Protein 3IG5 (pdb70)

Radius of gyration: 24.21 Å; Cα contacts (8 Å, |Δi|>4): 1386; chains: 1; bounding box: 62×65×65 Å

Organism: Saccharomyces cerevisiae (strain ATCC 204508 / S288c) (NCBI:txid559292)

Nearest PDB structures (foldseek):
  3ig8-assembly1_A  TM=1.001E+00  e=0.000E+00  Saccharomyces cerevisiae
  1r8g-assembly1_B  TM=6.789E-01  e=5.039E-06  Escherichia coli
  1r8g-assembly1_A  TM=7.032E-01  e=3.172E-05  Escherichia coli
  2gwc-assembly1_B  TM=5.847E-01  e=4.388E-05  Brassica juncea
  9etz-assembly1_L  TM=4.067E-01  e=4.951E+00  Saccharomyces cerevisiae

B-factor: mean 37.97, std 10.11, range [16.33, 87.07]

Solvent-accessible surface area: 24846 Å² total

Sequence (671 aa):
GLLALGTPLQWFESRTYNEHIRDEGIEQLLYIFQAAGKRDNDPLFWGDELEYMVVDFDDKERNSMLDVHDKILTELNMEDSSLCEANDVSFHPEYGRYMLEATPASPYLNYVGSYVEVNMQKRRAIAEYKLSEYARQDSKNNLHVGSRSVPLTLTVFPRMGCPDFINIKDPWNHKNAASRSLFLPDEVINRHHVRFPNLTASIRTRRGEKVCMNVPMYKDIATPETDDSIYDRDWFLPEDKEAKLASKPGFIYMDSMGFGMGCSCLQVTFQAPNINKARYLYDALVNFAPIMLAFSAAAPAFKGWLADQDVRWNVISGAVDDRTPKERGVAPLLPKYNKNGFGGIAKDVQDKVLEIPKSRYSSVDLFLGGSKFFNRTYNDTNVPINEKVLGRLLENDKAPLDYDLAKHFAHLYIRDPVSTFEELLNQDNKTSSNHFENIQSTNWQTLRFKPPTQQATPDKKDSPGWRVEFRPFEVQLLDFENAAYSVLIYLIVDSILTFSDNINAYIHMSKVWENMKIAHHRDAILFEKFHWKKSFRNDTDVETEDYSISEIFHNPENGIFPQFVTPILCCQKGFVTKDWKELKHSSKHERLYYYLKLISDRASGELPTTAKFFRNFVLQHPDYKHDSKISKSINYDLLSTCDRLTHLDDSKGELTSFLGAEIAEYVKKNKPS

Structure (mmCIF, N/CA/C/O backbone):
data_3IG5
#
_entry.id   3IG5
#
_cell.length_a   117.444
_cell.length_b   117.444
_cell.length_c   165.363
_cell.angle_alpha   90.00
_cell.angle_beta   90.00
_cell.angle_gamma   90.00
#
_symmetry.space_group_name_H-M   'P 43 21 2'
#
loop_
_entity.id
_entity.type
_entity.pdbx_description
1 polymer 'Glutamate-cysteine ligase'
2 non-polymer 'GLUTAMIC ACID'
3 non-polymer 'MAGNESIUM ION'
4 non-polymer 'TRIETHYLENE GLYCOL'
5 water water
#
loop_
_atom_site.group_PDB
_atom_site.id
_atom_site.type_symbol
_atom_site.label_atom_id
_atom_site.label_alt_id
_atom_site.label_comp_id
_atom_site.label_asym_id
_atom_site.label_entity_id
_atom_site.label_seq_id
_atom_site.pdbx_PDB_ins_code
_atom_site.Cartn_x
_atom_site.Cartn_y
_atom_site.Cartn_z
_atom_site.occupancy
_atom_site.B_iso_or_equiv
_atom_site.auth_seq_id
_atom_site.auth_comp_id
_atom_site.auth_asym_id
_atom_site.auth_atom_id
_atom_site.pdbx_PDB_model_num
ATOM 1 N N . GLY A 1 2 ? -9.354 33.198 -6.502 1.00 85.69 2 GLY A N 1
ATOM 2 C CA . GLY A 1 2 ? -9.296 31.925 -5.727 1.00 86.12 2 GLY A CA 1
ATOM 3 C C . GLY A 1 2 ? -7.889 31.353 -5.618 1.00 86.34 2 GLY A C 1
ATOM 4 O O . GLY A 1 2 ? -7.004 31.703 -6.402 1.00 86.27 2 GLY A O 1
ATOM 5 N N . LEU A 1 3 ? -7.680 30.480 -4.627 1.00 86.59 3 LEU A N 1
ATOM 6 C CA . LEU A 1 3 ? -6.445 29.694 -4.528 1.00 86.42 3 LEU A CA 1
ATOM 7 C C . LEU A 1 3 ? -6.509 28.390 -5.342 1.00 86.47 3 LEU A C 1
ATOM 8 O O . LEU A 1 3 ? -7.586 27.816 -5.543 1.00 86.65 3 LEU A O 1
ATOM 13 N N . LEU A 1 4 ? -5.346 27.931 -5.800 1.00 86.27 4 LEU A N 1
ATOM 14 C CA . LEU A 1 4 ? -5.229 26.687 -6.563 1.00 86.03 4 LEU A CA 1
ATOM 15 C C . LEU A 1 4 ? -5.412 25.439 -5.647 1.00 85.59 4 LEU A C 1
ATOM 16 O O . LEU A 1 4 ? -4.865 25.386 -4.526 1.00 85.27 4 LEU A O 1
ATOM 21 N N . ALA A 1 5 ? -6.190 24.456 -6.126 1.00 85.05 5 ALA A N 1
ATOM 22 C CA . ALA A 1 5 ? -6.458 23.175 -5.401 1.00 84.36 5 ALA A CA 1
ATOM 23 C C . ALA A 1 5 ? -5.195 22.350 -5.060 1.00 83.33 5 ALA A C 1
ATOM 24 O O . ALA A 1 5 ? -4.246 22.311 -5.846 1.00 83.41 5 ALA A O 1
ATOM 26 N N . LEU A 1 6 ? -5.199 21.701 -3.893 1.00 82.05 6 LEU A N 1
ATOM 27 C CA . LEU A 1 6 ? -4.073 20.851 -3.443 1.00 80.76 6 LEU A CA 1
ATOM 28 C C . LEU A 1 6 ? -4.094 19.405 -4.017 1.00 79.46 6 LEU A C 1
ATOM 29 O O . LEU A 1 6 ? -5.162 18.862 -4.366 1.00 79.65 6 LEU A O 1
ATOM 34 N N . GLY A 1 7 ? -2.907 18.795 -4.106 1.00 77.34 7 GLY A N 1
ATOM 35 C CA . GLY A 1 7 ? -2.762 17.421 -4.573 1.00 74.52 7 GLY A CA 1
ATOM 36 C C . GLY A 1 7 ? -1.310 17.037 -4.776 1.00 72.65 7 GLY A C 1
ATOM 37 O O . GLY A 1 7 ? -0.408 17.847 -4.547 1.00 72.82 7 GLY A O 1
ATOM 38 N N . THR A 1 8 ? -1.090 15.795 -5.205 1.00 70.40 8 THR A N 1
ATOM 39 C CA . THR A 1 8 ? 0.249 15.214 -5.345 1.00 68.11 8 THR A CA 1
ATOM 40 C C . THR A 1 8 ? 0.553 15.099 -6.834 1.00 65.73 8 THR A C 1
ATOM 41 O O . THR A 1 8 ? 0.060 14.171 -7.503 1.00 66.24 8 THR A O 1
ATOM 45 N N . PRO A 1 9 ? 1.369 16.024 -7.367 1.00 62.72 9 PRO A N 1
ATOM 46 C CA . PRO A 1 9 ? 1.589 15.978 -8.794 1.00 60.55 9 PRO A CA 1
ATOM 47 C C . PRO A 1 9 ? 2.487 14.798 -9.111 1.00 58.64 9 PRO A C 1
ATOM 48 O O . PRO A 1 9 ? 3.349 14.452 -8.311 1.00 58.89 9 PRO A O 1
ATOM 52 N N . LEU A 1 10 ? 2.261 14.169 -10.254 1.00 56.49 10 LEU A N 1
ATOM 53 C CA . LEU A 1 10 ? 3.094 13.073 -10.701 1.00 54.17 10 LEU A CA 1
ATOM 54 C C . LEU A 1 10 ? 4.238 13.642 -11.522 1.00 53.12 10 LEU A C 1
ATOM 55 O O . LEU A 1 10 ? 4.003 14.483 -12.400 1.00 52.35 10 LEU A O 1
ATOM 60 N N . GLN A 1 11 ? 5.463 13.203 -11.245 1.00 51.63 11 GLN A N 1
ATOM 61 C CA . GLN A 1 11 ? 6.591 13.644 -12.035 1.00 51.79 11 GLN A CA 1
ATOM 62 C C . GLN A 1 11 ? 6.546 12.944 -13.391 1.00 50.85 11 GLN A C 1
ATOM 63 O O . GLN A 1 11 ? 5.854 11.941 -13.527 1.00 50.91 11 GLN A O 1
ATOM 69 N N . TRP A 1 12 ? 7.239 13.473 -14.401 1.00 49.80 12 TRP A N 1
ATOM 70 C CA . TRP A 1 12 ? 7.057 13.027 -15.803 1.00 48.78 12 TRP A CA 1
ATOM 71 C C . TRP A 1 12 ? 7.120 11.493 -16.005 1.00 49.10 12 TRP A C 1
ATOM 72 O O . TRP A 1 12 ? 6.233 10.899 -16.633 1.00 47.96 12 TRP A O 1
ATOM 83 N N . PHE A 1 13 ? 8.152 10.860 -15.457 1.00 49.71 13 PHE A N 1
ATOM 84 C CA . PHE A 1 13 ? 8.326 9.428 -15.667 1.00 50.74 13 PHE A CA 1
ATOM 85 C C . PHE A 1 13 ? 7.178 8.636 -15.069 1.00 51.02 13 PHE A C 1
ATOM 86 O O . PHE A 1 13 ? 6.790 7.577 -15.583 1.00 50.82 13 PHE A O 1
ATOM 94 N N . GLU A 1 14 ? 6.566 9.194 -14.036 1.00 51.59 14 GLU A N 1
ATOM 95 C CA . GLU A 1 14 ? 5.398 8.566 -13.420 1.00 52.70 14 GLU A CA 1
ATOM 96 C C . GLU A 1 14 ? 4.077 8.895 -14.173 1.00 52.35 14 GLU A C 1
ATOM 97 O O . GLU A 1 14 ? 3.125 8.104 -14.118 1.00 53.35 14 GLU A O 1
ATOM 103 N N . SER A 1 15 ? 4.019 10.031 -14.882 1.00 50.47 15 SER A N 1
ATOM 104 C CA . SER A 1 15 ? 2.747 10.511 -15.445 1.00 48.89 15 SER A CA 1
ATOM 105 C C . SER A 1 15 ? 2.551 10.166 -16.914 1.00 48.36 15 SER A C 1
ATOM 106 O O . SER A 1 15 ? 1.397 10.019 -17.366 1.00 48.14 15 SER A O 1
ATOM 109 N N . ARG A 1 16 ? 3.656 10.049 -17.658 1.00 47.34 16 ARG A N 1
ATOM 110 C CA . ARG A 1 16 ? 3.577 9.811 -19.092 1.00 47.53 16 ARG A CA 1
ATOM 111 C C . ARG A 1 16 ? 2.791 8.559 -19.392 1.00 48.11 16 ARG A C 1
ATOM 112 O O . ARG A 1 16 ? 2.164 8.455 -20.437 1.00 47.59 16 ARG A O 1
ATOM 120 N N . THR A 1 17 ? 2.816 7.608 -18.470 1.00 48.61 17 THR A N 1
ATOM 121 C CA . THR A 1 17 ? 2.060 6.385 -18.682 1.00 49.54 17 THR A CA 1
ATOM 122 C C . THR A 1 17 ? 0.520 6.590 -18.791 1.00 49.62 17 THR A C 1
ATOM 123 O O . THR A 1 17 ? -0.198 5.748 -19.352 1.00 49.82 17 THR A O 1
ATOM 127 N N . TYR A 1 18 ? 0.015 7.698 -18.254 1.00 49.30 18 TYR A N 1
ATOM 128 C CA . TYR A 1 18 ? -1.424 7.958 -18.309 1.00 49.24 18 TYR A CA 1
ATOM 129 C C . TYR A 1 18 ? -1.806 8.934 -19.450 1.00 48.16 18 TYR A C 1
ATOM 130 O O . TYR A 1 18 ? -2.953 9.406 -19.530 1.00 47.79 18 TYR A O 1
ATOM 139 N N . ASN A 1 19 ? -0.852 9.238 -20.324 1.00 46.22 19 ASN A N 1
ATOM 140 C CA . ASN A 1 19 ? -1.088 10.260 -21.344 1.00 44.70 19 ASN A CA 1
ATOM 141 C C . ASN A 1 19 ? -2.336 9.941 -22.099 1.00 44.52 19 ASN A C 1
ATOM 142 O O . ASN A 1 19 ? -3.291 10.738 -22.122 1.00 44.02 19 ASN A O 1
ATOM 147 N N . GLU A 1 20 ? -2.355 8.741 -22.674 1.00 44.27 20 GLU A N 1
ATOM 148 C CA . GLU A 1 20 ? -3.490 8.318 -23.482 1.00 44.68 20 GLU A CA 1
ATOM 149 C C . GLU A 1 20 ? -4.782 8.229 -22.671 1.00 43.97 20 GLU A C 1
ATOM 150 O O . GLU A 1 20 ? -5.871 8.542 -23.174 1.00 44.56 20 GLU A O 1
ATOM 156 N N . HIS A 1 21 ? -4.662 7.805 -21.413 1.00 43.64 21 HIS A N 1
ATOM 157 C CA . HIS A 1 21 ? -5.823 7.687 -20.532 1.00 42.59 21 HIS A CA 1
ATOM 158 C C . HIS A 1 21 ? -6.461 9.069 -20.382 1.00 42.60 21 HIS A C 1
ATOM 159 O O . HIS A 1 21 ? -7.672 9.252 -20.517 1.00 42.89 21 HIS A O 1
ATOM 166 N N . ILE A 1 22 ? -5.617 10.042 -20.078 1.00 41.51 22 ILE A N 1
ATOM 167 C CA . ILE A 1 22 ? -6.078 11.371 -19.794 1.00 41.04 22 ILE A CA 1
ATOM 168 C C . ILE A 1 22 ? -6.703 12.020 -21.042 1.00 40.02 22 ILE A C 1
ATOM 169 O O . ILE A 1 22 ? -7.706 12.729 -20.920 1.00 40.00 22 ILE A O 1
ATOM 174 N N . ARG A 1 23 ? -6.112 11.787 -22.219 1.00 39.29 23 ARG A N 1
ATOM 175 C CA . ARG A 1 23 ? -6.691 12.296 -23.467 1.00 39.73 23 ARG A CA 1
ATOM 176 C C . ARG A 1 23 ? -8.090 11.699 -23.727 1.00 40.88 23 ARG A C 1
ATOM 177 O O . ARG A 1 23 ? -9.085 12.458 -23.909 1.00 41.71 23 ARG A O 1
ATOM 185 N N . ASP A 1 24 ? -8.178 10.364 -23.628 1.00 40.26 24 ASP A N 1
ATOM 186 C CA . ASP A 1 24 ? -9.417 9.631 -23.783 1.00 40.68 24 ASP A CA 1
ATOM 187 C C . ASP A 1 24 ? -10.532 10.175 -22.929 1.00 41.40 24 ASP A C 1
ATOM 188 O O . ASP A 1 24 ? -11.583 10.583 -23.442 1.00 42.00 24 ASP A O 1
ATOM 193 N N . GLU A 1 25 ? -10.298 10.209 -21.620 1.00 41.60 25 GLU A N 1
ATOM 194 C CA . GLU A 1 25 ? -11.326 10.621 -20.674 1.00 40.90 25 GLU A CA 1
ATOM 195 C C . GLU A 1 25 ? -11.708 12.087 -20.831 1.00 40.22 25 GLU A C 1
ATOM 196 O O . GLU A 1 25 ? -12.859 12.449 -20.606 1.00 39.45 25 GLU A O 1
ATOM 202 N N . GLY A 1 26 ? -10.744 12.932 -21.208 1.00 39.34 26 GLY A N 1
ATOM 203 C CA . GLY A 1 26 ? -11.046 14.353 -21.439 1.00 38.29 26 GLY A CA 1
ATOM 204 C C . GLY A 1 26 ? -11.895 14.553 -22.679 1.00 37.32 26 GLY A C 1
ATOM 205 O O . GLY A 1 26 ? -12.742 15.447 -22.707 1.00 37.92 26 GLY A O 1
ATOM 206 N N . ILE A 1 27 ? -11.694 13.713 -23.696 1.00 37.39 27 ILE A N 1
ATOM 207 C CA . ILE A 1 27 ? -12.512 13.810 -24.915 1.00 37.19 27 ILE A CA 1
ATOM 208 C C . ILE A 1 27 ? -13.947 13.481 -24.562 1.00 37.92 27 ILE A C 1
ATOM 209 O O . ILE A 1 27 ? -14.841 14.206 -24.906 1.00 38.65 27 ILE A O 1
ATOM 214 N N . GLU A 1 28 ? -14.141 12.419 -23.778 1.00 39.34 28 GLU A N 1
ATOM 215 C CA . GLU A 1 28 ? -15.457 12.050 -23.238 1.00 38.81 28 GLU A CA 1
ATOM 216 C C . GLU A 1 28 ? -16.042 13.165 -22.391 1.00 38.97 28 GLU A C 1
ATOM 217 O O . GLU A 1 28 ? -17.230 13.471 -22.516 1.00 38.87 28 GLU A O 1
ATOM 223 N N . GLN A 1 29 ? -15.230 13.797 -21.539 1.00 39.00 29 GLN A N 1
ATOM 224 C CA . GLN A 1 29 ? -15.745 14.956 -20.777 1.00 39.14 29 GLN A CA 1
ATOM 225 C C . GLN A 1 29 ? -16.218 16.053 -21.736 1.00 38.24 29 GLN A C 1
ATOM 226 O O . GLN A 1 29 ? -17.304 16.645 -21.602 1.00 38.30 29 GLN A O 1
ATOM 232 N N . LEU A 1 30 ? -15.403 16.284 -22.752 1.00 37.82 30 LEU A N 1
ATOM 233 C CA . LEU A 1 30 ? -15.746 17.270 -23.756 1.00 36.47 30 LEU A CA 1
ATOM 234 C C . LEU A 1 30 ? -17.092 16.948 -24.430 1.00 36.29 30 LEU A C 1
ATOM 235 O O . LEU A 1 30 ? -17.918 17.856 -24.610 1.00 35.70 30 LEU A O 1
ATOM 240 N N . LEU A 1 31 ? -17.308 15.673 -24.790 1.00 36.74 31 LEU A N 1
ATOM 241 C CA . LEU A 1 31 ? -18.603 15.266 -25.364 1.00 37.34 31 LEU A CA 1
ATOM 242 C C . LEU A 1 31 ? -19.762 15.530 -24.402 1.00 38.08 31 LEU A C 1
ATOM 243 O O . LEU A 1 31 ? -20.791 16.102 -24.812 1.00 38.82 31 LEU A O 1
ATOM 248 N N . TYR A 1 32 ? -19.605 15.211 -23.112 1.00 37.94 32 TYR A N 1
ATOM 249 C CA . TYR A 1 32 ? -20.691 15.527 -22.190 1.00 37.63 32 TYR A CA 1
ATOM 250 C C . TYR A 1 32 ? -20.940 17.041 -22.123 1.00 36.57 32 TYR A C 1
ATOM 251 O O . TYR A 1 32 ? -22.077 17.460 -21.944 1.00 34.90 32 TYR A O 1
ATOM 260 N N . ILE A 1 33 ? -19.877 17.853 -22.244 1.00 36.45 33 ILE A N 1
ATOM 261 C CA . ILE A 1 33 ? -20.022 19.314 -22.251 1.00 35.98 33 ILE A CA 1
ATOM 262 C C . ILE A 1 33 ? -20.912 19.727 -23.433 1.00 36.04 33 ILE A C 1
ATOM 263 O O . ILE A 1 33 ? -21.898 20.494 -23.292 1.00 36.77 33 ILE A O 1
ATOM 268 N N . PHE A 1 34 ? -20.555 19.230 -24.610 1.00 35.99 34 PHE A N 1
ATOM 269 C CA . PHE A 1 34 ? -21.373 19.501 -25.814 1.00 36.44 34 PHE A CA 1
ATOM 270 C C . PHE A 1 34 ? -22.790 19.035 -25.666 1.00 36.73 34 PHE A C 1
ATOM 271 O O . PHE A 1 34 ? -23.717 19.760 -25.998 1.00 34.81 34 PHE A O 1
ATOM 279 N N . GLN A 1 35 ? -22.938 17.810 -25.171 1.00 37.39 35 GLN A N 1
ATOM 280 C CA . GLN A 1 35 ? -24.250 17.248 -24.960 1.00 38.62 35 GLN A CA 1
ATOM 281 C C . GLN A 1 35 ? -25.055 18.138 -24.047 1.00 37.70 35 GLN A C 1
ATOM 282 O O . GLN A 1 35 ? -26.158 18.472 -24.375 1.00 37.76 35 GLN A O 1
ATOM 288 N N . ALA A 1 36 ? -24.496 18.573 -22.920 1.00 38.48 36 ALA A N 1
ATOM 289 C CA . ALA A 1 36 ? -25.250 19.436 -22.003 1.00 38.47 36 ALA A CA 1
ATOM 290 C C . ALA A 1 36 ? -25.465 20.894 -22.408 1.00 39.32 36 ALA A C 1
ATOM 291 O O . ALA A 1 36 ? -26.556 21.489 -22.151 1.00 39.71 36 ALA A O 1
ATOM 293 N N . ALA A 1 37 ? -24.428 21.504 -23.006 1.00 39.44 37 ALA A N 1
ATOM 294 C CA . ALA A 1 37 ? -24.402 22.975 -23.154 1.00 38.88 37 ALA A CA 1
ATOM 295 C C . ALA A 1 37 ? -24.389 23.444 -24.610 1.00 39.35 37 ALA A C 1
ATOM 296 O O . ALA A 1 37 ? -24.512 24.632 -24.894 1.00 39.77 37 ALA A O 1
ATOM 298 N N . GLY A 1 38 ? -24.303 22.492 -25.518 1.00 38.28 38 GLY A N 1
ATOM 299 C CA . GLY A 1 38 ? -24.293 22.752 -26.934 1.00 38.62 38 GLY A CA 1
ATOM 300 C C . GLY A 1 38 ? -25.420 23.624 -27.427 1.00 38.63 38 GLY A C 1
ATOM 301 O O . GLY A 1 38 ? -25.246 24.354 -28.409 1.00 37.56 38 GLY A O 1
ATOM 302 N N . LYS A 1 39 ? -26.573 23.559 -26.769 1.00 38.44 39 LYS A N 1
ATOM 303 C CA . LYS A 1 39 ? -27.731 24.344 -27.246 1.00 38.97 39 LYS A CA 1
ATOM 304 C C . LYS A 1 39 ? -28.044 25.567 -26.440 1.00 37.61 39 LYS A C 1
ATOM 305 O O . LYS A 1 39 ? -29.106 26.149 -26.615 1.00 37.90 39 LYS A O 1
ATOM 311 N N . ARG A 1 40 ? -27.144 25.994 -25.558 1.00 36.75 40 ARG A N 1
ATOM 312 C CA . ARG A 1 40 ? -27.354 27.323 -24.921 1.00 36.03 40 ARG A CA 1
ATOM 313 C C . ARG A 1 40 ? -27.603 28.365 -25.984 1.00 35.82 40 ARG A C 1
ATOM 314 O O . ARG A 1 40 ? -27.025 28.277 -27.094 1.00 35.66 40 ARG A O 1
ATOM 322 N N . ASP A 1 41 ? -28.414 29.379 -25.649 1.00 36.02 41 ASP A N 1
ATOM 323 C CA . ASP A 1 41 ? -28.648 30.488 -26.562 1.00 37.05 41 ASP A CA 1
ATOM 324 C C . ASP A 1 41 ? -29.026 31.739 -25.809 1.00 37.45 41 ASP A C 1
ATOM 325 O O . ASP A 1 41 ? -29.426 31.675 -24.679 1.00 37.55 41 ASP A O 1
ATOM 330 N N . ASN A 1 42 ? -28.869 32.896 -26.421 1.00 38.28 42 ASN A N 1
ATOM 331 C CA . ASN A 1 42 ? -29.214 34.148 -25.768 1.00 39.02 42 ASN A CA 1
ATOM 332 C C . ASN A 1 42 ? -28.387 34.515 -24.526 1.00 38.02 42 ASN A C 1
ATOM 333 O O . ASN A 1 42 ? -28.823 35.312 -23.717 1.00 38.54 42 ASN A O 1
ATOM 338 N N . ASP A 1 43 ? -27.193 33.964 -24.415 1.00 37.48 43 ASP A N 1
ATOM 339 C CA . ASP A 1 43 ? -26.274 34.292 -23.337 1.00 35.91 43 ASP A CA 1
ATOM 340 C C . ASP A 1 43 ? -25.839 35.728 -23.511 1.00 35.65 43 ASP A C 1
ATOM 341 O O . ASP A 1 43 ? -25.534 36.162 -24.623 1.00 36.11 43 ASP A O 1
ATOM 346 N N . PRO A 1 44 ? -25.868 36.504 -22.429 1.00 34.44 44 PRO A N 1
ATOM 347 C CA . PRO A 1 44 ? -25.549 37.918 -22.481 1.00 33.12 44 PRO A CA 1
ATOM 348 C C . PRO A 1 44 ? -24.047 38.112 -22.654 1.00 32.72 44 PRO A C 1
ATOM 349 O O . PRO A 1 44 ? -23.262 37.201 -22.431 1.00 31.29 44 PRO A O 1
ATOM 353 N N . LEU A 1 45 ? -23.653 39.299 -23.046 1.00 32.76 45 LEU A N 1
ATOM 354 C CA . LEU A 1 45 ? -22.244 39.583 -23.224 1.00 32.17 45 LEU A CA 1
ATOM 355 C C . LEU A 1 45 ? -21.617 40.003 -21.885 1.00 31.71 45 LEU A C 1
ATOM 356 O O . LEU A 1 45 ? -21.347 41.205 -21.617 1.00 31.23 45 LEU A O 1
ATOM 361 N N . PHE A 1 46 ? -21.420 39.004 -21.036 1.00 31.31 46 PHE A N 1
ATOM 362 C CA . PHE A 1 46 ? -20.563 39.135 -19.881 1.00 32.10 46 PHE A CA 1
ATOM 363 C C . PHE A 1 46 ? -19.128 39.003 -20.357 1.00 32.10 46 PHE A C 1
ATOM 364 O O . PHE A 1 46 ? -18.797 38.144 -21.201 1.00 29.90 46 PHE A O 1
ATOM 372 N N . TRP A 1 47 ? -18.279 39.847 -19.789 1.00 31.27 47 TRP A N 1
ATOM 373 C CA . TRP A 1 47 ? -16.866 39.836 -20.155 1.00 29.89 47 TRP A CA 1
ATOM 374 C C . TRP A 1 47 ? -16.036 40.309 -18.954 1.00 29.91 47 TRP A C 1
ATOM 375 O O . TRP A 1 47 ? -16.587 40.863 -17.990 1.00 29.45 47 TRP A O 1
ATOM 386 N N . GLY A 1 48 ? -14.710 40.135 -19.008 1.00 28.69 48 GLY A N 1
ATOM 387 C CA . GLY A 1 48 ? -13.879 40.547 -17.892 1.00 27.36 48 GLY A CA 1
ATOM 388 C C . GLY A 1 48 ? -12.436 40.476 -18.308 1.00 28.49 48 GLY A C 1
ATOM 389 O O . GLY A 1 48 ? -12.087 39.689 -19.189 1.00 28.82 48 GLY A O 1
ATOM 390 N N . ASP A 1 49 ? -11.599 41.291 -17.669 1.00 29.10 49 ASP A N 1
ATOM 391 C CA . ASP A 1 49 ? -10.175 41.321 -17.959 1.00 30.00 49 ASP A CA 1
ATOM 392 C C . ASP A 1 49 ? -9.426 40.556 -16.861 1.00 30.05 49 ASP A C 1
ATOM 393 O O . ASP A 1 49 ? -9.964 40.231 -15.796 1.00 30.99 49 ASP A O 1
ATOM 398 N N . GLU A 1 50 ? -8.152 40.329 -17.114 1.00 30.93 50 GLU A N 1
ATOM 399 C CA . GLU A 1 50 ? -7.302 39.566 -16.240 1.00 30.16 50 GLU A CA 1
ATOM 400 C C . GLU A 1 50 ? -5.937 40.294 -16.329 1.00 30.62 50 GLU A C 1
ATOM 401 O O . GLU A 1 50 ? -5.353 40.371 -17.436 1.00 30.32 50 GLU A O 1
ATOM 407 N N . LEU A 1 51 ? -5.453 40.877 -15.212 1.00 29.27 51 LEU A N 1
ATOM 408 C CA . LEU A 1 51 ? -4.134 41.571 -15.202 1.00 30.16 51 LEU A CA 1
ATOM 409 C C . LEU A 1 51 ? -3.124 40.775 -14.398 1.00 29.97 51 LEU A C 1
ATOM 410 O O . LEU A 1 51 ? -3.485 40.125 -13.427 1.00 28.67 51 LEU A O 1
ATOM 415 N N . GLU A 1 52 ? -1.859 40.914 -14.739 1.00 29.78 52 GLU A N 1
ATOM 416 C CA . GLU A 1 52 ? -0.831 40.339 -13.941 1.00 30.55 52 GLU A CA 1
ATOM 417 C C . GLU A 1 52 ? 0.127 41.425 -13.482 1.00 30.75 52 GLU A C 1
ATOM 418 O O . GLU A 1 52 ? 0.470 42.342 -14.247 1.00 30.90 52 GLU A O 1
ATOM 424 N N . TYR A 1 53 ? 0.539 41.316 -12.222 1.00 30.17 53 TYR A N 1
ATOM 425 C CA . TYR A 1 53 ? 1.443 42.245 -11.579 1.00 30.26 53 TYR A CA 1
ATOM 426 C C . TYR A 1 53 ? 2.775 41.579 -11.219 1.00 29.51 53 TYR A C 1
ATOM 427 O O . TYR A 1 53 ? 2.841 40.384 -10.963 1.00 29.70 53 TYR A O 1
ATOM 436 N N . MET A 1 54 ? 3.842 42.346 -11.211 1.00 28.96 54 MET A N 1
ATOM 437 C CA . MET A 1 54 ? 5.050 41.885 -10.530 1.00 27.81 54 MET A CA 1
ATOM 438 C C . MET A 1 54 ? 5.318 42.772 -9.320 1.00 27.53 54 MET A C 1
ATOM 439 O O . MET A 1 54 ? 5.368 43.988 -9.473 1.00 27.63 54 MET A O 1
ATOM 444 N N . VAL A 1 55 ? 5.529 42.164 -8.153 1.00 26.73 55 VAL A N 1
ATOM 445 C CA . VAL A 1 55 ? 5.950 42.878 -6.937 1.00 26.44 55 VAL A CA 1
ATOM 446 C C . VAL A 1 55 ? 7.460 43.170 -6.970 1.00 27.04 55 VAL A C 1
ATOM 447 O O . VAL A 1 55 ? 8.308 42.272 -7.045 1.00 25.58 55 VAL A O 1
ATOM 451 N N . VAL A 1 56 ? 7.800 44.445 -6.983 1.00 27.54 56 VAL A N 1
ATOM 452 C CA . VAL A 1 56 ? 9.179 44.805 -7.159 1.00 27.84 56 VAL A CA 1
ATOM 453 C C . VAL A 1 56 ? 9.667 45.396 -5.823 1.00 29.81 56 VAL A C 1
ATOM 454 O O . VAL A 1 56 ? 9.001 46.231 -5.208 1.00 29.99 56 VAL A O 1
ATOM 458 N N . ASP A 1 57 ? 10.838 44.963 -5.388 1.00 30.59 57 ASP A N 1
ATOM 459 C CA . ASP A 1 57 ? 11.420 45.438 -4.145 1.00 31.79 57 ASP A CA 1
ATOM 460 C C . ASP A 1 57 ? 12.474 46.496 -4.469 1.00 31.03 57 ASP A C 1
ATOM 461 O O . ASP A 1 57 ? 13.507 46.186 -5.004 1.00 30.97 57 ASP A O 1
ATOM 466 N N . PHE A 1 58 ? 12.170 47.751 -4.209 1.00 31.25 58 PHE A N 1
ATOM 467 C CA . PHE A 1 58 ? 13.161 48.839 -4.420 1.00 33.00 58 PHE A CA 1
ATOM 468 C C . PHE A 1 58 ? 14.090 48.894 -3.209 1.00 33.99 58 PHE A C 1
ATOM 469 O O . PHE A 1 58 ? 13.618 49.105 -2.091 1.00 34.17 58 PHE A O 1
ATOM 477 N N . ASP A 1 59 ? 15.377 48.650 -3.424 1.00 35.51 59 ASP A N 1
ATOM 478 C CA . ASP A 1 59 ? 16.410 48.917 -2.391 1.00 36.38 59 ASP A CA 1
ATOM 479 C C . ASP A 1 59 ? 16.996 50.296 -2.712 1.00 35.33 59 ASP A C 1
ATOM 480 O O . ASP A 1 59 ? 17.953 50.394 -3.456 1.00 34.03 59 ASP A O 1
ATOM 485 N N . ASP A 1 60 ? 16.394 51.353 -2.197 1.00 35.43 60 ASP A N 1
ATOM 486 C CA . ASP A 1 60 ? 16.761 52.691 -2.630 1.00 38.03 60 ASP A CA 1
ATOM 487 C C . ASP A 1 60 ? 18.169 53.108 -2.217 1.00 39.33 60 ASP A C 1
ATOM 488 O O . ASP A 1 60 ? 18.850 53.847 -2.940 1.00 39.83 60 ASP A O 1
ATOM 493 N N . LYS A 1 61 ? 18.597 52.678 -1.046 1.00 40.47 61 LYS A N 1
ATOM 494 C CA . LYS A 1 61 ? 19.962 52.993 -0.599 1.00 42.54 61 LYS A CA 1
ATOM 495 C C . LYS A 1 61 ? 20.987 52.376 -1.571 1.00 41.87 61 LYS A C 1
ATOM 496 O O . LYS A 1 61 ? 21.970 53.017 -1.949 1.00 41.28 61 LYS A O 1
ATOM 502 N N . GLU A 1 62 ? 20.714 51.155 -2.031 1.00 41.37 62 GLU A N 1
ATOM 503 C CA . GLU A 1 62 ? 21.648 50.444 -2.920 1.00 41.00 62 GLU A CA 1
ATOM 504 C C . GLU A 1 62 ? 21.347 50.662 -4.415 1.00 39.88 62 GLU A C 1
ATOM 505 O O . GLU A 1 62 ? 22.040 50.086 -5.289 1.00 38.57 62 GLU A O 1
ATOM 511 N N . ARG A 1 63 ? 20.338 51.499 -4.706 1.00 38.19 63 ARG A N 1
ATOM 512 C CA . ARG A 1 63 ? 19.877 51.719 -6.086 1.00 36.98 63 ARG A CA 1
ATOM 513 C C . ARG A 1 63 ? 19.714 50.385 -6.845 1.00 35.38 63 ARG A C 1
ATOM 514 O O . ARG A 1 63 ? 20.268 50.186 -7.917 1.00 34.81 63 ARG A O 1
ATOM 522 N N . ASN A 1 64 ? 19.003 49.439 -6.239 1.00 35.15 64 ASN A N 1
ATOM 523 C CA . ASN A 1 64 ? 18.713 48.137 -6.900 1.00 35.07 64 ASN A CA 1
ATOM 524 C C . ASN A 1 64 ? 17.224 47.855 -6.762 1.00 34.67 64 ASN A C 1
ATOM 525 O O . ASN A 1 64 ? 16.668 47.901 -5.651 1.00 34.12 64 ASN A O 1
ATOM 530 N N . SER A 1 65 ? 16.552 47.562 -7.868 1.00 34.72 65 SER A N 1
ATOM 531 C CA . SER A 1 65 ? 15.189 47.088 -7.742 1.00 34.33 65 SER A CA 1
ATOM 532 C C . SER A 1 65 ? 15.124 45.650 -8.194 1.00 33.07 65 SER A C 1
ATOM 533 O O . SER A 1 65 ? 15.496 45.335 -9.299 1.00 34.31 65 SER A O 1
ATOM 536 N N . MET A 1 66 ? 14.641 44.803 -7.315 1.00 32.24 66 MET A N 1
ATOM 537 C CA . MET A 1 66 ? 14.628 43.384 -7.478 1.00 31.84 66 MET A CA 1
ATOM 538 C C . MET A 1 66 ? 13.181 42.921 -7.586 1.00 31.39 66 MET A C 1
ATOM 539 O O . MET A 1 66 ? 12.249 43.653 -7.241 1.00 30.13 66 MET A O 1
ATOM 544 N N . LEU A 1 67 ? 12.990 41.712 -8.078 1.00 29.44 67 LEU A N 1
ATOM 545 C CA . LEU A 1 67 ? 11.720 41.029 -7.905 1.00 28.87 67 LEU A CA 1
ATOM 546 C C . LEU A 1 67 ? 11.573 40.556 -6.455 1.00 29.51 67 LEU A C 1
ATOM 547 O O . LEU A 1 67 ? 12.526 39.985 -5.861 1.00 29.87 67 LEU A O 1
ATOM 552 N N . ASP A 1 68 ? 10.402 40.800 -5.866 1.00 28.33 68 ASP A N 1
ATOM 553 C CA . ASP A 1 68 ? 10.181 40.502 -4.463 1.00 29.89 68 ASP A CA 1
ATOM 554 C C . ASP A 1 68 ? 9.636 39.075 -4.377 1.00 30.66 68 ASP A C 1
ATOM 555 O O . ASP A 1 68 ? 8.522 38.837 -4.778 1.00 30.76 68 ASP A O 1
ATOM 560 N N . VAL A 1 69 ? 10.400 38.144 -3.830 1.00 31.67 69 VAL A N 1
ATOM 561 C CA . VAL A 1 69 ? 9.923 36.755 -3.783 1.00 31.60 69 VAL A CA 1
ATOM 562 C C . VAL A 1 69 ? 9.603 36.371 -2.346 1.00 32.22 69 VAL A C 1
ATOM 563 O O . VAL A 1 69 ? 9.549 35.181 -2.039 1.00 32.75 69 VAL A O 1
ATOM 574 N N . HIS A 1 71 ? 7.027 38.148 -0.369 1.00 32.25 71 HIS A N 1
ATOM 575 C CA . HIS A 1 71 ? 5.688 38.476 0.110 1.00 32.25 71 HIS A CA 1
ATOM 576 C C . HIS A 1 71 ? 4.565 37.720 -0.544 1.00 32.40 71 HIS A C 1
ATOM 577 O O . HIS A 1 71 ? 3.425 38.233 -0.637 1.00 32.57 71 HIS A O 1
ATOM 584 N N . ASP A 1 72 ? 4.854 36.480 -0.934 1.00 32.01 72 ASP A N 1
ATOM 585 C CA . ASP A 1 72 ? 3.892 35.696 -1.713 1.00 33.11 72 ASP A CA 1
ATOM 586 C C . ASP A 1 72 ? 2.699 35.218 -0.887 1.00 33.49 72 ASP A C 1
ATOM 587 O O . ASP A 1 72 ? 1.696 34.806 -1.450 1.00 35.16 72 ASP A O 1
ATOM 592 N N . LYS A 1 73 ? 2.773 35.305 0.441 1.00 33.28 73 LYS A N 1
ATOM 593 C CA . LYS A 1 73 ? 1.630 34.977 1.298 1.00 32.38 73 LYS A CA 1
ATOM 594 C C . LYS A 1 73 ? 0.422 35.894 0.964 1.00 33.22 73 LYS A C 1
ATOM 595 O O . LYS A 1 73 ? -0.727 35.579 1.316 1.00 33.49 73 LYS A O 1
ATOM 601 N N . ILE A 1 74 ? 0.692 37.032 0.316 1.00 32.71 74 ILE A N 1
ATOM 602 C CA . ILE A 1 74 ? -0.343 37.977 -0.031 1.00 33.07 74 ILE A CA 1
ATOM 603 C C . ILE A 1 74 ? -1.512 37.268 -0.699 1.00 34.35 74 ILE A C 1
ATOM 604 O O . ILE A 1 74 ? -2.683 37.583 -0.419 1.00 35.19 74 ILE A O 1
ATOM 609 N N . LEU A 1 75 ? -1.203 36.249 -1.509 1.00 35.17 75 LEU A N 1
ATOM 610 C CA . LEU A 1 75 ? -2.209 35.541 -2.286 1.00 36.51 75 LEU A CA 1
ATOM 611 C C . LEU A 1 75 ? -3.085 34.616 -1.444 1.00 37.24 75 LEU A C 1
ATOM 612 O O . LEU A 1 75 ? -4.255 34.441 -1.744 1.00 37.34 75 LEU A O 1
ATOM 617 N N . THR A 1 76 ? -2.527 34.034 -0.387 1.00 36.97 76 THR A N 1
ATOM 618 C CA . THR A 1 76 ? -3.337 33.225 0.534 1.00 37.03 76 THR A CA 1
ATOM 619 C C . THR A 1 76 ? -4.185 34.121 1.417 1.00 36.95 76 THR A C 1
ATOM 620 O O . THR A 1 76 ? -5.363 33.880 1.595 1.00 39.53 76 THR A O 1
ATOM 624 N N . GLU A 1 77 ? -3.606 35.167 1.972 1.00 36.53 77 GLU A N 1
ATOM 625 C CA . GLU A 1 77 ? -4.375 36.063 2.854 1.00 36.24 77 GLU A CA 1
ATOM 626 C C . GLU A 1 77 ? -5.567 36.720 2.141 1.00 35.73 77 GLU A C 1
ATOM 627 O O . GLU A 1 77 ? -6.667 36.794 2.710 1.00 34.88 77 GLU A O 1
ATOM 633 N N . LEU A 1 78 ? -5.359 37.138 0.888 1.00 34.74 78 LEU A N 1
ATOM 634 C CA . LEU A 1 78 ? -6.457 37.731 0.095 1.00 34.35 78 LEU A CA 1
ATOM 635 C C . LEU A 1 78 ? -7.539 36.731 -0.257 1.00 35.27 78 LEU A C 1
ATOM 636 O O . LEU A 1 78 ? -8.665 37.099 -0.598 1.00 34.59 78 LEU A O 1
ATOM 641 N N . ASN A 1 79 ? -7.209 35.450 -0.160 1.00 36.66 79 ASN A N 1
ATOM 642 C CA . ASN A 1 79 ? -8.209 34.413 -0.444 1.00 38.61 79 ASN A CA 1
ATOM 643 C C . ASN A 1 79 ? -8.750 33.745 0.804 1.00 39.29 79 ASN A C 1
ATOM 644 O O . ASN A 1 79 ? -9.528 32.801 0.723 1.00 40.30 79 ASN A O 1
ATOM 649 N N . MET A 1 80 ? -8.361 34.271 1.957 1.00 40.50 80 MET A N 1
ATOM 650 C CA . MET A 1 80 ? -8.704 33.678 3.224 1.00 39.86 80 MET A CA 1
ATOM 651 C C . MET A 1 80 ? -9.260 34.786 4.097 1.00 39.99 80 MET A C 1
ATOM 652 O O . MET A 1 80 ? -10.406 35.189 3.906 1.00 39.86 80 MET A O 1
ATOM 657 N N . GLU A 1 81 ? -8.481 35.295 5.050 1.00 39.23 81 GLU A N 1
ATOM 658 C CA . GLU A 1 81 ? -9.055 36.198 6.049 1.00 40.16 81 GLU A CA 1
ATOM 659 C C . GLU A 1 81 ? -9.397 37.575 5.505 1.00 40.97 81 GLU A C 1
ATOM 660 O O . GLU A 1 81 ? -10.137 38.365 6.173 1.00 40.37 81 GLU A O 1
ATOM 666 N N . ASP A 1 82 ? -8.868 37.865 4.302 1.00 41.39 82 ASP A N 1
ATOM 667 C CA . ASP A 1 82 ? -9.080 39.158 3.629 1.00 40.62 82 ASP A CA 1
ATOM 668 C C . ASP A 1 82 ? -9.858 39.014 2.348 1.00 41.48 82 ASP A C 1
ATOM 669 O O . ASP A 1 82 ? -9.959 39.949 1.550 1.00 41.90 82 ASP A O 1
ATOM 674 N N . SER A 1 83 ? -10.466 37.861 2.173 1.00 41.01 83 SER A N 1
ATOM 675 C CA . SER A 1 83 ? -11.274 37.667 1.035 1.00 41.39 83 SER A CA 1
ATOM 676 C C . SER A 1 83 ? -12.483 38.624 1.087 1.00 41.63 83 SER A C 1
ATOM 677 O O . SER A 1 83 ? -12.960 39.119 0.043 1.00 40.73 83 SER A O 1
ATOM 680 N N . SER A 1 84 ? -12.961 38.904 2.300 1.00 41.07 84 SER A N 1
ATOM 681 C CA . SER A 1 84 ? -14.132 39.764 2.468 1.00 40.59 84 SER A CA 1
ATOM 682 C C . SER A 1 84 ? -13.792 41.147 2.005 1.00 40.03 84 SER A C 1
ATOM 683 O O . SER A 1 84 ? -14.669 41.845 1.497 1.00 40.55 84 SER A O 1
ATOM 686 N N . LEU A 1 85 ? -12.539 41.558 2.191 1.00 38.03 85 LEU A N 1
ATOM 687 C CA . LEU A 1 85 ? -12.132 42.843 1.625 1.00 39.46 85 LEU A CA 1
ATOM 688 C C . LEU A 1 85 ? -12.341 42.855 0.104 1.00 38.89 85 LEU A C 1
ATOM 689 O O . LEU A 1 85 ? -12.858 43.837 -0.445 1.00 39.68 85 LEU A O 1
ATOM 694 N N . CYS A 1 86 ? -11.919 41.771 -0.554 1.00 37.52 86 CYS A N 1
ATOM 695 C CA . CYS A 1 86 ? -11.918 41.657 -2.000 1.00 37.55 86 CYS A CA 1
ATOM 696 C C . CYS A 1 86 ? -13.355 41.622 -2.519 1.00 38.23 86 CYS A C 1
ATOM 697 O O . CYS A 1 86 ? -13.698 42.372 -3.441 1.00 36.51 86 CYS A O 1
ATOM 700 N N . GLU A 1 87 ? -14.177 40.770 -1.893 1.00 39.01 87 GLU A N 1
ATOM 701 C CA . GLU A 1 87 ? -15.578 40.578 -2.254 1.00 41.82 87 GLU A CA 1
ATOM 702 C C . GLU A 1 87 ? -16.361 41.878 -2.169 1.00 41.15 87 GLU A C 1
ATOM 703 O O . GLU A 1 87 ? -17.001 42.245 -3.110 1.00 42.00 87 GLU A O 1
ATOM 709 N N . ALA A 1 88 ? -16.293 42.566 -1.040 1.00 41.02 88 ALA A N 1
ATOM 710 C CA . ALA A 1 88 ? -16.872 43.891 -0.873 1.00 41.06 88 ALA A CA 1
ATOM 711 C C . ALA A 1 88 ? -16.420 44.879 -1.975 1.00 41.06 88 ALA A C 1
ATOM 712 O O . ALA A 1 88 ? -17.091 45.908 -2.244 1.00 41.32 88 ALA A O 1
ATOM 714 N N . ASN A 1 89 ? -15.280 44.571 -2.601 1.00 39.13 89 ASN A N 1
ATOM 715 C CA . ASN A 1 89 ? -14.735 45.449 -3.608 1.00 38.24 89 ASN A CA 1
ATOM 716 C C . ASN A 1 89 ? -14.795 44.870 -5.020 1.00 36.85 89 ASN A C 1
ATOM 717 O O . ASN A 1 89 ? -14.209 45.444 -5.951 1.00 37.29 89 ASN A O 1
ATOM 722 N N . ASP A 1 90 ? -15.512 43.758 -5.200 1.00 34.29 90 ASP A N 1
ATOM 723 C CA . ASP A 1 90 ? -15.655 43.192 -6.534 1.00 33.04 90 ASP A CA 1
ATOM 724 C C . ASP A 1 90 ? -14.297 42.901 -7.241 1.00 33.05 90 ASP A C 1
ATOM 725 O O . ASP A 1 90 ? -14.139 43.167 -8.456 1.00 32.50 90 ASP A O 1
ATOM 730 N N . VAL A 1 91 ? -13.326 42.402 -6.494 1.00 31.36 91 VAL A N 1
ATOM 731 C CA . VAL A 1 91 ? -12.040 42.000 -7.075 1.00 31.44 91 VAL A CA 1
ATOM 732 C C . VAL A 1 91 ? -11.709 40.608 -6.603 1.00 32.04 91 VAL A C 1
ATOM 733 O O . VAL A 1 91 ? -12.264 40.129 -5.635 1.00 32.18 91 VAL A O 1
ATOM 737 N N . SER A 1 92 ? -10.806 39.935 -7.303 1.00 32.17 92 SER A N 1
ATOM 738 C CA . SER A 1 92 ? -10.441 38.606 -6.930 1.00 32.00 92 SER A CA 1
ATOM 739 C C . SER A 1 92 ? -8.976 38.399 -7.364 1.00 31.83 92 SER A C 1
ATOM 740 O O . SER A 1 92 ? -8.577 38.944 -8.369 1.00 32.41 92 SER A O 1
ATOM 743 N N . PHE A 1 93 ? -8.190 37.645 -6.591 1.00 31.17 93 PHE A N 1
ATOM 744 C CA . PHE A 1 93 ? -6.753 37.453 -6.818 1.00 30.99 93 PHE A CA 1
ATOM 745 C C . PHE A 1 93 ? -6.451 35.973 -6.990 1.00 32.23 93 PHE A C 1
ATOM 746 O O . PHE A 1 93 ? -7.064 35.098 -6.309 1.00 32.21 93 PHE A O 1
ATOM 754 N N . HIS A 1 94 ? -5.482 35.685 -7.860 1.00 33.20 94 HIS A N 1
ATOM 755 C CA . HIS A 1 94 ? -5.110 34.318 -8.185 1.00 34.44 94 HIS A CA 1
ATOM 756 C C . HIS A 1 94 ? -3.620 34.258 -8.367 1.00 33.76 94 HIS A C 1
ATOM 757 O O . HIS A 1 94 ? -3.006 35.254 -8.677 1.00 32.34 94 HIS A O 1
ATOM 764 N N . PRO A 1 95 ? -3.046 33.067 -8.156 1.00 34.42 95 PRO A N 1
ATOM 765 C CA . PRO A 1 95 ? -1.626 32.760 -8.318 1.00 33.57 95 PRO A CA 1
ATOM 766 C C . PRO A 1 95 ? -1.258 32.688 -9.778 1.00 34.01 95 PRO A C 1
ATOM 767 O O . PRO A 1 95 ? -2.125 32.334 -10.632 1.00 34.55 95 PRO A O 1
ATOM 771 N N . GLU A 1 96 ? 0.009 33.029 -10.067 1.00 31.26 96 GLU A N 1
ATOM 772 C CA . GLU A 1 96 ? 0.577 32.851 -11.389 1.00 30.66 96 GLU A CA 1
ATOM 773 C C . GLU A 1 96 ? 1.943 32.145 -11.276 1.00 29.91 96 GLU A C 1
ATOM 774 O O . GLU A 1 96 ? 2.437 31.926 -10.174 1.00 28.16 96 GLU A O 1
ATOM 780 N N . TYR A 1 97 ? 2.526 31.817 -12.417 1.00 30.05 97 TYR A N 1
ATOM 781 C CA . TYR A 1 97 ? 3.777 31.077 -12.410 1.00 31.09 97 TYR A CA 1
ATOM 782 C C . TYR A 1 97 ? 4.815 31.691 -11.477 1.00 30.97 97 TYR A C 1
ATOM 783 O O . TYR A 1 97 ? 5.442 30.941 -10.717 1.00 31.70 97 TYR A O 1
ATOM 792 N N . GLY A 1 98 ? 4.985 33.025 -11.534 1.00 30.01 98 GLY A N 1
ATOM 793 C CA . GLY A 1 98 ? 6.061 33.729 -10.769 1.00 28.82 98 GLY A CA 1
ATOM 794 C C . GLY A 1 98 ? 5.708 33.868 -9.300 1.00 29.13 98 GLY A C 1
ATOM 795 O O . GLY A 1 98 ? 4.612 34.294 -8.910 1.00 28.67 98 GLY A O 1
ATOM 796 N N . ARG A 1 99 ? 6.648 33.535 -8.444 1.00 29.87 99 ARG A N 1
ATOM 797 C CA . ARG A 1 99 ? 6.434 33.732 -6.994 1.00 29.96 99 ARG A CA 1
ATOM 798 C C . ARG A 1 99 ? 6.199 35.206 -6.626 1.00 27.79 99 ARG A C 1
ATOM 799 O O . ARG A 1 99 ? 5.635 35.509 -5.566 1.00 28.06 99 ARG A O 1
ATOM 807 N N . TYR A 1 100 ? 6.716 36.093 -7.461 1.00 28.36 100 TYR A N 1
ATOM 808 C CA . TYR A 1 100 ? 6.643 37.546 -7.287 1.00 28.46 100 TYR A CA 1
ATOM 809 C C . TYR A 1 100 ? 5.431 38.126 -8.039 1.00 28.93 100 TYR A C 1
ATOM 810 O O . TYR A 1 100 ? 5.243 39.358 -8.072 1.00 27.66 100 TYR A O 1
ATOM 819 N N . MET A 1 101 ? 4.678 37.262 -8.712 1.00 29.43 101 MET A N 1
ATOM 820 C CA . MET A 1 101 ? 3.555 37.735 -9.487 1.00 29.66 101 MET A CA 1
ATOM 821 C C . MET A 1 101 ? 2.273 37.636 -8.701 1.00 30.68 101 MET A C 1
ATOM 822 O O . MET A 1 101 ? 2.116 36.769 -7.805 1.00 29.48 101 MET A O 1
ATOM 827 N N . LEU A 1 102 ? 1.339 38.512 -9.092 1.00 30.96 102 LEU A N 1
ATOM 828 C CA . LEU A 1 102 ? -0.042 38.506 -8.629 1.00 32.14 102 LEU A CA 1
ATOM 829 C C . LEU A 1 102 ? -0.884 38.518 -9.889 1.00 33.12 102 LEU A C 1
ATOM 830 O O . LEU A 1 102 ? -0.507 39.109 -10.917 1.00 34.25 102 LEU A O 1
ATOM 835 N N . GLU A 1 103 ? -2.000 37.815 -9.867 1.00 32.31 103 GLU A N 1
ATOM 836 C CA . GLU A 1 103 ? -2.959 38.004 -10.954 1.00 33.54 103 GLU A CA 1
ATOM 837 C C . GLU A 1 103 ? -4.259 38.423 -10.304 1.00 30.59 103 GLU A C 1
ATOM 838 O O . GLU A 1 103 ? -4.557 37.953 -9.186 1.00 30.17 103 GLU A O 1
ATOM 844 N N . ALA A 1 104 ? -5.023 39.290 -10.968 1.00 29.07 104 ALA A N 1
ATOM 845 C CA . ALA A 1 104 ? -6.296 39.756 -10.413 1.00 29.62 104 ALA A CA 1
ATOM 846 C C . ALA A 1 104 ? -7.356 40.108 -11.469 1.00 29.94 104 ALA A C 1
ATOM 847 O O . ALA A 1 104 ? -7.023 40.617 -12.554 1.00 29.33 104 ALA A O 1
ATOM 849 N N . THR A 1 105 ? -8.623 39.866 -11.120 1.00 28.65 105 THR A N 1
ATOM 850 C CA . THR A 1 105 ? -9.744 40.044 -12.038 1.00 29.09 105 THR A CA 1
ATOM 851 C C . THR A 1 105 ? -10.912 40.698 -11.312 1.00 28.55 105 THR A C 1
ATOM 852 O O . THR A 1 105 ? -10.927 40.707 -10.085 1.00 28.61 105 THR A O 1
ATOM 856 N N . PRO A 1 106 ? -11.887 41.276 -12.045 1.00 27.68 106 PRO A N 1
ATOM 857 C CA . PRO A 1 106 ? -13.069 41.648 -11.236 1.00 27.79 106 PRO A CA 1
ATOM 858 C C . PRO A 1 106 ? -13.657 40.321 -10.633 1.00 29.24 106 PRO A C 1
ATOM 859 O O . PRO A 1 106 ? -13.342 39.235 -11.142 1.00 27.82 106 PRO A O 1
ATOM 863 N N . ALA A 1 107 ? -14.455 40.405 -9.566 1.00 29.75 107 ALA A N 1
ATOM 864 C CA . ALA A 1 107 ? -14.991 39.177 -8.963 1.00 31.31 107 ALA A CA 1
ATOM 865 C C . ALA A 1 107 ? -16.239 38.688 -9.723 1.00 33.64 107 ALA A C 1
ATOM 866 O O . ALA A 1 107 ? -16.601 37.496 -9.663 1.00 35.29 107 ALA A O 1
ATOM 868 N N . SER A 1 108 ? -16.905 39.619 -10.410 1.00 34.83 108 SER A N 1
ATOM 869 C CA . SER A 1 108 ? -18.063 39.309 -11.275 1.00 35.46 108 SER A CA 1
ATOM 870 C C . SER A 1 108 ? -17.811 39.941 -12.631 1.00 34.61 108 SER A C 1
ATOM 871 O O . SER A 1 108 ? -17.265 41.070 -12.691 1.00 34.96 108 SER A O 1
ATOM 874 N N . PRO A 1 109 ? -18.239 39.260 -13.707 1.00 33.33 109 PRO A N 1
ATOM 875 C CA . PRO A 1 109 ? -18.019 39.819 -15.070 1.00 33.20 109 PRO A CA 1
ATOM 876 C C . PRO A 1 109 ? -18.689 41.159 -15.283 1.00 32.14 109 PRO A C 1
ATOM 877 O O . PRO A 1 109 ? -19.699 41.440 -14.635 1.00 32.58 109 PRO A O 1
ATOM 881 N N . TYR A 1 110 ? -18.078 41.999 -16.122 1.00 31.17 110 TYR A N 1
ATOM 882 C CA . TYR A 1 110 ? -18.729 43.170 -16.654 1.00 31.38 110 TYR A CA 1
ATOM 883 C C . TYR A 1 110 ? -19.907 42.712 -17.541 1.00 31.90 110 TYR A C 1
ATOM 884 O O . TYR A 1 110 ? -19.857 41.637 -18.128 1.00 32.11 110 TYR A O 1
ATOM 893 N N . LEU A 1 111 ? -20.965 43.512 -17.628 1.00 32.80 111 LEU A N 1
ATOM 894 C CA . LEU A 1 111 ? -22.084 43.167 -18.497 1.00 33.20 111 LEU A CA 1
ATOM 895 C C . LEU A 1 111 ? -22.233 44.265 -19.533 1.00 34.28 111 LEU A C 1
ATOM 896 O O . LEU A 1 111 ? -22.530 45.395 -19.170 1.00 33.58 111 LEU A O 1
ATOM 901 N N . ASN A 1 112 ? -22.020 43.938 -20.821 1.00 34.60 112 ASN A N 1
ATOM 902 C CA . ASN A 1 112 ? -22.109 44.947 -21.909 1.00 33.75 112 ASN A CA 1
ATOM 903 C C . ASN A 1 112 ? -21.144 46.102 -21.625 1.00 33.92 112 ASN A C 1
ATOM 904 O O . ASN A 1 112 ? -20.059 45.866 -21.104 1.00 32.72 112 ASN A O 1
ATOM 909 N N . TYR A 1 113 ? -21.537 47.339 -21.947 1.00 33.19 113 TYR A N 1
ATOM 910 C CA . TYR A 1 113 ? -20.632 48.490 -21.831 1.00 34.46 113 TYR A CA 1
ATOM 911 C C . TYR A 1 113 ? -20.682 49.084 -20.427 1.00 34.88 113 TYR A C 1
ATOM 912 O O . TYR A 1 113 ? -21.763 49.519 -20.001 1.00 35.70 113 TYR A O 1
ATOM 921 N N . VAL A 1 114 ? -19.545 49.115 -19.713 1.00 33.14 114 VAL A N 1
ATOM 922 C CA . VAL A 1 114 ? -19.538 49.513 -18.292 1.00 32.71 114 VAL A CA 1
ATOM 923 C C . VAL A 1 114 ? -18.695 50.755 -18.066 1.00 33.95 114 VAL A C 1
ATOM 924 O O . VAL A 1 114 ? -18.392 51.099 -16.948 1.00 35.14 114 VAL A O 1
ATOM 928 N N . GLY A 1 115 ? -18.309 51.410 -19.158 1.00 34.93 115 GLY A N 1
ATOM 929 C CA . GLY A 1 115 ? -17.671 52.690 -19.153 1.00 35.26 115 GLY A CA 1
ATOM 930 C C . GLY A 1 115 ? -16.417 52.626 -18.351 1.00 36.04 115 GLY A C 1
ATOM 931 O O . GLY A 1 115 ? -15.555 51.780 -18.599 1.00 36.78 115 GLY A O 1
ATOM 932 N N . SER A 1 116 ? -16.335 53.504 -17.354 1.00 36.03 116 SER A N 1
ATOM 933 C CA . SER A 1 116 ? -15.094 53.707 -16.603 1.00 34.67 116 SER A CA 1
ATOM 934 C C . SER A 1 116 ? -14.873 52.695 -15.514 1.00 33.39 116 SER A C 1
ATOM 935 O O . SER A 1 116 ? -13.892 52.793 -14.781 1.00 33.54 116 SER A O 1
ATOM 938 N N . TYR A 1 117 ? -15.809 51.767 -15.382 1.00 31.67 117 TYR A N 1
ATOM 939 C CA . TYR A 1 117 ? -15.766 50.826 -14.297 1.00 31.45 117 TYR A CA 1
ATOM 940 C C . TYR A 1 117 ? -14.583 49.853 -14.455 1.00 30.57 117 TYR A C 1
ATOM 941 O O . TYR A 1 117 ? -14.018 49.404 -13.471 1.00 32.46 117 TYR A O 1
ATOM 950 N N . VAL A 1 118 ? -14.177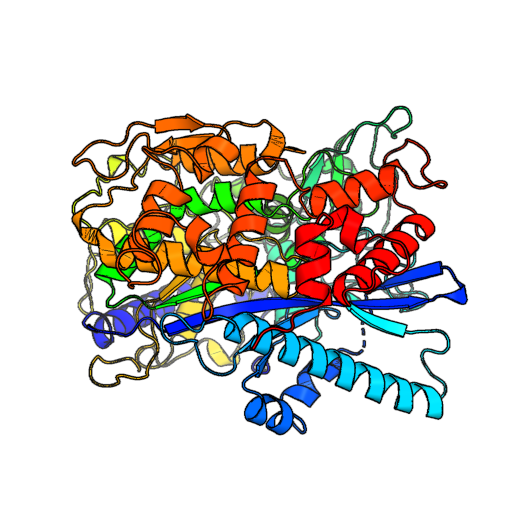 49.539 -15.671 1.00 30.25 118 VAL A N 1
ATOM 951 C CA . VAL A 1 118 ? -13.076 48.567 -15.858 1.00 28.54 118 VAL A CA 1
ATOM 952 C C . VAL A 1 118 ? -11.907 49.165 -15.115 1.00 29.10 118 VAL A C 1
ATOM 953 O O . VAL A 1 118 ? -11.249 48.488 -14.304 1.00 27.51 118 VAL A O 1
ATOM 957 N N . GLU A 1 119 ? -11.716 50.470 -15.337 1.00 27.04 119 GLU A N 1
ATOM 958 C CA . GLU A 1 119 ? -10.558 51.137 -14.804 1.00 28.02 119 GLU A CA 1
ATOM 959 C C . GLU A 1 119 ? -10.646 51.308 -13.317 1.00 28.65 119 GLU A C 1
ATOM 960 O O . GLU A 1 119 ? -9.645 51.195 -12.582 1.00 28.19 119 GLU A O 1
ATOM 966 N N . VAL A 1 120 ? -11.848 51.624 -12.866 1.00 29.87 120 VAL A N 1
ATOM 967 C CA . VAL A 1 120 ? -12.126 51.684 -11.425 1.00 29.41 120 VAL A CA 1
ATOM 968 C C . VAL A 1 120 ? -11.815 50.354 -10.758 1.00 28.76 120 VAL A C 1
ATOM 969 O O . VAL A 1 120 ? -11.190 50.317 -9.712 1.00 28.67 120 VAL A O 1
ATOM 973 N N . ASN A 1 121 ? -12.268 49.266 -11.360 1.00 28.79 121 ASN A N 1
ATOM 974 C CA . ASN A 1 121 ? -12.072 47.960 -10.798 1.00 28.37 121 ASN A CA 1
ATOM 975 C C . ASN A 1 121 ? -10.572 47.596 -10.766 1.00 29.00 121 ASN A C 1
ATOM 976 O O . ASN A 1 121 ? -10.064 47.052 -9.799 1.00 30.64 121 ASN A O 1
ATOM 981 N N . MET A 1 122 ? -9.848 47.899 -11.833 1.00 29.13 122 MET A N 1
ATOM 982 C CA . MET A 1 122 ? -8.385 47.696 -11.864 1.00 28.76 122 MET A CA 1
ATOM 983 C C . MET A 1 122 ? -7.648 48.452 -10.758 1.00 29.94 122 MET A C 1
ATOM 984 O O . MET A 1 122 ? -6.671 47.950 -10.145 1.00 28.83 122 MET A O 1
ATOM 989 N N . GLN A 1 123 ? -8.073 49.696 -10.562 1.00 28.70 123 GLN A N 1
ATOM 990 C CA . GLN A 1 123 ? -7.486 50.528 -9.534 1.00 29.89 123 GLN A CA 1
ATOM 991 C C . GLN A 1 123 ? -7.722 49.953 -8.156 1.00 29.05 123 GLN A C 1
ATOM 992 O O . GLN A 1 123 ? -6.859 50.061 -7.337 1.00 29.66 123 GLN A O 1
ATOM 998 N N . LYS A 1 124 ? -8.888 49.329 -7.927 1.00 28.21 124 LYS A N 1
ATOM 999 C CA . LYS A 1 124 ? -9.192 48.679 -6.663 1.00 29.02 124 LYS A CA 1
ATOM 1000 C C . LYS A 1 124 ? -8.275 47.477 -6.426 1.00 28.95 124 LYS A C 1
ATOM 1001 O O . LYS A 1 124 ? -7.817 47.239 -5.290 1.00 28.15 124 LYS A O 1
ATOM 1007 N N . ARG A 1 125 ? -8.059 46.687 -7.495 1.00 28.84 125 ARG A N 1
ATOM 1008 C CA . ARG A 1 125 ? -7.137 45.546 -7.397 1.00 29.19 125 ARG A CA 1
ATOM 1009 C C . ARG A 1 125 ? -5.812 46.066 -6.939 1.00 30.70 125 ARG A C 1
ATOM 1010 O O . ARG A 1 125 ? -5.244 45.558 -5.987 1.00 32.63 125 ARG A O 1
ATOM 1018 N N . ARG A 1 126 ? -5.322 47.107 -7.602 1.00 30.81 126 ARG A N 1
ATOM 1019 C CA . ARG A 1 126 ? -3.993 47.636 -7.291 1.00 30.22 126 ARG A CA 1
ATOM 1020 C C . ARG A 1 126 ? -3.927 48.221 -5.869 1.00 30.02 126 ARG A C 1
ATOM 1021 O O . ARG A 1 126 ? -2.929 48.048 -5.144 1.00 31.20 126 ARG A O 1
ATOM 1029 N N . ALA A 1 127 ? -4.979 48.926 -5.475 1.00 29.60 127 ALA A N 1
ATOM 1030 C CA . ALA A 1 127 ? -5.053 49.569 -4.148 1.00 29.76 127 ALA A CA 1
ATOM 1031 C C . ALA A 1 127 ? -4.974 48.517 -3.052 1.00 29.82 127 ALA A C 1
ATOM 1032 O O . ALA A 1 127 ? -4.325 48.709 -2.033 1.00 30.45 127 ALA A O 1
ATOM 1034 N N . ILE A 1 128 ? -5.622 47.385 -3.276 1.00 30.08 128 ILE A N 1
ATOM 1035 C CA . ILE A 1 128 ? -5.631 46.347 -2.268 1.00 30.58 128 ILE A CA 1
ATOM 1036 C C . ILE A 1 128 ? -4.244 45.649 -2.189 1.00 30.37 128 ILE A C 1
ATOM 1037 O O . ILE A 1 128 ? -3.770 45.299 -1.103 1.00 30.57 128 ILE A O 1
ATOM 1042 N N . ALA A 1 129 ? -3.604 45.445 -3.322 1.00 30.38 129 ALA A N 1
ATOM 1043 C CA . ALA A 1 129 ? -2.261 44.837 -3.308 1.00 30.42 129 ALA A CA 1
ATOM 1044 C C . ALA A 1 129 ? -1.320 45.765 -2.512 1.00 29.46 129 ALA A C 1
ATOM 1045 O O . ALA A 1 129 ? -0.519 45.314 -1.731 1.00 31.16 129 ALA A O 1
ATOM 1047 N N . GLU A 1 130 ? -1.384 47.061 -2.784 1.00 30.27 130 GLU A N 1
ATOM 1048 C CA . GLU A 1 130 ? -0.475 48.057 -2.163 1.00 30.64 130 GLU A CA 1
ATOM 1049 C C . GLU A 1 130 ? -0.828 48.143 -0.689 1.00 30.09 130 GLU A C 1
ATOM 1050 O O . GLU A 1 130 ? 0.051 48.252 0.165 1.00 30.43 130 GLU A O 1
ATOM 1056 N N . TYR A 1 131 ? -2.121 48.068 -0.397 1.00 29.22 131 TYR A N 1
ATOM 1057 C CA . TYR A 1 131 ? -2.568 48.012 1.008 1.00 30.01 131 TYR A CA 1
ATOM 1058 C C . TYR A 1 131 ? -1.894 46.847 1.758 1.00 30.43 131 TYR A C 1
ATOM 1059 O O . TYR A 1 131 ? -1.260 47.086 2.766 1.00 30.11 131 TYR A O 1
ATOM 1068 N N . LYS A 1 132 ? -2.018 45.612 1.247 1.00 31.42 132 LYS A N 1
ATOM 1069 C CA . LYS A 1 132 ? -1.346 44.438 1.846 1.00 31.65 132 LYS A CA 1
ATOM 1070 C C . LYS A 1 132 ? 0.152 44.659 1.966 1.00 32.00 132 LYS A C 1
ATOM 1071 O O . LYS A 1 132 ? 0.766 44.417 3.004 1.00 34.01 132 LYS A O 1
ATOM 1077 N N . LEU A 1 133 ? 0.754 45.186 0.932 1.00 31.56 133 LEU A N 1
ATOM 1078 C CA . LEU A 1 133 ? 2.205 45.442 0.995 1.00 30.59 133 LEU A CA 1
ATOM 1079 C C . LEU A 1 133 ? 2.593 46.480 2.055 1.00 31.09 133 LEU A C 1
ATOM 1080 O O . LEU A 1 133 ? 3.634 46.342 2.709 1.00 29.80 133 LEU A O 1
ATOM 1085 N N . SER A 1 134 ? 1.777 47.518 2.241 1.00 31.78 134 SER A N 1
ATOM 1086 C CA . SER A 1 134 ? 2.057 48.500 3.317 1.00 32.93 134 SER A CA 1
ATOM 1087 C C . SER A 1 134 ? 1.866 47.854 4.709 1.00 33.23 134 SER A C 1
ATOM 1088 O O . SER A 1 134 ? 2.640 48.104 5.625 1.00 33.66 134 SER A O 1
ATOM 1091 N N . GLU A 1 135 ? 0.848 47.009 4.855 1.00 33.82 135 GLU A N 1
ATOM 1092 C CA . GLU A 1 135 ? 0.692 46.195 6.069 1.00 34.34 135 GLU A CA 1
ATOM 1093 C C . GLU A 1 135 ? 1.973 45.385 6.362 1.00 35.55 135 GLU A C 1
ATOM 1094 O O . GLU A 1 135 ? 2.518 45.450 7.463 1.00 37.14 135 GLU A O 1
ATOM 1100 N N . TYR A 1 136 ? 2.466 44.620 5.396 1.00 35.67 136 TYR A N 1
ATOM 1101 C CA . TYR A 1 136 ? 3.699 43.837 5.613 1.00 34.50 136 TYR A CA 1
ATOM 1102 C C . TYR A 1 136 ? 4.863 44.742 5.953 1.00 36.00 136 TYR A C 1
ATOM 1103 O O . TYR A 1 136 ? 5.783 44.361 6.702 1.00 36.15 136 TYR A O 1
ATOM 1112 N N . ALA A 1 137 ? 4.847 45.953 5.418 1.00 36.30 137 ALA A N 1
ATOM 1113 C CA . ALA A 1 137 ? 5.989 46.803 5.616 1.00 37.66 137 ALA A CA 1
ATOM 1114 C C . ALA A 1 137 ? 5.952 47.237 7.085 1.00 39.35 137 ALA A C 1
ATOM 1115 O O . ALA A 1 137 ? 6.987 47.555 7.706 1.00 39.40 137 ALA A O 1
ATOM 1117 N N . ARG A 1 138 ? 4.757 47.247 7.653 1.00 40.64 138 ARG A N 1
ATOM 1118 C CA . ARG A 1 138 ? 4.602 47.697 9.053 1.00 42.56 138 ARG A CA 1
ATOM 1119 C C . ARG A 1 138 ? 5.016 46.584 10.004 1.00 43.18 138 ARG A C 1
ATOM 1120 O O . ARG A 1 138 ? 5.733 46.832 10.949 1.00 43.95 138 ARG A O 1
ATOM 1128 N N . GLN A 1 139 ? 4.551 45.373 9.738 1.00 44.59 139 GLN A N 1
ATOM 1129 C CA . GLN A 1 139 ? 5.010 44.180 10.421 1.00 46.59 139 GLN A CA 1
ATOM 1130 C C . GLN A 1 139 ? 6.530 44.001 10.276 1.00 47.68 139 GLN A C 1
ATOM 1131 O O . GLN A 1 139 ? 7.234 43.937 11.273 1.00 48.21 139 GLN A O 1
ATOM 1137 N N . ASP A 1 140 ? 7.035 43.938 9.042 1.00 49.61 140 ASP A N 1
ATOM 1138 C CA . ASP A 1 140 ? 8.467 43.716 8.794 1.00 50.66 140 ASP A CA 1
ATOM 1139 C C . ASP A 1 140 ? 9.258 44.713 9.603 1.00 52.40 140 ASP A C 1
ATOM 1140 O O . ASP A 1 140 ? 10.293 44.354 10.139 1.00 52.41 140 ASP A O 1
ATOM 1145 N N . SER A 1 141 ? 8.760 45.943 9.727 1.00 54.40 141 SER A N 1
ATOM 1146 C CA . SER A 1 141 ? 9.470 46.988 10.490 1.00 57.44 141 SER A CA 1
ATOM 1147 C C . SER A 1 141 ? 9.640 46.627 11.983 1.00 59.03 141 SER A C 1
ATOM 1148 O O . SER A 1 141 ? 10.772 46.604 12.517 1.00 59.38 141 SER A O 1
ATOM 1151 N N . LYS A 1 142 ? 8.510 46.346 12.636 1.00 60.56 142 LYS A N 1
ATOM 1152 C CA . LYS A 1 142 ? 8.463 45.853 14.015 1.00 62.80 142 LYS A CA 1
ATOM 1153 C C . LYS A 1 142 ? 9.261 44.563 14.242 1.00 62.97 142 LYS A C 1
ATOM 1154 O O . LYS A 1 142 ? 9.688 44.336 15.347 1.00 63.36 142 LYS A O 1
ATOM 1160 N N . ASN A 1 143 ? 9.415 43.709 13.225 1.00 63.55 143 ASN A N 1
ATOM 1161 C CA . ASN A 1 143 ? 10.182 42.462 13.345 1.00 64.13 143 ASN A CA 1
ATOM 1162 C C . ASN A 1 143 ? 11.619 42.625 12.849 1.00 64.49 143 ASN A C 1
ATOM 1163 O O . ASN A 1 143 ? 12.363 41.634 12.709 1.00 64.25 143 ASN A O 1
ATOM 1168 N N . ASN A 1 144 ? 11.989 43.884 12.605 1.00 64.39 144 ASN A N 1
ATOM 1169 C CA . ASN A 1 144 ? 13.202 44.252 11.896 1.00 64.75 144 ASN A CA 1
ATOM 1170 C C . ASN A 1 144 ? 13.579 43.333 10.717 1.00 64.81 144 ASN A C 1
ATOM 1171 O O . ASN A 1 144 ? 14.558 42.599 10.759 1.00 65.18 144 ASN A O 1
ATOM 1176 N N . LEU A 1 145 ? 12.767 43.350 9.670 1.00 64.77 145 LEU A N 1
ATOM 1177 C CA . LEU A 1 145 ? 13.028 42.561 8.465 1.00 64.23 145 LEU A CA 1
ATOM 1178 C C . LEU A 1 145 ? 12.847 43.465 7.258 1.00 63.68 145 LEU A C 1
ATOM 1179 O O . LEU A 1 145 ? 12.178 44.507 7.352 1.00 63.31 145 LEU A O 1
ATOM 1184 N N . HIS A 1 146 ? 13.440 43.069 6.131 1.00 63.20 146 HIS A N 1
ATOM 1185 C CA . HIS A 1 146 ? 13.402 43.857 4.888 1.00 62.67 146 HIS A CA 1
ATOM 1186 C C . HIS A 1 146 ? 13.581 45.369 5.160 1.00 61.98 146 HIS A C 1
ATOM 1187 O O . HIS A 1 146 ? 12.870 46.192 4.599 1.00 61.60 146 HIS A O 1
ATOM 1194 N N . VAL A 1 147 ? 14.506 45.727 6.049 1.00 61.45 147 VAL A N 1
ATOM 1195 C CA . VAL A 1 147 ? 14.893 47.139 6.223 1.00 61.24 147 VAL A CA 1
ATOM 1196 C C . VAL A 1 147 ? 15.477 47.751 4.923 1.00 59.60 147 VAL A C 1
ATOM 1197 O O . VAL A 1 147 ? 16.127 47.059 4.117 1.00 58.74 147 VAL A O 1
ATOM 1201 N N . GLY A 1 148 ? 15.221 49.045 4.743 1.00 58.23 148 GLY A N 1
ATOM 1202 C CA . GLY A 1 148 ? 15.531 49.745 3.497 1.00 57.44 148 GLY A CA 1
ATOM 1203 C C . GLY A 1 148 ? 14.652 49.414 2.269 1.00 56.12 148 GLY A C 1
ATOM 1204 O O . GLY A 1 148 ? 14.702 50.141 1.234 1.00 57.28 148 GLY A O 1
ATOM 1205 N N . SER A 1 149 ? 13.864 48.336 2.366 1.00 52.74 149 SER A N 1
ATOM 1206 C CA . SER A 1 149 ? 13.038 47.868 1.251 1.00 50.17 149 SER A CA 1
ATOM 1207 C C . SER A 1 149 ? 11.695 48.549 1.109 1.00 47.88 149 SER A C 1
ATOM 1208 O O . SER A 1 149 ? 11.081 48.979 2.082 1.00 48.30 149 SER A O 1
ATOM 1211 N N . ARG A 1 150 ? 11.242 48.616 -0.132 1.00 43.92 150 ARG A N 1
ATOM 1212 C CA . ARG A 1 150 ? 10.004 49.224 -0.474 1.00 40.74 150 ARG A CA 1
ATOM 1213 C C . ARG A 1 150 ? 9.394 48.386 -1.609 1.00 38.49 150 ARG A C 1
ATOM 1214 O O . ARG A 1 150 ? 9.940 48.381 -2.713 1.00 37.22 150 ARG A O 1
ATOM 1222 N N . SER A 1 151 ? 8.282 47.696 -1.347 1.00 35.92 151 SER A N 1
ATOM 1223 C CA . SER A 1 151 ? 7.631 46.839 -2.360 1.00 34.94 151 SER A CA 1
ATOM 1224 C C . SER A 1 151 ? 6.456 47.516 -3.043 1.00 33.81 151 SER A C 1
ATOM 1225 O O . SER A 1 151 ? 5.601 48.078 -2.364 1.00 33.76 151 SER A O 1
ATOM 1228 N N . VAL A 1 152 ? 6.450 47.452 -4.386 1.00 31.89 152 VAL A N 1
ATOM 1229 C CA . VAL A 1 152 ? 5.437 48.074 -5.253 1.00 30.42 152 VAL A CA 1
ATOM 1230 C C . VAL A 1 152 ? 5.003 47.082 -6.312 1.00 29.92 152 VAL A C 1
ATOM 1231 O O . VAL A 1 152 ? 5.852 46.523 -6.988 1.00 30.47 152 VAL A O 1
ATOM 1235 N N . PRO A 1 153 ? 3.681 46.837 -6.452 1.00 30.46 153 PRO A N 1
ATOM 1236 C CA . PRO A 1 153 ? 3.205 46.028 -7.599 1.00 29.91 153 PRO A CA 1
ATOM 1237 C C . PRO A 1 153 ? 3.228 46.889 -8.888 1.00 31.31 153 PRO A C 1
ATOM 1238 O O . PRO A 1 153 ? 2.647 48.009 -8.917 1.00 31.61 153 PRO A O 1
AT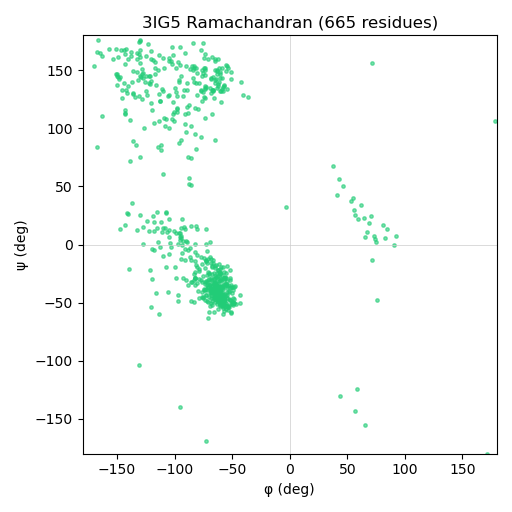OM 1242 N N . LEU A 1 154 ? 3.946 46.426 -9.922 1.00 29.99 154 LEU A N 1
ATOM 1243 C CA . LEU A 1 154 ? 3.956 47.105 -11.181 1.00 29.16 154 LEU A CA 1
ATOM 1244 C C . LEU A 1 154 ? 3.445 46.123 -12.238 1.00 29.21 154 LEU A C 1
ATOM 1245 O O . LEU A 1 154 ? 3.768 44.895 -12.201 1.00 29.44 154 LEU A O 1
ATOM 1250 N N . THR A 1 155 ? 2.649 46.659 -13.160 1.00 27.54 155 THR A N 1
ATOM 1251 C CA . THR A 1 155 ? 2.184 45.920 -14.333 1.00 27.38 155 THR A CA 1
ATOM 1252 C C . THR A 1 155 ? 3.209 46.110 -15.430 1.00 28.00 155 THR A C 1
ATOM 1253 O O . THR A 1 155 ? 2.999 46.886 -16.397 1.00 28.30 155 THR A O 1
ATOM 1257 N N . LEU A 1 156 ? 4.330 45.398 -15.255 1.00 26.48 156 LEU A N 1
ATOM 1258 C CA . LEU A 1 156 ? 5.383 45.286 -16.272 1.00 27.13 156 LEU A CA 1
ATOM 1259 C C . LEU A 1 156 ? 5.129 44.008 -17.101 1.00 24.81 156 LEU A C 1
ATOM 1260 O O . LEU A 1 156 ? 4.659 43.051 -16.549 1.00 26.44 156 LEU A O 1
ATOM 1265 N N . THR A 1 157 ? 5.424 44.024 -18.395 1.00 24.57 157 THR A N 1
ATOM 1266 C CA . THR A 1 157 ? 5.401 42.828 -19.205 1.00 25.72 157 THR A CA 1
ATOM 1267 C C . THR A 1 157 ? 6.628 41.933 -18.863 1.00 26.72 157 THR A C 1
ATOM 1268 O O . THR A 1 157 ? 6.487 40.751 -18.636 1.00 26.74 157 THR A O 1
ATOM 1272 N N . VAL A 1 158 ? 7.821 42.516 -18.812 1.00 27.80 158 VAL A N 1
ATOM 1273 C CA . VAL A 1 158 ? 9.035 41.754 -18.576 1.00 26.58 158 VAL A CA 1
ATOM 1274 C C . VAL A 1 158 ? 9.778 42.487 -17.460 1.00 28.01 158 VAL A C 1
ATOM 1275 O O . VAL A 1 158 ? 9.657 43.715 -17.324 1.00 26.70 158 VAL A O 1
ATOM 1279 N N . PHE A 1 159 ? 10.458 41.733 -16.588 1.00 27.44 159 PHE A N 1
ATOM 1280 C CA . PHE A 1 159 ? 11.330 42.369 -15.615 1.00 27.52 159 PHE A CA 1
ATOM 1281 C C . PHE A 1 159 ? 12.680 42.495 -16.310 1.00 27.27 159 PHE A C 1
ATOM 1282 O O . PHE A 1 159 ? 13.298 41.474 -16.595 1.00 25.83 159 PHE A O 1
ATOM 1290 N N . PRO A 1 160 ? 13.138 43.726 -16.597 1.00 27.89 160 PRO A N 1
ATOM 1291 C CA . PRO A 1 160 ? 14.281 43.890 -17.490 1.00 28.04 160 PRO A CA 1
ATOM 1292 C C . PRO A 1 160 ? 15.559 43.132 -17.061 1.00 30.13 160 PRO A C 1
ATOM 1293 O O . PRO A 1 160 ? 16.378 42.782 -17.925 1.00 30.81 160 PRO A O 1
ATOM 1297 N N . ARG A 1 161 ? 15.733 42.894 -15.759 1.00 30.20 161 ARG A N 1
ATOM 1298 C CA . ARG A 1 161 ? 16.930 42.205 -15.251 1.00 31.50 161 ARG A CA 1
ATOM 1299 C C . ARG A 1 161 ? 16.690 40.782 -14.765 1.00 31.10 161 ARG A C 1
ATOM 1300 O O . ARG A 1 161 ? 17.439 40.280 -13.944 1.00 32.58 161 ARG A O 1
ATOM 1308 N N . MET A 1 162 ? 15.681 40.107 -15.307 1.00 28.55 162 MET A N 1
ATOM 1309 C CA . MET A 1 162 ? 15.377 38.773 -14.897 1.00 28.77 162 MET A CA 1
ATOM 1310 C C . MET A 1 162 ? 16.621 37.909 -15.097 1.00 28.30 162 MET A C 1
ATOM 1311 O O . MET A 1 162 ? 17.288 38.034 -16.140 1.00 28.88 162 MET A O 1
ATOM 1316 N N . GLY A 1 163 ? 16.938 37.037 -14.141 1.00 28.07 163 GLY A N 1
ATOM 1317 C CA . GLY A 1 163 ? 18.085 36.120 -14.317 1.00 28.46 163 GLY A CA 1
ATOM 1318 C C . GLY A 1 163 ? 19.457 36.827 -14.306 1.00 29.90 163 GLY A C 1
ATOM 1319 O O . GLY A 1 163 ? 20.448 36.260 -14.776 1.00 31.43 163 GLY A O 1
ATOM 1320 N N . CYS A 1 164 ? 19.529 38.055 -13.787 1.00 30.08 164 CYS A N 1
ATOM 1321 C CA . CYS A 1 164 ? 20.802 38.812 -13.696 1.00 31.43 164 CYS A CA 1
ATOM 1322 C C . CYS A 1 164 ? 21.233 38.923 -12.223 1.00 32.08 164 CYS A C 1
ATOM 1323 O O . CYS A 1 164 ? 20.393 38.770 -11.328 1.00 32.38 164 CYS A O 1
ATOM 1326 N N . PRO A 1 165 ? 22.527 39.210 -11.962 1.00 32.88 165 PRO A N 1
ATOM 1327 C CA . PRO A 1 165 ? 22.949 39.289 -10.541 1.00 33.62 165 PRO A CA 1
ATOM 1328 C C . PRO A 1 165 ? 22.110 40.260 -9.691 1.00 34.40 165 PRO A C 1
ATOM 1329 O O . PRO A 1 165 ? 21.780 41.392 -10.130 1.00 34.23 165 PRO A O 1
ATOM 1333 N N . ASP A 1 166 ? 21.719 39.763 -8.516 1.00 34.13 166 ASP A N 1
ATOM 1334 C CA . ASP A 1 166 ? 21.065 40.542 -7.487 1.00 33.81 166 ASP A CA 1
ATOM 1335 C C . ASP A 1 166 ? 19.659 40.894 -7.931 1.00 33.40 166 ASP A C 1
ATOM 1336 O O . ASP A 1 166 ? 19.093 41.870 -7.458 1.00 32.21 166 ASP A O 1
ATOM 1341 N N . PHE A 1 167 ? 19.078 40.097 -8.823 1.00 33.12 167 PHE A N 1
ATOM 1342 C CA . PHE A 1 167 ? 17.740 40.445 -9.335 1.00 31.64 167 PHE A CA 1
ATOM 1343 C C . PHE A 1 167 ? 16.593 40.055 -8.398 1.00 32.45 167 PHE A C 1
ATOM 1344 O O . PHE A 1 167 ? 15.484 40.562 -8.553 1.00 32.21 167 PHE A O 1
ATOM 1352 N N . ILE A 1 168 ? 16.839 39.135 -7.458 1.00 32.53 168 ILE A N 1
ATOM 1353 C CA . ILE A 1 168 ? 15.816 38.784 -6.449 1.00 33.33 168 ILE A CA 1
ATOM 1354 C C . ILE A 1 168 ? 16.261 39.111 -5.037 1.00 34.08 168 ILE A C 1
ATOM 1355 O O . ILE A 1 168 ? 17.451 39.083 -4.737 1.00 34.17 168 ILE A O 1
ATOM 1360 N N . ASN A 1 169 ? 15.309 39.382 -4.154 1.00 34.75 169 ASN A N 1
ATOM 1361 C CA . ASN A 1 169 ? 15.629 39.807 -2.791 1.00 36.37 169 ASN A CA 1
ATOM 1362 C C . ASN A 1 169 ? 15.826 38.625 -1.819 1.00 37.42 169 ASN A C 1
ATOM 1363 O O . ASN A 1 169 ? 15.210 38.565 -0.774 1.00 37.30 169 ASN A O 1
ATOM 1368 N N . ILE A 1 170 ? 16.680 37.684 -2.206 1.00 39.45 170 ILE A N 1
ATOM 1369 C CA . ILE A 1 170 ? 17.191 36.587 -1.383 1.00 41.45 170 ILE A CA 1
ATOM 1370 C C . ILE A 1 170 ? 18.699 36.759 -1.474 1.00 43.19 170 ILE A C 1
ATOM 1371 O O . ILE A 1 170 ? 19.215 36.879 -2.603 1.00 43.71 170 ILE A O 1
ATOM 1376 N N . LYS A 1 171 ? 19.436 36.798 -0.362 1.00 45.20 171 LYS A N 1
ATOM 1377 C CA . LYS A 1 171 ? 20.876 37.265 -0.479 1.00 47.83 171 LYS A CA 1
ATOM 1378 C C . LYS A 1 171 ? 21.864 36.427 -1.354 1.00 47.31 171 LYS A C 1
ATOM 1379 O O . LYS A 1 171 ? 22.643 36.992 -2.184 1.00 48.01 171 LYS A O 1
ATOM 1385 N N . ASP A 1 172 ? 21.823 35.110 -1.185 1.00 45.59 172 ASP A N 1
ATOM 1386 C CA . ASP A 1 172 ? 22.801 34.215 -1.816 1.00 45.23 172 ASP A CA 1
ATOM 1387 C C . ASP A 1 172 ? 22.033 32.979 -2.335 1.00 44.07 172 ASP A C 1
ATOM 1388 O O . ASP A 1 172 ? 22.132 31.875 -1.766 1.00 43.58 172 ASP A O 1
ATOM 1393 N N . PRO A 1 173 ? 21.240 33.171 -3.425 1.00 42.71 173 PRO A N 1
ATOM 1394 C CA . PRO A 1 173 ? 20.287 32.136 -3.819 1.00 41.62 173 PRO A CA 1
ATOM 1395 C C . PRO A 1 173 ? 21.025 30.996 -4.533 1.00 41.17 173 PRO A C 1
ATOM 1396 O O . PRO A 1 173 ? 20.451 29.919 -4.736 1.00 41.88 173 PRO A O 1
ATOM 1400 N N . TRP A 1 174 ? 22.293 31.196 -4.885 1.00 39.47 174 TRP A N 1
ATOM 1401 C CA . TRP A 1 174 ? 23.029 30.087 -5.486 1.00 39.78 174 TRP A CA 1
ATOM 1402 C C . TRP A 1 174 ? 23.795 29.249 -4.444 1.00 40.49 174 TRP A C 1
ATOM 1403 O O . TRP A 1 174 ? 24.688 28.495 -4.814 1.00 40.99 174 TRP A O 1
ATOM 1414 N N . ASN A 1 175 ? 23.475 29.407 -3.161 1.00 40.74 175 ASN A N 1
ATOM 1415 C CA . ASN A 1 175 ? 24.043 28.547 -2.099 1.00 41.66 175 ASN A CA 1
ATOM 1416 C C . ASN A 1 175 ? 23.304 27.201 -1.984 1.00 42.14 175 ASN A C 1
ATOM 1417 O O . ASN A 1 175 ? 23.380 26.502 -0.956 1.00 42.13 175 ASN A O 1
ATOM 1422 N N . HIS A 1 176 ? 22.526 26.880 -3.014 1.00 42.27 176 HIS A N 1
ATOM 1423 C CA . HIS A 1 176 ? 21.794 25.606 -3.099 1.00 43.30 176 HIS A CA 1
ATOM 1424 C C . HIS A 1 176 ? 21.417 25.476 -4.558 1.00 42.73 176 HIS A C 1
ATOM 1425 O O . HIS A 1 176 ? 21.479 26.467 -5.295 1.00 42.98 176 HIS A O 1
ATOM 1432 N N . LYS A 1 177 ? 21.072 24.262 -4.974 1.00 41.69 177 LYS A N 1
ATOM 1433 C CA . LYS A 1 177 ? 20.786 23.973 -6.387 1.00 41.65 177 LYS A CA 1
ATOM 1434 C C . LYS A 1 177 ? 19.298 24.187 -6.665 1.00 40.42 177 LYS A C 1
ATOM 1435 O O . LYS A 1 177 ? 18.461 24.049 -5.763 1.00 39.22 177 LYS A O 1
ATOM 1441 N N . ASN A 1 178 ? 19.004 24.505 -7.921 1.00 40.32 178 ASN A N 1
ATOM 1442 C CA . ASN A 1 178 ? 17.652 24.795 -8.392 1.00 40.14 178 ASN A CA 1
ATOM 1443 C C . ASN A 1 178 ? 17.228 23.661 -9.323 1.00 39.75 178 ASN A C 1
ATOM 1444 O O . ASN A 1 178 ? 17.347 23.778 -10.545 1.00 39.77 178 ASN A O 1
ATOM 1449 N N . ALA A 1 179 ? 16.777 22.563 -8.724 1.00 38.61 179 ALA A N 1
ATOM 1450 C CA . ALA A 1 179 ? 16.606 21.276 -9.413 1.00 39.23 179 ALA A CA 1
ATOM 1451 C C . ALA A 1 179 ? 15.369 21.200 -10.332 1.00 39.39 179 ALA A C 1
ATOM 1452 O O . ALA A 1 179 ? 15.255 20.285 -11.181 1.00 39.72 179 ALA A O 1
ATOM 1454 N N . ALA A 1 180 ? 14.430 22.125 -10.148 1.00 38.34 180 ALA A N 1
ATOM 1455 C CA . ALA A 1 180 ? 13.266 22.193 -11.021 1.00 37.56 180 ALA A CA 1
ATOM 1456 C C . ALA A 1 180 ? 13.630 22.664 -12.424 1.00 37.37 180 ALA A C 1
ATOM 1457 O O . ALA A 1 180 ? 13.363 21.948 -13.389 1.00 38.10 180 ALA A O 1
ATOM 1459 N N . SER A 1 181 ? 14.230 23.856 -12.558 1.00 36.74 181 SER A N 1
ATOM 1460 C CA . SER A 1 181 ? 14.538 24.406 -13.883 1.00 35.42 181 SER A CA 1
ATOM 1461 C C . SER A 1 181 ? 15.922 23.989 -14.340 1.00 34.91 181 SER A C 1
ATOM 1462 O O . SER A 1 181 ? 16.160 23.863 -15.528 1.00 33.29 181 SER A O 1
ATOM 1465 N N . ARG A 1 182 ? 16.832 23.806 -13.371 1.00 35.11 182 ARG A N 1
ATOM 1466 C CA . ARG A 1 182 ? 18.256 23.593 -13.649 1.00 35.36 182 ARG A CA 1
ATOM 1467 C C . ARG A 1 182 ? 18.845 24.747 -14.486 1.00 35.68 182 ARG A C 1
ATOM 1468 O O . ARG A 1 182 ? 19.879 24.601 -15.167 1.00 35.90 182 ARG A O 1
ATOM 1476 N N . SER A 1 183 ? 18.208 25.918 -14.371 1.00 34.41 183 SER A N 1
ATOM 1477 C CA . SER A 1 183 ? 18.631 27.085 -15.103 1.00 33.30 183 SER A CA 1
ATOM 1478 C C . SER A 1 183 ? 20.001 27.577 -14.633 1.00 33.40 183 SER A C 1
ATOM 1479 O O . SER A 1 183 ? 20.337 27.488 -13.429 1.00 33.35 183 SER A O 1
ATOM 1482 N N . LEU A 1 184 ? 20.794 28.080 -15.574 1.00 32.64 184 LEU A N 1
ATOM 1483 C CA . LEU A 1 184 ? 21.943 28.911 -15.227 1.00 33.82 184 LEU A CA 1
ATOM 1484 C C . LEU A 1 184 ? 21.573 30.279 -14.613 1.00 35.01 184 LEU A C 1
ATOM 1485 O O . LEU A 1 184 ? 22.414 30.907 -13.978 1.00 35.12 184 LEU A O 1
ATOM 1490 N N . PHE A 1 185 ? 20.345 30.764 -14.802 1.00 35.24 185 PHE A N 1
ATOM 1491 C CA . PHE A 1 185 ? 20.057 32.147 -14.379 1.00 34.56 185 PHE A CA 1
ATOM 1492 C C . PHE A 1 185 ? 18.979 32.332 -13.331 1.00 34.09 185 PHE A C 1
ATOM 1493 O O . PHE A 1 185 ? 19.023 33.307 -12.578 1.00 34.44 185 PHE A O 1
ATOM 1501 N N . LEU A 1 186 ? 17.997 31.423 -13.302 1.00 33.62 186 LEU A N 1
ATOM 1502 C CA . LEU A 1 186 ? 16.895 31.515 -12.386 1.00 32.20 186 LEU A CA 1
ATOM 1503 C C . LEU A 1 186 ? 16.900 30.464 -11.268 1.00 33.46 186 LEU A C 1
ATOM 1504 O O . LEU A 1 186 ? 16.556 29.284 -11.492 1.00 33.76 186 LEU A O 1
ATOM 1509 N N . PRO A 1 187 ? 17.177 30.916 -10.040 1.00 33.28 187 PRO A N 1
ATOM 1510 C CA . PRO A 1 187 ? 16.885 30.108 -8.880 1.00 34.25 187 PRO A CA 1
ATOM 1511 C C . PRO A 1 187 ? 15.406 29.727 -8.908 1.00 35.31 187 PRO A C 1
ATOM 1512 O O . PRO A 1 187 ? 14.611 30.482 -9.448 1.00 37.68 187 PRO A O 1
ATOM 1516 N N . ASP A 1 188 ? 15.032 28.569 -8.366 1.00 34.59 188 ASP A N 1
ATOM 1517 C CA . ASP A 1 188 ? 13.660 28.142 -8.440 1.00 34.09 188 ASP A CA 1
ATOM 1518 C C . ASP A 1 188 ? 12.803 28.963 -7.503 1.00 33.36 188 ASP A C 1
ATOM 1519 O O . ASP A 1 188 ? 11.589 28.750 -7.421 1.00 31.97 188 ASP A O 1
ATOM 1524 N N . GLU A 1 189 ? 13.421 29.908 -6.793 1.00 32.11 189 GLU A N 1
ATOM 1525 C CA . GLU A 1 189 ? 12.600 30.837 -5.975 1.00 32.85 189 GLU A CA 1
ATOM 1526 C C . GLU A 1 189 ? 11.756 31.773 -6.815 1.00 31.99 189 GLU A C 1
ATOM 1527 O O . GLU A 1 189 ? 10.898 32.457 -6.251 1.00 33.95 189 GLU A O 1
ATOM 1533 N N . VAL A 1 190 ? 12.028 31.846 -8.120 1.00 31.56 190 VAL A N 1
ATOM 1534 C CA . VAL A 1 190 ? 11.233 32.652 -9.040 1.00 30.95 190 VAL A CA 1
ATOM 1535 C C . VAL A 1 190 ? 9.878 31.973 -9.238 1.00 32.19 190 VAL A C 1
ATOM 1536 O O . VAL A 1 190 ? 8.923 32.613 -9.658 1.00 33.06 190 VAL A O 1
ATOM 1540 N N . ILE A 1 191 ? 9.781 30.705 -8.849 1.00 32.04 191 ILE A N 1
ATOM 1541 C CA . ILE A 1 191 ? 8.548 29.916 -9.053 1.00 33.07 191 ILE A CA 1
ATOM 1542 C C . ILE A 1 191 ? 7.618 29.995 -7.820 1.00 34.38 191 ILE A C 1
ATOM 1543 O O . ILE A 1 191 ? 8.026 29.752 -6.694 1.00 33.75 191 ILE A O 1
ATOM 1548 N N . ASN A 1 192 ? 6.363 30.350 -8.064 1.00 36.04 192 ASN A N 1
ATOM 1549 C CA . ASN A 1 192 ? 5.278 30.192 -7.110 1.00 37.63 192 ASN A CA 1
ATOM 1550 C C . ASN A 1 192 ? 5.319 28.830 -6.375 1.00 39.45 192 ASN A C 1
ATOM 1551 O O . ASN A 1 192 ? 5.569 27.784 -6.980 1.00 39.43 192 ASN A O 1
ATOM 1556 N N . ARG A 1 193 ? 5.029 28.876 -5.074 1.00 40.24 193 ARG A N 1
ATOM 1557 C CA . ARG A 1 193 ? 5.112 27.726 -4.186 1.00 41.21 193 ARG A CA 1
ATOM 1558 C C . ARG A 1 193 ? 4.098 26.606 -4.450 1.00 42.87 193 ARG A C 1
ATOM 1559 O O . ARG A 1 193 ? 4.330 25.474 -3.993 1.00 42.85 193 ARG A O 1
ATOM 1567 N N A HIS A 1 194 ? 3.018 26.897 -5.179 0.50 43.17 194 HIS A N 1
ATOM 1568 N N B HIS A 1 194 ? 2.987 26.905 -5.136 0.50 42.91 194 HIS A N 1
ATOM 1569 C CA A HIS A 1 194 ? 1.965 25.911 -5.422 0.50 44.51 194 HIS A CA 1
ATOM 1570 C CA B HIS A 1 194 ? 1.999 25.860 -5.379 0.50 43.97 194 HIS A CA 1
ATOM 1571 C C A HIS A 1 194 ? 2.501 24.805 -6.331 0.50 44.82 194 HIS A C 1
ATOM 1572 C C B HIS A 1 194 ? 2.681 24.807 -6.215 0.50 44.49 194 HIS A C 1
ATOM 1573 O O A HIS A 1 194 ? 2.978 25.097 -7.439 0.50 44.71 194 HIS A O 1
ATOM 1574 O O B HIS A 1 194 ? 3.422 25.124 -7.157 0.50 44.13 194 HIS A O 1
ATOM 1587 N N . VAL A 1 195 ? 2.447 23.553 -5.842 1.00 45.01 195 VAL A N 1
ATOM 1588 C CA . VAL A 1 195 ? 3.219 22.419 -6.419 1.00 45.34 195 VAL A CA 1
ATOM 1589 C C . VAL A 1 195 ? 3.088 22.288 -7.940 1.00 45.91 195 VAL A C 1
ATOM 1590 O O . VAL A 1 195 ? 4.059 21.922 -8.611 1.00 47.06 195 VAL A O 1
ATOM 1594 N N . ARG A 1 196 ? 1.909 22.628 -8.469 1.00 45.37 196 ARG A N 1
ATOM 1595 C CA . ARG A 1 196 ? 1.674 22.663 -9.911 1.00 45.87 196 ARG A CA 1
ATOM 1596 C C . ARG A 1 196 ? 2.822 23.316 -10.696 1.00 43.49 196 ARG A C 1
ATOM 1597 O O . ARG A 1 196 ? 3.190 22.818 -11.747 1.00 43.41 196 ARG A O 1
ATOM 1605 N N . PHE A 1 197 ? 3.363 24.434 -10.208 1.00 41.29 197 PHE A N 1
ATOM 1606 C CA . PHE A 1 197 ? 4.272 25.257 -11.043 1.00 40.51 197 PHE A CA 1
ATOM 1607 C C . PHE A 1 197 ? 5.704 24.668 -11.196 1.00 39.78 197 PHE A C 1
ATOM 1608 O O . PHE A 1 197 ? 6.255 24.628 -12.320 1.00 39.90 197 PHE A O 1
ATOM 1616 N N . PRO A 1 198 ? 6.310 24.210 -10.090 1.00 39.80 198 PRO A N 1
ATOM 1617 C CA . PRO A 1 198 ? 7.586 23.474 -10.214 1.00 40.95 198 PRO A CA 1
ATOM 1618 C C . PRO A 1 198 ? 7.410 22.140 -10.932 1.00 41.56 198 PRO A C 1
ATOM 1619 O O . PRO A 1 198 ? 8.292 21.727 -11.645 1.00 41.71 198 PRO A O 1
ATOM 1623 N N . ASN A 1 199 ? 6.266 21.489 -10.741 1.00 43.07 199 ASN A N 1
ATOM 1624 C CA . ASN A 1 199 ? 5.965 20.243 -11.453 1.00 44.64 199 ASN A CA 1
ATOM 1625 C C . ASN A 1 199 ? 5.894 20.377 -12.978 1.00 43.80 199 ASN A C 1
ATOM 1626 O O . ASN A 1 199 ? 6.472 19.558 -13.714 1.00 44.74 199 ASN A O 1
ATOM 1631 N N . LEU A 1 200 ? 5.162 21.386 -13.437 1.00 41.83 200 LEU A N 1
ATOM 1632 C CA . LEU A 1 200 ? 5.157 21.763 -14.842 1.00 40.40 200 LEU A CA 1
ATOM 1633 C C . LEU A 1 200 ? 6.573 22.133 -15.350 1.00 40.19 200 LEU A C 1
ATOM 1634 O O . LEU A 1 200 ? 6.937 21.776 -16.466 1.00 40.30 200 LEU A O 1
ATOM 1639 N N . THR A 1 201 ? 7.365 22.853 -14.546 1.00 38.71 201 THR A N 1
ATOM 1640 C CA . THR A 1 201 ? 8.714 23.260 -14.965 1.00 37.22 201 THR A CA 1
ATOM 1641 C C . THR A 1 201 ? 9.551 22.015 -15.282 1.00 36.44 201 THR A C 1
ATOM 1642 O O . THR A 1 201 ? 10.164 21.892 -1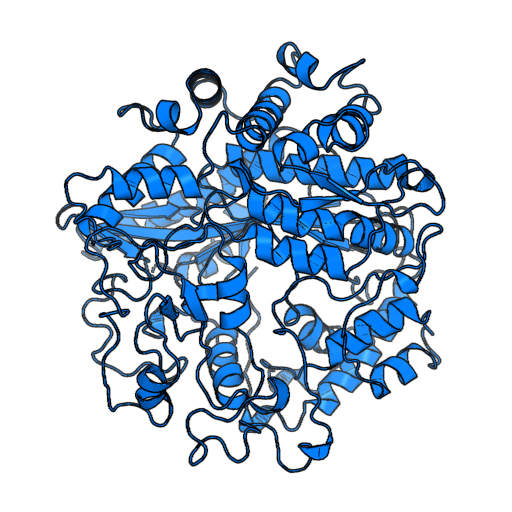6.344 1.00 36.03 201 THR A O 1
ATOM 1646 N N . ALA A 1 202 ? 9.528 21.090 -14.337 1.00 36.47 202 ALA A N 1
ATOM 1647 C CA . ALA A 1 202 ? 10.296 19.862 -14.372 1.00 35.72 202 ALA A CA 1
ATOM 1648 C C . ALA A 1 202 ? 9.789 18.958 -15.498 1.00 35.48 202 ALA A C 1
ATOM 1649 O O . ALA A 1 202 ? 10.584 18.514 -16.325 1.00 34.24 202 ALA A O 1
ATOM 1651 N N . SER A 1 203 ? 8.472 18.703 -15.530 1.00 35.03 203 SER A N 1
ATOM 1652 C CA . SER A 1 203 ? 7.889 17.844 -16.583 1.00 34.90 203 SER A CA 1
ATOM 1653 C C . SER A 1 203 ? 8.241 18.259 -17.991 1.00 34.47 203 SER A C 1
ATOM 1654 O O . SER A 1 203 ? 8.592 17.417 -18.820 1.00 34.12 203 SER A O 1
ATOM 1657 N N . ILE A 1 204 ? 8.120 19.554 -18.292 1.00 34.25 204 ILE A N 1
ATOM 1658 C CA . ILE A 1 204 ? 8.408 19.994 -19.660 1.00 33.76 204 ILE A CA 1
ATOM 1659 C C . ILE A 1 204 ? 9.879 19.759 -19.961 1.00 34.97 204 ILE A C 1
ATOM 1660 O O . ILE A 1 204 ? 10.234 19.295 -21.057 1.00 33.79 204 ILE A O 1
ATOM 1665 N N . ARG A 1 205 ? 10.749 20.056 -18.989 1.00 36.61 205 ARG A N 1
ATOM 1666 C CA . ARG A 1 205 ? 12.203 19.890 -19.249 1.00 37.04 205 ARG A CA 1
ATOM 1667 C C . ARG A 1 205 ? 12.616 18.411 -19.406 1.00 37.74 205 ARG A C 1
ATOM 1668 O O . ARG A 1 205 ? 13.461 18.081 -20.237 1.00 38.13 205 ARG A O 1
ATOM 1676 N N . THR A 1 206 ? 12.048 17.528 -18.597 1.00 37.82 206 THR A N 1
ATOM 1677 C CA . THR A 1 206 ? 12.282 16.090 -18.802 1.00 38.83 206 THR A CA 1
ATOM 1678 C C . THR A 1 206 ? 11.713 15.611 -20.141 1.00 38.57 206 THR A C 1
ATOM 1679 O O . THR A 1 206 ? 12.352 14.841 -20.864 1.00 39.23 206 THR A O 1
ATOM 1683 N N . ARG A 1 207 ? 10.486 16.016 -20.468 1.00 38.68 207 ARG A N 1
ATOM 1684 C CA . ARG A 1 207 ? 9.870 15.454 -21.677 1.00 38.02 207 ARG A CA 1
ATOM 1685 C C . ARG A 1 207 ? 10.732 15.861 -22.874 1.00 37.88 207 ARG A C 1
ATOM 1686 O O . ARG A 1 207 ? 11.122 15.033 -23.713 1.00 38.43 207 ARG A O 1
ATOM 1694 N N . ARG A 1 208 ? 11.086 17.142 -22.912 1.00 37.18 208 ARG A N 1
ATOM 1695 C CA . ARG A 1 208 ? 11.935 17.733 -23.936 1.00 36.78 208 ARG A CA 1
ATOM 1696 C C . ARG A 1 208 ? 13.322 17.054 -23.991 1.00 37.98 208 ARG A C 1
ATOM 1697 O O . ARG A 1 208 ? 13.897 16.886 -25.068 1.00 38.20 208 ARG A O 1
ATOM 1705 N N . GLY A 1 209 ? 13.856 16.664 -22.838 1.00 39.08 209 GLY A N 1
ATOM 1706 C CA . GLY A 1 209 ? 15.210 16.084 -22.773 1.00 40.04 209 GLY A CA 1
ATOM 1707 C C . GLY A 1 209 ? 16.318 17.109 -22.972 1.00 41.21 209 GLY A C 1
ATOM 1708 O O . GLY A 1 209 ? 17.516 16.746 -23.056 1.00 42.31 209 GLY A O 1
ATOM 1709 N N . GLU A 1 210 ? 15.942 18.387 -23.030 1.00 40.29 210 GLU A N 1
ATOM 1710 C CA . GLU A 1 210 ? 16.897 19.507 -22.981 1.00 40.58 210 GLU A CA 1
ATOM 1711 C C . GLU A 1 210 ? 16.153 20.664 -22.320 1.00 39.47 210 GLU A C 1
ATOM 1712 O O . GLU A 1 210 ? 14.926 20.665 -22.251 1.00 40.55 210 GLU A O 1
ATOM 1718 N N . LYS A 1 211 ? 16.874 21.651 -21.816 1.00 37.89 211 LYS A N 1
ATOM 1719 C CA . LYS A 1 211 ? 16.210 22.841 -21.300 1.00 35.91 211 LYS A CA 1
ATOM 1720 C C . LYS A 1 211 ? 15.474 23.555 -22.416 1.00 35.21 211 LYS A C 1
ATOM 1721 O O . LYS A 1 211 ? 15.908 23.529 -23.588 1.00 34.32 211 LYS A O 1
ATOM 1727 N N . VAL A 1 212 ? 14.382 24.230 -22.059 1.00 34.29 212 VAL A N 1
ATOM 1728 C CA . VAL A 1 212 ? 13.771 25.186 -23.004 1.00 33.32 212 VAL A CA 1
ATOM 1729 C C . VAL A 1 212 ? 14.905 26.118 -23.410 1.00 34.01 212 VAL A C 1
ATOM 1730 O O . VAL A 1 212 ? 15.886 26.255 -22.665 1.00 33.29 212 VAL A O 1
ATOM 1734 N N . CYS A 1 213 ? 14.830 26.671 -24.613 1.00 34.83 213 CYS A N 1
ATOM 1735 C CA . CYS A 1 213 ? 15.882 27.541 -25.119 1.00 35.86 213 CYS A CA 1
ATOM 1736 C C . CYS A 1 213 ? 15.185 28.667 -25.877 1.00 36.76 213 CYS A C 1
ATOM 1737 O O . CYS A 1 213 ? 14.349 28.400 -26.756 1.00 37.95 213 CYS A O 1
ATOM 1740 N N . MET A 1 214 ? 15.553 29.908 -25.594 1.00 35.69 214 MET A N 1
ATOM 1741 C CA . MET A 1 214 ? 14.922 31.024 -26.267 1.00 35.43 214 MET A CA 1
ATOM 1742 C C . MET A 1 214 ? 16.048 31.988 -26.572 1.00 35.65 214 MET A C 1
ATOM 1743 O O . MET A 1 214 ? 16.580 32.623 -25.656 1.00 35.80 214 MET A O 1
ATOM 1748 N N . ASN A 1 215 ? 16.421 32.080 -27.842 1.00 35.42 215 ASN A N 1
ATOM 1749 C CA . ASN A 1 215 ? 17.413 33.042 -28.294 1.00 35.14 215 ASN A CA 1
ATOM 1750 C C . ASN A 1 215 ? 16.740 34.257 -28.867 1.00 34.95 215 ASN A C 1
ATOM 1751 O O . ASN A 1 215 ? 16.013 34.148 -29.833 1.00 34.25 215 ASN A O 1
ATOM 1756 N N . VAL A 1 216 ? 16.938 35.421 -28.248 1.00 35.43 216 VAL A N 1
ATOM 1757 C CA . VAL A 1 216 ? 16.287 36.643 -28.741 1.00 33.90 216 VAL A CA 1
ATOM 1758 C C . VAL A 1 216 ? 17.355 37.558 -29.349 1.00 35.43 216 VAL A C 1
ATOM 1759 O O . VAL A 1 216 ? 18.414 37.779 -28.742 1.00 36.09 216 VAL A O 1
ATOM 1763 N N . PRO A 1 217 ? 17.104 38.092 -30.556 1.00 35.87 217 PRO A N 1
ATOM 1764 C CA . PRO A 1 217 ? 18.135 38.934 -31.160 1.00 35.66 217 PRO A CA 1
ATOM 1765 C C . PRO A 1 217 ? 18.484 40.143 -30.281 1.00 35.66 217 PRO A C 1
ATOM 1766 O O . PRO A 1 217 ? 17.609 40.896 -29.795 1.00 34.83 217 PRO A O 1
ATOM 1770 N N . MET A 1 218 ? 19.778 40.357 -30.139 1.00 35.09 218 MET A N 1
ATOM 1771 C CA . MET A 1 218 ? 20.277 41.433 -29.337 1.00 36.63 218 MET A CA 1
ATOM 1772 C C . MET A 1 218 ? 20.292 42.705 -30.147 1.00 35.80 218 MET A C 1
ATOM 1773 O O . MET A 1 218 ? 20.573 42.673 -31.335 1.00 34.28 218 MET A O 1
ATOM 1778 N N . TYR A 1 219 ? 19.997 43.826 -29.509 1.00 35.49 219 TYR A N 1
ATOM 1779 C CA . TYR A 1 219 ? 20.189 45.106 -30.153 1.00 36.77 219 TYR A CA 1
ATOM 1780 C C . TYR A 1 219 ? 21.695 45.251 -30.405 1.00 38.02 219 TYR A C 1
ATOM 1781 O O . TYR A 1 219 ? 22.522 44.805 -29.602 1.00 37.62 219 TYR A O 1
ATOM 1790 N N . LYS A 1 220 ? 22.071 45.832 -31.528 1.00 38.79 220 LYS A N 1
ATOM 1791 C CA . LYS A 1 220 ? 23.481 45.782 -31.886 1.00 40.04 220 LYS A CA 1
ATOM 1792 C C . LYS A 1 220 ? 24.003 47.208 -31.844 1.00 39.33 220 LYS A C 1
ATOM 1793 O O . LYS A 1 220 ? 24.043 47.890 -32.865 1.00 40.49 220 LYS A O 1
ATOM 1799 N N . ASP A 1 221 ? 24.367 47.662 -30.656 1.00 39.46 221 ASP A N 1
ATOM 1800 C CA . ASP A 1 221 ? 24.946 48.987 -30.458 1.00 39.49 221 ASP A CA 1
ATOM 1801 C C . ASP A 1 221 ? 26.475 48.948 -30.721 1.00 39.81 221 ASP A C 1
ATOM 1802 O O . ASP A 1 221 ? 27.078 47.870 -30.982 1.00 38.29 221 ASP A O 1
ATOM 1807 N N . ILE A 1 222 ? 27.098 50.125 -30.698 1.00 40.47 222 ILE A N 1
ATOM 1808 C CA . ILE A 1 222 ? 28.465 50.238 -31.216 1.00 41.38 222 ILE A CA 1
ATOM 1809 C C . ILE A 1 222 ? 29.438 49.333 -30.463 1.00 40.99 222 ILE A C 1
ATOM 1810 O O . ILE A 1 222 ? 30.317 48.758 -31.064 1.00 40.69 222 ILE A O 1
ATOM 1815 N N . ALA A 1 223 ? 29.243 49.172 -29.152 1.00 40.87 223 ALA A N 1
ATOM 1816 C CA . ALA A 1 223 ? 30.157 48.380 -28.331 1.00 40.64 223 ALA A CA 1
ATOM 1817 C C . ALA A 1 223 ? 29.536 47.102 -27.817 1.00 40.69 223 ALA A C 1
ATOM 1818 O O . ALA A 1 223 ? 30.046 46.548 -26.867 1.00 40.73 223 ALA A O 1
ATOM 1820 N N . THR A 1 224 ? 28.445 46.628 -28.440 1.00 40.42 224 THR A N 1
ATOM 1821 C CA . THR A 1 224 ? 27.731 45.420 -27.951 1.00 40.25 224 THR A CA 1
ATOM 1822 C C . THR A 1 224 ? 28.599 44.169 -28.142 1.00 40.87 224 THR A C 1
ATOM 1823 O O . THR A 1 224 ? 29.129 43.949 -29.222 1.00 41.16 224 THR A O 1
ATOM 1827 N N . PRO A 1 225 ? 28.757 43.338 -27.103 1.00 42.30 225 PRO A N 1
ATOM 1828 C CA . PRO A 1 225 ? 29.527 42.102 -27.307 1.00 42.67 225 PRO A CA 1
ATOM 1829 C C . PRO A 1 225 ? 29.005 41.231 -28.448 1.00 44.37 225 PRO A C 1
ATOM 1830 O O . PRO A 1 225 ? 27.801 41.260 -28.751 1.00 44.01 225 PRO A O 1
ATOM 1834 N N . GLU A 1 226 ? 29.881 40.416 -29.037 1.00 45.78 226 GLU A N 1
ATOM 1835 C CA . GLU A 1 226 ? 29.448 39.546 -30.127 1.00 48.62 226 GLU A CA 1
ATOM 1836 C C . GLU A 1 226 ? 28.726 38.313 -29.636 1.00 47.11 226 GLU A C 1
ATOM 1837 O O . GLU A 1 226 ? 27.966 37.697 -30.400 1.00 47.07 226 GLU A O 1
ATOM 1843 N N . THR A 1 227 ? 28.950 37.945 -28.372 1.00 46.43 227 THR A N 1
ATOM 1844 C CA . THR A 1 227 ? 28.128 36.887 -27.747 1.00 45.70 227 THR A CA 1
ATOM 1845 C C . THR A 1 227 ? 27.477 37.375 -26.461 1.00 44.77 227 THR A C 1
ATOM 1846 O O . THR A 1 227 ? 27.873 38.401 -25.909 1.00 44.41 227 THR A O 1
ATOM 1850 N N . ASP A 1 228 ? 26.449 36.653 -26.018 1.00 44.46 228 ASP A N 1
ATOM 1851 C CA . ASP A 1 228 ? 25.848 36.848 -24.696 1.00 43.69 228 ASP A CA 1
ATOM 1852 C C . ASP A 1 228 ? 26.875 36.495 -23.602 1.00 43.62 228 ASP A C 1
ATOM 1853 O O . ASP A 1 228 ? 26.952 35.357 -23.131 1.00 42.09 228 ASP A O 1
ATOM 1858 N N . ASP A 1 229 ? 27.651 37.494 -23.176 1.00 44.06 229 ASP A N 1
ATOM 1859 C CA . ASP A 1 229 ? 28.755 37.220 -22.235 1.00 43.93 229 ASP A CA 1
ATOM 1860 C C . ASP A 1 229 ? 28.299 36.895 -20.811 1.00 43.81 229 ASP A C 1
ATOM 1861 O O . ASP A 1 229 ? 29.119 36.898 -19.911 1.00 44.20 229 ASP A O 1
ATOM 1866 N N . SER A 1 230 ? 27.004 36.619 -20.608 1.00 42.42 230 SER A N 1
ATOM 1867 C CA . SER A 1 230 ? 26.537 36.188 -19.320 1.00 41.60 230 SER A CA 1
ATOM 1868 C C . SER A 1 230 ? 26.565 34.662 -19.225 1.00 41.75 230 SER A C 1
ATOM 1869 O O . SER A 1 230 ? 26.428 34.093 -18.132 1.00 42.15 230 SER A O 1
ATOM 1872 N N . ILE A 1 231 ? 26.720 33.978 -20.353 1.00 41.58 231 ILE A N 1
ATOM 1873 C CA . ILE A 1 231 ? 26.745 32.513 -20.322 1.00 42.29 231 ILE A CA 1
ATOM 1874 C C . ILE A 1 231 ? 27.978 32.023 -19.549 1.00 41.97 231 ILE A C 1
ATOM 1875 O O . ILE A 1 231 ? 29.063 32.598 -19.668 1.00 42.82 231 ILE A O 1
ATOM 1880 N N . TYR A 1 232 ? 27.819 31.000 -18.731 1.00 42.44 232 TYR A N 1
ATOM 1881 C CA . TYR A 1 232 ? 28.987 30.481 -18.034 1.00 43.97 232 TYR A CA 1
ATOM 1882 C C . TYR A 1 232 ? 28.930 28.950 -17.989 1.00 45.12 232 TYR A C 1
ATOM 1883 O O . TYR A 1 232 ? 27.868 28.334 -18.198 1.00 44.36 232 TYR A O 1
ATOM 1892 N N . ASP A 1 233 ? 30.091 28.326 -17.772 1.00 45.78 233 ASP A N 1
ATOM 1893 C CA . ASP A 1 233 ? 30.109 26.891 -17.562 1.00 46.59 233 ASP A CA 1
ATOM 1894 C C . ASP A 1 233 ? 29.730 26.596 -16.106 1.00 45.45 233 ASP A C 1
ATOM 1895 O O . ASP A 1 233 ? 29.980 27.399 -15.222 1.00 45.25 233 ASP A O 1
ATOM 1900 N N . ARG A 1 234 ? 29.065 25.474 -15.869 1.00 44.56 234 ARG A N 1
ATOM 1901 C CA . ARG A 1 234 ? 28.738 25.050 -14.522 1.00 44.89 234 ARG A CA 1
ATOM 1902 C C . ARG A 1 234 ? 28.784 23.540 -14.544 1.00 45.98 234 ARG A C 1
ATOM 1903 O O . ARG A 1 234 ? 28.831 22.949 -15.625 1.00 45.95 234 ARG A O 1
ATOM 1911 N N . ASP A 1 235 ? 28.778 22.927 -13.358 1.00 47.34 235 ASP A N 1
ATOM 1912 C CA . ASP A 1 235 ? 28.854 21.472 -13.246 1.00 49.16 235 ASP A CA 1
ATOM 1913 C C . ASP A 1 235 ? 27.892 20.905 -12.212 1.00 49.15 235 ASP A C 1
ATOM 1914 O O . ASP A 1 235 ? 28.232 19.931 -11.530 1.00 50.30 235 ASP A O 1
ATOM 1919 N N . TRP A 1 236 ? 26.699 21.483 -12.075 1.00 48.09 236 TRP A N 1
ATOM 1920 C CA . TRP A 1 236 ? 25.755 20.948 -11.106 1.00 46.87 236 TRP A CA 1
ATOM 1921 C C . TRP A 1 236 ? 24.926 19.877 -11.744 1.00 45.83 236 TRP A C 1
ATOM 1922 O O . TRP A 1 236 ? 24.503 18.955 -11.077 1.00 45.50 236 TRP A O 1
ATOM 1933 N N . PHE A 1 237 ? 24.630 20.057 -13.026 1.00 45.24 237 PHE A N 1
ATOM 1934 C CA . PHE A 1 237 ? 23.581 19.295 -13.703 1.00 44.16 237 PHE A CA 1
ATOM 1935 C C . PHE A 1 237 ? 24.053 18.855 -15.041 1.00 44.17 237 PHE A C 1
ATOM 1936 O O . PHE A 1 237 ? 24.553 19.667 -15.844 1.00 44.26 237 PHE A O 1
ATOM 1944 N N . LEU A 1 238 ? 23.891 17.563 -15.299 1.00 44.82 238 LEU A N 1
ATOM 1945 C CA . LEU A 1 238 ? 24.115 17.006 -16.651 1.00 45.13 238 LEU A CA 1
ATOM 1946 C C . LEU A 1 238 ? 22.806 16.378 -17.019 1.00 44.22 238 LEU A C 1
ATOM 1947 O O . LEU A 1 238 ? 22.200 15.703 -16.173 1.00 43.66 238 LEU A O 1
ATOM 1952 N N . PRO A 1 239 ? 22.384 16.573 -18.280 1.00 44.19 239 PRO A N 1
ATOM 1953 C CA . PRO A 1 239 ? 23.131 17.328 -19.326 1.00 44.61 239 PRO A CA 1
ATOM 1954 C C . PRO A 1 239 ? 23.029 18.852 -19.300 1.00 45.03 239 PRO A C 1
ATOM 1955 O O . PRO A 1 239 ? 23.762 19.532 -20.039 1.00 45.28 239 PRO A O 1
ATOM 1959 N N . GLU A 1 240 ? 22.135 19.391 -18.466 1.00 45.38 240 GLU A N 1
ATOM 1960 C CA . GLU A 1 240 ? 21.659 20.772 -18.649 1.00 45.99 240 GLU A CA 1
ATOM 1961 C C . GLU A 1 240 ? 22.771 21.819 -18.581 1.00 45.61 240 GLU A C 1
ATOM 1962 O O . GLU A 1 240 ? 22.770 22.825 -19.343 1.00 45.32 240 GLU A O 1
ATOM 1968 N N . ASP A 1 241 ? 23.750 2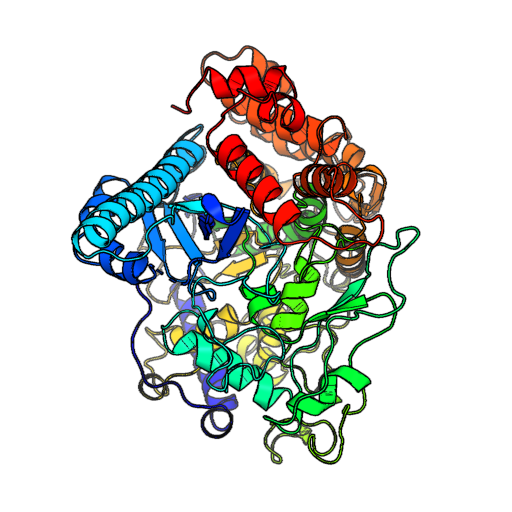1.580 -17.708 1.00 45.64 241 ASP A N 1
ATOM 1969 C CA . ASP A 1 241 ? 24.862 22.541 -17.577 1.00 45.70 241 ASP A CA 1
ATOM 1970 C C . ASP A 1 241 ? 25.799 22.586 -18.783 1.00 45.15 241 ASP A C 1
ATOM 1971 O O . ASP A 1 241 ? 26.595 23.531 -18.918 1.00 44.77 241 ASP A O 1
ATOM 1976 N N . LYS A 1 242 ? 25.638 21.624 -19.698 1.00 44.91 242 LYS A N 1
ATOM 1977 C CA . LYS A 1 242 ? 26.457 21.595 -20.898 1.00 44.86 242 LYS A CA 1
ATOM 1978 C C . LYS A 1 242 ? 25.726 22.060 -22.159 1.00 45.04 242 LYS A C 1
ATOM 1979 O O . LYS A 1 242 ? 26.318 22.107 -23.243 1.00 43.80 242 LYS A O 1
ATOM 1985 N N . GLU A 1 243 ? 24.452 22.455 -22.018 1.00 44.16 243 GLU A N 1
ATOM 1986 C CA . GLU A 1 243 ? 23.649 22.815 -23.181 1.00 43.18 243 GLU A CA 1
ATOM 1987 C C . GLU A 1 243 ? 23.894 24.220 -23.715 1.00 43.28 243 GLU A C 1
ATOM 1988 O O . GLU A 1 243 ? 23.791 24.435 -24.916 1.00 42.69 243 GLU A O 1
ATOM 1994 N N . ALA A 1 244 ? 24.215 25.185 -22.850 1.00 43.83 244 ALA A N 1
ATOM 1995 C CA . ALA A 1 244 ? 24.346 26.586 -23.300 1.00 44.48 244 ALA A CA 1
ATOM 1996 C C . ALA A 1 244 ? 25.312 26.815 -24.450 1.00 45.26 244 ALA A C 1
ATOM 1997 O O . ALA A 1 244 ? 25.036 27.624 -25.331 1.00 43.99 244 ALA A O 1
ATOM 1999 N N . LYS A 1 245 ? 26.467 26.127 -24.422 1.00 47.08 245 LYS A N 1
ATOM 2000 C CA . LYS A 1 245 ? 27.512 26.324 -25.448 1.00 48.49 245 LYS A CA 1
ATOM 2001 C C . LYS A 1 245 ? 27.012 25.909 -26.808 1.00 47.44 245 LYS A C 1
ATOM 2002 O O . LYS A 1 245 ? 27.372 26.511 -27.820 1.00 47.42 245 LYS A O 1
ATOM 2008 N N . LEU A 1 246 ? 26.182 24.871 -26.804 1.00 47.06 246 LEU A N 1
ATOM 2009 C CA . LEU A 1 246 ? 25.587 24.321 -28.032 1.00 47.11 246 LEU A CA 1
ATOM 2010 C C . LEU A 1 246 ? 24.306 25.064 -28.479 1.00 46.60 246 LEU A C 1
ATOM 2011 O O . LEU A 1 246 ? 24.042 25.176 -29.686 1.00 46.18 246 LEU A O 1
ATOM 2016 N N . ALA A 1 247 ? 23.534 25.569 -27.507 1.00 45.55 247 ALA A N 1
ATOM 2017 C CA . ALA A 1 247 ? 22.181 26.112 -27.764 1.00 45.06 247 ALA A CA 1
ATOM 2018 C C . ALA A 1 247 ? 22.135 27.634 -28.031 1.00 44.72 247 ALA A C 1
ATOM 2019 O O . ALA A 1 247 ? 21.249 28.122 -28.762 1.00 44.76 247 ALA A O 1
ATOM 2021 N N . SER A 1 248 ? 23.083 28.383 -27.462 1.00 44.05 248 SER A N 1
ATOM 2022 C CA . SER A 1 248 ? 23.135 29.813 -27.678 1.00 44.59 248 SER A CA 1
ATOM 2023 C C . SER A 1 248 ? 23.682 30.187 -29.062 1.00 44.42 248 SER A C 1
ATOM 2024 O O . SER A 1 248 ? 24.155 29.341 -29.787 1.00 43.58 248 SER A O 1
ATOM 2027 N N . LYS A 1 249 ? 23.644 31.467 -29.407 1.00 44.42 249 LYS A N 1
ATOM 2028 C CA . LYS A 1 249 ? 24.051 31.897 -30.717 1.00 45.12 249 LYS A CA 1
ATOM 2029 C C . LYS A 1 249 ? 24.604 33.283 -30.641 1.00 44.62 249 LYS A C 1
ATOM 2030 O O . LYS A 1 249 ? 24.027 34.152 -29.980 1.00 44.91 249 LYS A O 1
ATOM 2036 N N . PRO A 1 250 ? 25.720 33.533 -31.340 1.00 44.55 250 PRO A N 1
ATOM 2037 C CA . PRO A 1 250 ? 26.248 34.924 -31.333 1.00 42.98 250 PRO A CA 1
ATOM 2038 C C . PRO A 1 250 ? 25.217 35.973 -31.828 1.00 41.35 250 PRO A C 1
ATOM 2039 O O . PRO A 1 250 ? 24.469 35.731 -32.802 1.00 40.82 250 PRO A O 1
ATOM 2043 N N . GLY A 1 251 ? 25.138 37.095 -31.125 1.00 39.51 251 GLY A N 1
ATOM 2044 C CA . GLY A 1 251 ? 24.138 38.135 -31.449 1.00 38.41 251 GLY A CA 1
ATOM 2045 C C . GLY A 1 251 ? 22.744 37.876 -30.852 1.00 37.23 251 GLY A C 1
ATOM 2046 O O . GLY A 1 251 ? 21.769 38.628 -31.138 1.00 36.72 251 GLY A O 1
ATOM 2047 N N . PHE A 1 252 ? 22.635 36.827 -30.042 1.00 35.01 252 PHE A N 1
ATOM 2048 C CA . PHE A 1 252 ? 21.377 36.518 -29.337 1.00 35.66 252 PHE A CA 1
ATOM 2049 C C . PHE A 1 252 ? 21.524 36.404 -27.808 1.00 35.68 252 PHE A C 1
ATOM 2050 O O . PHE A 1 252 ? 22.432 35.707 -27.310 1.00 36.82 252 PHE A O 1
ATOM 2058 N N . ILE A 1 253 ? 20.625 37.067 -27.087 1.00 34.75 253 ILE A N 1
ATOM 2059 C CA . ILE A 1 253 ? 20.357 36.830 -25.675 1.00 34.34 253 ILE A CA 1
ATOM 2060 C C . ILE A 1 253 ? 19.897 35.381 -25.470 1.00 35.11 253 ILE A C 1
ATOM 2061 O O . ILE A 1 253 ? 18.872 34.974 -26.046 1.00 36.39 253 ILE A O 1
ATOM 2066 N N . TYR A 1 254 ? 20.595 34.613 -24.631 1.00 34.15 254 TYR A N 1
ATOM 2067 C CA . TYR A 1 254 ? 20.233 33.207 -24.392 1.00 32.96 254 TYR A CA 1
ATOM 2068 C C . TYR A 1 254 ? 19.400 33.077 -23.111 1.00 32.90 254 TYR A C 1
ATOM 2069 O O . TYR A 1 254 ? 19.821 33.564 -22.059 1.00 31.37 254 TYR A O 1
ATOM 2078 N N . MET A 1 255 ? 18.217 32.426 -23.176 1.00 31.92 255 MET A N 1
ATOM 2079 C CA . MET A 1 255 ? 17.414 32.162 -21.973 1.00 29.80 255 MET A CA 1
ATOM 2080 C C . MET A 1 255 ? 17.078 30.688 -21.922 1.00 30.37 255 MET A C 1
ATOM 2081 O O . MET A 1 255 ? 16.876 30.071 -22.964 1.00 30.89 255 MET A O 1
ATOM 2086 N N . ASP A 1 256 ? 16.977 30.121 -20.731 1.00 30.12 256 ASP A N 1
ATOM 2087 C CA . ASP A 1 256 ? 16.936 28.679 -20.626 1.00 30.72 256 ASP A CA 1
ATOM 2088 C C . ASP A 1 256 ? 15.993 28.165 -19.572 1.00 29.83 256 ASP A C 1
ATOM 2089 O O . ASP A 1 256 ? 16.230 27.069 -18.991 1.00 29.57 256 ASP A O 1
ATOM 2094 N N . SER A 1 257 ? 14.944 28.946 -19.266 1.00 29.20 257 SER A N 1
ATOM 2095 C CA . SER A 1 257 ? 14.110 28.605 -18.135 1.00 28.76 257 SER A CA 1
ATOM 2096 C C . SER A 1 257 ? 12.666 29.057 -18.351 1.00 29.58 257 SER A C 1
ATOM 2097 O O . SER A 1 257 ? 12.436 30.110 -18.926 1.00 28.63 257 SER A O 1
ATOM 2100 N N . MET A 1 258 ? 11.695 28.278 -17.868 1.00 29.92 258 MET A N 1
ATOM 2101 C CA . MET A 1 258 ? 10.274 28.668 -18.022 1.00 30.65 258 MET A CA 1
ATOM 2102 C C . MET A 1 258 ? 9.924 30.118 -17.509 1.00 30.32 258 MET A C 1
ATOM 2103 O O . MET A 1 258 ? 9.143 30.859 -18.108 1.00 30.63 258 MET A O 1
ATOM 2108 N N . GLY A 1 259 ? 10.522 30.460 -16.375 1.00 30.21 259 GLY A N 1
ATOM 2109 C CA . GLY A 1 259 ? 10.473 31.767 -15.737 1.00 29.82 259 GLY A CA 1
ATOM 2110 C C . GLY A 1 259 ? 10.723 32.948 -16.633 1.00 30.16 259 GLY A C 1
ATOM 2111 O O . GLY A 1 259 ? 10.074 33.981 -16.490 1.00 29.97 259 GLY A O 1
ATOM 2112 N N . PHE A 1 260 ? 11.606 32.807 -17.601 1.00 29.22 260 PHE A N 1
ATOM 2113 C CA . PHE A 1 260 ? 11.816 33.934 -18.513 1.00 29.34 260 PHE A CA 1
ATOM 2114 C C . PHE A 1 260 ? 10.583 34.277 -19.368 1.00 30.11 260 PHE A C 1
ATOM 2115 O O . PHE A 1 260 ? 10.471 35.398 -19.852 1.00 28.40 260 PHE A O 1
ATOM 2123 N N . GLY A 1 261 ? 9.653 33.308 -19.509 1.00 28.85 261 GLY A N 1
ATOM 2124 C CA . GLY A 1 261 ? 8.475 33.508 -20.333 1.00 28.41 261 GLY A CA 1
ATOM 2125 C C . GLY A 1 261 ? 7.244 33.516 -19.456 1.00 29.55 261 GLY A C 1
ATOM 2126 O O . GLY A 1 261 ? 6.525 34.491 -19.410 1.00 30.50 261 GLY A O 1
ATOM 2127 N N . MET A 1 262 ? 6.985 32.440 -18.742 1.00 30.31 262 MET A N 1
ATOM 2128 C CA . MET A 1 262 ? 5.810 32.450 -17.883 1.00 31.05 262 MET A CA 1
ATOM 2129 C C . MET A 1 262 ? 6.005 33.335 -16.694 1.00 29.95 262 MET A C 1
ATOM 2130 O O . MET A 1 262 ? 5.053 33.585 -15.955 1.00 30.70 262 MET A O 1
ATOM 2135 N N . GLY A 1 263 ? 7.214 33.863 -16.545 1.00 28.96 263 GLY A N 1
ATOM 2136 C CA . GLY A 1 263 ? 7.488 34.906 -15.557 1.00 28.07 263 GLY A CA 1
ATOM 2137 C C . GLY A 1 263 ? 7.311 36.337 -16.109 1.00 28.60 263 GLY A C 1
ATOM 2138 O O . GLY A 1 263 ? 7.796 37.334 -15.489 1.00 26.50 263 GLY A O 1
ATOM 2139 N N . CYS A 1 264 ? 6.678 36.428 -17.286 1.00 27.95 264 CYS A N 1
ATOM 2140 C CA . CYS A 1 264 ? 6.302 37.703 -17.933 1.00 28.79 264 CYS A CA 1
ATOM 2141 C C . CYS A 1 264 ? 4.809 37.890 -17.757 1.00 29.31 264 CYS A C 1
ATOM 2142 O O . CYS A 1 264 ? 4.102 36.907 -17.505 1.00 28.80 264 CYS A O 1
ATOM 2145 N N . SER A 1 265 ? 4.310 39.120 -17.895 1.00 30.06 265 SER A N 1
ATOM 2146 C CA . SER A 1 265 ? 2.886 39.404 -17.650 1.00 29.92 265 SER A CA 1
ATOM 2147 C C . SER A 1 265 ? 2.112 39.903 -18.885 1.00 31.38 265 SER A C 1
ATOM 2148 O O . SER A 1 265 ? 2.709 40.469 -19.811 1.00 31.87 265 SER A O 1
ATOM 2151 N N . CYS A 1 266 ? 0.784 39.736 -18.884 1.00 30.63 266 CYS A N 1
ATOM 2152 C CA . CYS A 1 266 ? -0.033 40.136 -20.022 1.00 31.40 266 CYS A CA 1
ATOM 2153 C C . CYS A 1 266 ? -1.353 40.675 -19.561 1.00 30.18 266 CYS A C 1
ATOM 2154 O O . CYS A 1 266 ? -1.726 40.517 -18.391 1.00 29.80 266 CYS A O 1
ATOM 2157 N N . LEU A 1 267 ? -2.065 41.303 -20.477 1.00 28.76 267 LEU A N 1
ATOM 2158 C CA . LEU A 1 267 ? -3.453 41.651 -20.246 1.00 27.47 267 LEU A CA 1
ATOM 2159 C C . LEU A 1 267 ? -4.289 40.655 -21.088 1.00 28.48 267 LEU A C 1
ATOM 2160 O O . LEU A 1 267 ? -4.040 40.541 -22.296 1.00 28.32 267 LEU A O 1
ATOM 2165 N N . GLN A 1 268 ? -5.268 39.979 -20.490 1.00 27.68 268 GLN A N 1
ATOM 2166 C CA . GLN A 1 268 ? -6.105 39.047 -21.232 1.00 29.10 268 GLN A CA 1
ATOM 2167 C C . GLN A 1 268 ? -7.576 39.443 -21.027 1.00 29.55 268 GLN A C 1
ATOM 2168 O O . GLN A 1 268 ? -7.927 39.914 -19.938 1.00 30.17 268 GLN A O 1
ATOM 2174 N N . VAL A 1 269 ? -8.428 39.265 -22.046 1.00 29.02 269 VAL A N 1
ATOM 2175 C CA . VAL A 1 269 ? -9.860 39.677 -21.913 1.00 29.04 269 VAL A CA 1
ATOM 2176 C C . VAL A 1 269 ? -10.743 38.556 -22.489 1.00 28.86 269 VAL A C 1
ATOM 2177 O O . VAL A 1 269 ? -10.511 38.107 -23.584 1.00 28.54 269 VAL A O 1
ATOM 2181 N N . THR A 1 270 ? -11.754 38.143 -21.721 1.00 30.18 270 THR A N 1
ATOM 2182 C CA . THR A 1 270 ? -12.627 37.019 -22.041 1.00 30.24 270 THR A CA 1
ATOM 2183 C C . THR A 1 270 ? -14.064 37.519 -22.239 1.00 30.34 270 THR A C 1
ATOM 2184 O O . THR A 1 270 ? -14.523 38.352 -21.471 1.00 29.48 270 THR A O 1
ATOM 2188 N N . PHE A 1 271 ? -14.739 36.989 -23.272 1.00 29.77 271 PHE A N 1
ATOM 2189 C CA . PHE A 1 271 ? -16.042 37.460 -23.710 1.00 29.94 271 PHE A CA 1
ATOM 2190 C C . PHE A 1 271 ? -16.963 36.279 -23.892 1.00 30.11 271 PHE A C 1
ATOM 2191 O O . PHE A 1 271 ? -16.542 35.228 -24.432 1.00 30.75 271 PHE A O 1
ATOM 2199 N N . GLN A 1 272 ? -18.218 36.464 -23.517 1.00 30.09 272 GLN A N 1
ATOM 2200 C CA . GLN A 1 272 ? -19.204 35.395 -23.667 1.00 31.28 272 GLN A CA 1
ATOM 2201 C C . GLN A 1 272 ? -20.062 35.750 -24.826 1.00 31.54 272 GLN A C 1
ATOM 2202 O O . GLN A 1 272 ? -20.516 36.872 -24.924 1.00 32.56 272 GLN A O 1
ATOM 2208 N N . ALA A 1 273 ? -20.201 34.807 -25.747 1.00 32.51 273 ALA A N 1
ATOM 2209 C CA . ALA A 1 273 ? -21.000 34.960 -26.962 1.00 32.68 273 ALA A CA 1
ATOM 2210 C C . ALA A 1 273 ? -22.407 34.347 -26.751 1.00 33.15 273 ALA A C 1
ATOM 2211 O O . ALA A 1 273 ? -22.561 33.496 -25.870 1.00 33.97 273 ALA A O 1
ATOM 2213 N N . PRO A 1 274 ? -23.430 34.790 -27.534 1.00 32.68 274 PRO A N 1
ATOM 2214 C CA . PRO A 1 274 ? -24.765 34.271 -27.323 1.00 31.44 274 PRO A CA 1
ATOM 2215 C C . PRO A 1 274 ? -24.876 32.786 -27.393 1.00 31.81 274 PRO A C 1
ATOM 2216 O O . PRO A 1 274 ? -25.724 32.251 -26.743 1.00 33.62 274 PRO A O 1
ATOM 2220 N N . ASN A 1 275 ? -24.035 32.099 -28.153 1.00 32.64 275 ASN A N 1
ATOM 2221 C CA . ASN A 1 275 ? -24.133 30.661 -28.271 1.00 32.20 275 ASN A CA 1
ATOM 2222 C C . ASN A 1 275 ? -22.874 30.176 -28.900 1.00 32.51 275 ASN A C 1
ATOM 2223 O O . ASN A 1 275 ? -22.047 31.006 -29.334 1.00 33.12 275 ASN A O 1
ATOM 2228 N N . ILE A 1 276 ? -22.737 28.857 -29.027 1.00 31.69 276 ILE A N 1
ATOM 2229 C CA . ILE A 1 276 ? -21.538 28.272 -29.641 1.00 31.74 276 ILE A CA 1
ATOM 2230 C C . ILE A 1 276 ? -21.260 28.769 -31.041 1.00 32.46 276 ILE A C 1
ATOM 2231 O O . ILE A 1 276 ? -20.085 28.894 -31.441 1.00 31.63 276 ILE A O 1
ATOM 2236 N N . ASN A 1 277 ? -22.321 29.030 -31.822 1.00 32.48 277 ASN A N 1
ATOM 2237 C CA . ASN A 1 277 ? -22.083 29.394 -33.192 1.00 33.08 277 ASN A CA 1
ATOM 2238 C C . ASN A 1 277 ? -21.506 30.810 -33.295 1.00 32.66 277 ASN A C 1
ATOM 2239 O O . ASN A 1 277 ? -20.599 31.073 -34.077 1.00 33.67 277 ASN A O 1
ATOM 2244 N N . LYS A 1 278 ? -22.074 31.728 -32.533 1.00 32.00 278 LYS A N 1
ATOM 2245 C CA . LYS A 1 278 ? -21.567 33.071 -32.442 1.00 31.20 278 LYS A CA 1
ATOM 2246 C C . LYS A 1 278 ? -20.140 33.053 -31.822 1.00 31.28 278 LYS A C 1
ATOM 2247 O O . LYS A 1 278 ? -19.309 33.837 -32.186 1.00 30.45 278 LYS A O 1
ATOM 2253 N N . ALA A 1 279 ? -19.876 32.135 -30.908 1.00 30.63 279 ALA A N 1
ATOM 2254 C CA . ALA A 1 279 ? -18.566 32.046 -30.292 1.00 31.03 279 ALA A CA 1
ATOM 2255 C C . ALA A 1 279 ? -17.538 31.616 -31.349 1.00 31.52 279 ALA A C 1
ATOM 2256 O O . ALA A 1 279 ? -16.422 32.166 -31.393 1.00 29.45 279 ALA A O 1
ATOM 2258 N N . ARG A 1 280 ? -17.914 30.673 -32.220 1.00 30.49 280 ARG A N 1
ATOM 2259 C CA . ARG A 1 280 ? -16.986 30.275 -33.311 1.00 31.13 280 ARG A CA 1
ATOM 2260 C C . ARG A 1 280 ? -16.754 31.424 -34.299 1.00 31.15 280 ARG A C 1
ATOM 2261 O O . ARG A 1 280 ? -15.637 31.667 -34.800 1.00 30.11 280 ARG A O 1
ATOM 2269 N N . TYR A 1 281 ? -17.819 32.151 -34.558 1.00 31.02 281 TYR A N 1
ATOM 2270 C CA . TYR A 1 281 ? -17.735 33.270 -35.478 1.00 31.59 281 TYR A CA 1
ATOM 2271 C C . TYR A 1 281 ? -16.761 34.367 -34.938 1.00 30.78 281 TYR A C 1
ATOM 2272 O O . TYR A 1 281 ? -15.915 34.887 -35.687 1.00 30.50 281 TYR A O 1
ATOM 2281 N N . LEU A 1 282 ? -16.913 34.689 -33.658 1.00 29.17 282 LEU A N 1
ATOM 2282 C CA . LEU A 1 282 ? -16.175 35.732 -33.031 1.00 29.42 282 LEU A CA 1
ATOM 2283 C C . LEU A 1 282 ? -14.733 35.302 -32.917 1.00 30.55 282 LEU A C 1
ATOM 2284 O O . LEU A 1 282 ? -13.832 36.100 -33.196 1.00 31.63 282 LEU A O 1
ATOM 2289 N N . TYR A 1 283 ? -14.505 34.034 -32.556 1.00 28.67 283 TYR A N 1
ATOM 2290 C CA . TYR A 1 283 ? -13.118 33.535 -32.393 1.00 29.25 283 TYR A CA 1
ATOM 2291 C C . TYR A 1 283 ? -12.369 33.733 -33.701 1.00 29.86 283 TYR A C 1
ATOM 2292 O O . TYR A 1 283 ? -11.337 34.447 -33.745 1.00 30.17 283 TYR A O 1
ATOM 2301 N N . ASP A 1 284 ? -12.951 33.199 -34.790 1.00 28.16 284 ASP A N 1
ATOM 2302 C CA . ASP A 1 284 ? -12.361 33.293 -36.120 1.00 27.22 284 ASP A CA 1
ATOM 2303 C C . ASP A 1 284 ? -12.063 34.753 -36.533 1.00 27.60 284 ASP A C 1
ATOM 2304 O O . ASP A 1 284 ? -10.977 35.043 -37.071 1.00 26.45 284 ASP A O 1
ATOM 2309 N N . ALA A 1 285 ? -13.021 35.650 -36.318 1.00 26.28 285 ALA A N 1
ATOM 2310 C CA . ALA A 1 285 ? -12.889 37.088 -36.661 1.00 25.97 285 ALA A CA 1
ATOM 2311 C C . ALA A 1 285 ? -11.779 37.836 -35.921 1.00 26.84 285 ALA A C 1
ATOM 2312 O O . ALA A 1 285 ? -11.270 38.873 -36.381 1.00 25.74 285 ALA A O 1
ATOM 2314 N N . LEU A 1 286 ? -11.377 37.283 -34.774 1.00 26.70 286 LEU A N 1
ATOM 2315 C CA . LEU A 1 286 ? -10.380 37.921 -33.919 1.00 26.45 286 LEU A CA 1
ATOM 2316 C C . LEU A 1 286 ? -8.980 37.413 -34.224 1.00 26.27 286 LEU A C 1
ATOM 2317 O O . LEU A 1 286 ? -8.017 37.959 -33.750 1.00 27.55 286 LEU A O 1
ATOM 2322 N N . VAL A 1 287 ? -8.878 36.404 -35.066 1.00 25.82 287 VAL A N 1
ATOM 2323 C CA . VAL A 1 287 ? -7.625 35.724 -35.328 1.00 26.64 287 VAL A CA 1
ATOM 2324 C C . VAL A 1 287 ? -6.554 36.697 -35.822 1.00 27.40 287 VAL A C 1
ATOM 2325 O O . VAL A 1 287 ? -5.490 36.741 -35.254 1.00 28.86 287 VAL A O 1
ATOM 2329 N N . ASN A 1 288 ? -6.836 37.500 -36.814 1.00 25.68 288 ASN A N 1
ATOM 2330 C CA . ASN A 1 288 ? -5.819 38.410 -37.275 1.00 28.16 288 ASN A CA 1
ATOM 2331 C C . ASN A 1 288 ? -5.732 39.684 -36.440 1.00 28.15 288 ASN A C 1
ATOM 2332 O O . ASN A 1 288 ? -4.754 40.373 -36.537 1.00 31.50 288 ASN A O 1
ATOM 2337 N N . PHE A 1 289 ? -6.709 40.007 -35.596 1.00 27.72 289 PHE A N 1
ATOM 2338 C CA . PHE A 1 289 ? -6.462 41.071 -34.623 1.00 26.58 289 PHE A CA 1
ATOM 2339 C C . PHE A 1 289 ? -5.311 40.717 -33.653 1.00 28.29 289 PHE A C 1
ATOM 2340 O O . PHE A 1 289 ? -4.679 41.604 -33.104 1.00 28.19 289 PHE A O 1
ATOM 2348 N N . ALA A 1 290 ? -5.066 39.428 -33.398 1.00 26.38 290 ALA A N 1
ATOM 2349 C CA . ALA A 1 290 ? -4.074 39.081 -32.418 1.00 27.58 290 ALA A CA 1
ATOM 2350 C C . ALA A 1 290 ? -2.689 39.675 -32.762 1.00 27.61 290 ALA A C 1
ATOM 2351 O O . ALA A 1 290 ? -2.166 40.467 -31.965 1.00 29.33 290 ALA A O 1
ATOM 2353 N N . PRO A 1 291 ? -2.100 39.328 -33.934 1.00 27.12 291 PRO A N 1
ATOM 2354 C CA . PRO A 1 291 ? -0.755 39.900 -34.205 1.00 25.75 291 PRO A CA 1
ATOM 2355 C C . PRO A 1 291 ? -0.731 41.420 -34.287 1.00 26.84 291 PRO A C 1
ATOM 2356 O O . PRO A 1 291 ? 0.242 42.033 -33.880 1.00 26.90 291 PRO A O 1
ATOM 2360 N N . ILE A 1 292 ? -1.821 42.034 -34.742 1.00 27.02 292 ILE A N 1
ATOM 2361 C CA . ILE A 1 292 ? -1.888 43.470 -34.833 1.00 25.86 292 ILE A CA 1
ATOM 2362 C C . ILE A 1 292 ? -1.827 44.060 -33.420 1.00 26.59 292 ILE A C 1
ATOM 2363 O O . ILE A 1 292 ? -1.035 45.004 -33.180 1.00 25.54 292 ILE A O 1
ATOM 2368 N N . MET A 1 293 ? -2.596 43.478 -32.487 1.00 25.73 293 MET A N 1
ATOM 2369 C CA . MET A 1 293 ? -2.642 44.011 -31.121 1.00 25.81 293 MET A CA 1
ATOM 2370 C C . MET A 1 293 ? -1.340 43.742 -30.359 1.00 25.19 293 MET A C 1
ATOM 2371 O O . MET A 1 293 ? -0.915 44.542 -29.488 1.00 24.86 293 MET A O 1
ATOM 2376 N N . LEU A 1 294 ? -0.695 42.623 -30.674 1.00 24.78 294 LEU A N 1
ATOM 2377 C CA . LEU A 1 294 ? 0.618 42.322 -30.090 1.00 24.00 294 LEU A CA 1
ATOM 2378 C C . LEU A 1 294 ? 1.664 43.441 -30.478 1.00 24.67 294 LEU A C 1
ATOM 2379 O O . LEU A 1 294 ? 2.303 44.011 -29.635 1.00 25.31 294 LEU A O 1
ATOM 2384 N N . ALA A 1 295 ? 1.801 43.726 -31.753 1.00 25.61 295 ALA A N 1
ATOM 2385 C CA . ALA A 1 295 ? 2.640 44.800 -32.253 1.00 26.92 295 ALA A CA 1
ATOM 2386 C C . ALA A 1 295 ? 2.242 46.181 -31.637 1.00 27.19 295 ALA A C 1
ATOM 2387 O O . ALA A 1 295 ? 3.109 46.983 -31.202 1.00 24.85 295 ALA A O 1
ATOM 2389 N N . PHE A 1 296 ? 0.928 46.439 -31.616 1.00 26.58 296 PHE A N 1
ATOM 2390 C CA . PHE A 1 296 ? 0.378 47.681 -31.087 1.00 26.48 296 PHE A CA 1
ATOM 2391 C C . PHE A 1 296 ? 0.703 47.939 -29.615 1.00 27.25 296 PHE A C 1
ATOM 2392 O O . PHE A 1 296 ? 1.107 49.045 -29.232 1.00 28.61 296 PHE A O 1
ATOM 2400 N N . SER A 1 297 ? 0.559 46.911 -28.787 1.00 27.05 297 SER A N 1
ATOM 2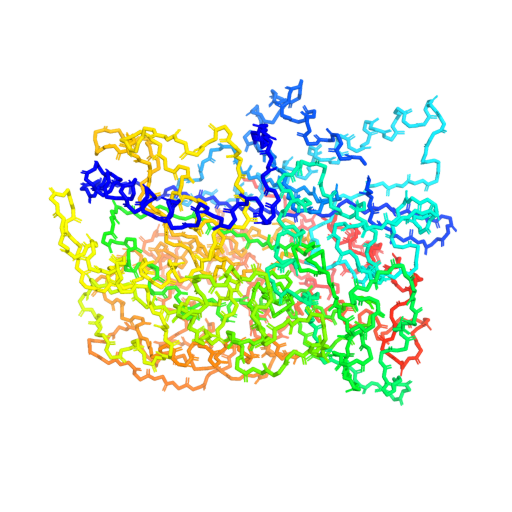401 C CA . SER A 1 297 ? 0.666 47.048 -27.349 1.00 26.40 297 SER A CA 1
ATOM 2402 C C . SER A 1 297 ? 2.068 46.744 -26.835 1.00 26.88 297 SER A C 1
ATOM 2403 O O . SER A 1 297 ? 2.263 46.699 -25.618 1.00 26.34 297 SER A O 1
ATOM 2406 N N . ALA A 1 298 ? 3.044 46.539 -27.736 1.00 27.12 298 ALA A N 1
ATOM 2407 C CA . ALA A 1 298 ? 4.423 46.206 -27.357 1.00 27.11 298 ALA A CA 1
ATOM 2408 C C . ALA A 1 298 ? 4.904 46.904 -26.087 1.00 27.30 298 ALA A C 1
ATOM 2409 O O . ALA A 1 298 ? 4.811 48.139 -25.940 1.00 27.51 298 ALA A O 1
ATOM 2411 N N . ALA A 1 299 ? 5.398 46.090 -25.157 1.00 27.49 299 ALA A N 1
ATOM 2412 C CA . ALA A 1 299 ? 5.921 46.596 -23.849 1.00 26.49 299 ALA A CA 1
ATOM 2413 C C . ALA A 1 299 ? 7.142 45.834 -23.364 1.00 26.51 299 ALA A C 1
ATOM 2414 O O . ALA A 1 299 ? 7.458 45.924 -22.180 1.00 27.86 299 ALA A O 1
ATOM 2416 N N . ALA A 1 300 ? 7.829 45.076 -24.238 1.00 26.84 300 ALA A N 1
ATOM 2417 C CA . ALA A 1 300 ? 8.971 44.222 -23.805 1.00 26.02 300 ALA A CA 1
ATOM 2418 C C . ALA A 1 300 ? 10.246 44.402 -24.662 1.00 28.06 300 ALA A C 1
ATOM 2419 O O . ALA A 1 300 ? 10.558 43.542 -25.471 1.00 28.10 300 ALA A O 1
ATOM 2421 N N . PRO A 1 301 ? 11.004 45.497 -24.496 1.00 27.56 301 PRO A N 1
ATOM 2422 C CA . PRO A 1 301 ? 12.162 45.627 -25.354 1.00 27.97 301 PRO A CA 1
ATOM 2423 C C . PRO A 1 301 ? 13.516 45.142 -24.801 1.00 29.19 301 PRO A C 1
ATOM 2424 O O . PRO A 1 301 ? 14.569 45.352 -25.443 1.00 29.76 301 PRO A O 1
ATOM 2428 N N . ALA A 1 302 ? 13.489 44.465 -23.660 1.00 28.61 302 ALA A N 1
ATOM 2429 C CA . ALA A 1 302 ? 14.680 44.100 -22.945 1.00 29.41 302 ALA A CA 1
ATOM 2430 C C . ALA A 1 302 ? 14.447 42.733 -22.335 1.00 29.39 302 ALA A C 1
ATOM 2431 O O . ALA A 1 302 ? 13.323 42.460 -21.921 1.00 30.11 302 ALA A O 1
ATOM 2433 N N . PHE A 1 303 ? 15.454 41.856 -22.370 1.00 28.65 303 PHE A N 1
ATOM 2434 C CA . PHE A 1 303 ? 15.423 40.542 -21.680 1.00 29.06 303 PHE A CA 1
ATOM 2435 C C . PHE A 1 303 ? 16.746 40.268 -20.989 1.00 29.89 303 PHE A C 1
ATOM 2436 O O . PHE A 1 303 ? 17.807 40.567 -21.560 1.00 30.28 303 PHE A O 1
ATOM 2444 N N . LYS A 1 304 ? 16.680 39.706 -19.774 1.00 29.96 304 LYS A N 1
ATOM 2445 C CA . LYS A 1 304 ? 17.874 39.236 -19.072 1.00 31.62 304 LYS A CA 1
ATOM 2446 C C . LYS A 1 304 ? 19.014 40.249 -19.220 1.00 31.69 304 LYS A C 1
ATOM 2447 O O . LYS A 1 304 ? 20.068 39.923 -19.716 1.00 33.06 304 LYS A O 1
ATOM 2453 N N . GLY A 1 305 ? 18.775 41.477 -18.814 1.00 31.96 305 GLY A N 1
ATOM 2454 C CA . GLY A 1 305 ? 19.820 42.474 -18.775 1.00 33.00 305 GLY A CA 1
ATOM 2455 C C . GLY A 1 305 ? 20.288 43.055 -20.090 1.00 32.84 305 GLY A C 1
ATOM 2456 O O . GLY A 1 305 ? 21.230 43.854 -20.078 1.00 33.88 305 GLY A O 1
ATOM 2457 N N . TRP A 1 306 ? 19.649 42.701 -21.208 1.00 31.87 306 TRP A N 1
ATOM 2458 C CA . TRP A 1 306 ? 20.053 43.204 -22.545 1.00 31.94 306 TRP A CA 1
ATOM 2459 C C . TRP A 1 306 ? 18.910 43.858 -23.286 1.00 32.75 306 TRP A C 1
ATOM 2460 O O . TRP A 1 306 ? 17.796 43.307 -23.245 1.00 32.94 306 TRP A O 1
ATOM 2471 N N . LEU A 1 307 ? 19.175 44.981 -23.985 1.00 31.66 307 LEU A N 1
ATOM 2472 C CA . LEU A 1 307 ? 18.245 45.531 -24.990 1.00 31.55 307 LEU A CA 1
ATOM 2473 C C . LEU A 1 307 ? 18.188 44.569 -26.166 1.00 32.43 307 LEU A C 1
ATOM 2474 O O . LEU A 1 307 ? 19.243 44.061 -26.612 1.00 30.10 307 LEU A O 1
ATOM 2479 N N . ALA A 1 308 ? 16.950 44.263 -26.624 1.00 31.87 308 ALA A N 1
ATOM 2480 C CA . ALA A 1 308 ? 16.731 43.289 -27.695 1.00 31.19 308 ALA A CA 1
ATOM 2481 C C . ALA A 1 308 ? 16.382 43.978 -28.987 1.00 31.33 308 ALA A C 1
ATOM 2482 O O . ALA A 1 308 ? 15.843 45.090 -28.962 1.00 31.90 308 ALA A O 1
ATOM 2484 N N . ASP A 1 309 ? 16.595 43.305 -30.128 1.00 32.54 309 ASP A N 1
ATOM 2485 C CA . ASP A 1 309 ? 16.021 43.767 -31.404 1.00 33.43 309 ASP A CA 1
ATOM 2486 C C . ASP A 1 309 ? 14.586 43.255 -31.617 1.00 33.41 309 ASP A C 1
ATOM 2487 O O . ASP A 1 309 ? 14.259 42.706 -32.691 1.00 31.52 309 ASP A O 1
ATOM 2492 N N . GLN A 1 310 ? 13.741 43.461 -30.602 1.00 32.82 310 GLN A N 1
ATOM 2493 C CA . GLN A 1 310 ? 12.334 43.103 -30.671 1.00 32.78 310 GLN A CA 1
ATOM 2494 C C . GLN A 1 310 ? 11.661 43.807 -29.531 1.00 31.90 310 GLN A C 1
ATOM 2495 O O . GLN A 1 310 ? 12.353 44.356 -28.658 1.00 32.27 310 GLN A O 1
ATOM 2501 N N . ASP A 1 311 ? 10.334 43.883 -29.568 1.00 30.16 311 ASP A N 1
ATOM 2502 C CA . ASP A 1 311 ? 9.602 44.765 -28.638 1.00 29.31 311 ASP A CA 1
ATOM 2503 C C . ASP A 1 311 ? 8.490 44.030 -27.876 1.00 28.90 311 ASP A C 1
ATOM 2504 O O . ASP A 1 311 ? 7.773 44.644 -27.080 1.00 27.87 311 ASP A O 1
ATOM 2509 N N . VAL A 1 312 ? 8.315 42.736 -28.121 1.00 26.64 312 VAL A N 1
ATOM 2510 C CA . VAL A 1 312 ? 7.223 42.007 -27.466 1.00 26.68 312 VAL A CA 1
ATOM 2511 C C . VAL A 1 312 ? 7.755 40.705 -26.827 1.00 27.09 312 VAL A C 1
ATOM 2512 O O . VAL A 1 312 ? 8.873 40.277 -27.117 1.00 27.24 312 VAL A O 1
ATOM 2516 N N . ARG A 1 313 ? 6.942 40.072 -25.986 1.00 26.90 313 ARG A N 1
ATOM 2517 C CA . ARG A 1 313 ? 7.359 38.932 -25.214 1.00 27.43 313 ARG A CA 1
ATOM 2518 C C . ARG A 1 313 ? 7.026 37.604 -25.893 1.00 27.75 313 ARG A C 1
ATOM 2519 O O . ARG A 1 313 ? 7.483 36.500 -25.404 1.00 27.01 313 ARG A O 1
ATOM 2527 N N . TRP A 1 314 ? 6.194 37.658 -26.944 1.00 26.90 314 TRP A N 1
ATOM 2528 C CA . TRP A 1 314 ? 5.445 36.455 -27.369 1.00 26.12 314 TRP A CA 1
ATOM 2529 C C . TRP A 1 314 ? 6.370 35.264 -27.610 1.00 27.36 314 TRP A C 1
ATOM 2530 O O . TRP A 1 314 ? 6.154 34.151 -27.057 1.00 27.16 314 TRP A O 1
ATOM 2541 N N . ASN A 1 315 ? 7.401 35.465 -28.442 1.00 28.12 315 ASN A N 1
ATOM 2542 C CA . ASN A 1 315 ? 8.267 34.314 -28.818 1.00 28.94 315 ASN A CA 1
ATOM 2543 C C . ASN A 1 315 ? 9.025 33.752 -27.597 1.00 30.48 315 ASN A C 1
ATOM 2544 O O . ASN A 1 315 ? 9.299 32.509 -27.494 1.00 31.08 315 ASN A O 1
ATOM 2549 N N . VAL A 1 316 ? 9.272 34.614 -26.606 1.00 29.18 316 VAL A N 1
ATOM 2550 C CA . VAL A 1 316 ? 9.940 34.118 -25.375 1.00 29.33 316 VAL A CA 1
ATOM 2551 C C . VAL A 1 316 ? 9.045 33.190 -24.529 1.00 30.45 316 VAL A C 1
ATOM 2552 O O . VAL A 1 316 ? 9.457 32.075 -24.123 1.00 30.84 316 VAL A O 1
ATOM 2556 N N . ILE A 1 317 ? 7.798 33.582 -24.341 1.00 29.86 317 ILE A N 1
ATOM 2557 C CA . ILE A 1 317 ? 6.884 32.673 -23.690 1.00 31.97 317 ILE A CA 1
ATOM 2558 C C . ILE A 1 317 ? 6.622 31.398 -24.507 1.00 32.64 317 ILE A C 1
ATOM 2559 O O . ILE A 1 317 ? 6.390 30.296 -23.928 1.00 33.94 317 ILE A O 1
ATOM 2564 N N . SER A 1 318 ? 6.605 31.552 -25.832 1.00 31.62 318 SER A N 1
ATOM 2565 C CA . SER A 1 318 ? 6.394 30.433 -26.720 1.00 30.57 318 SER A CA 1
ATOM 2566 C C . SER A 1 318 ? 7.506 29.387 -26.528 1.00 30.77 318 SER A C 1
ATOM 2567 O O . SER A 1 318 ? 7.253 28.168 -26.461 1.00 31.84 318 SER A O 1
ATOM 2570 N N . GLY A 1 319 ? 8.746 29.839 -26.437 1.00 30.25 319 GLY A N 1
ATOM 2571 C CA . GLY A 1 319 ? 9.851 28.895 -26.207 1.00 30.58 319 GLY A CA 1
ATOM 2572 C C . GLY A 1 319 ? 9.902 28.404 -24.750 1.00 30.67 319 GLY A C 1
ATOM 2573 O O . GLY A 1 319 ? 10.304 27.280 -24.483 1.00 31.82 319 GLY A O 1
ATOM 2574 N N . ALA A 1 320 ? 9.414 29.214 -23.817 1.00 31.29 320 ALA A N 1
ATOM 2575 C CA . ALA A 1 320 ? 9.539 28.961 -22.368 1.00 29.84 320 ALA A CA 1
ATOM 2576 C C . ALA A 1 320 ? 8.780 27.719 -21.927 1.00 29.85 320 ALA A C 1
ATOM 2577 O O . ALA A 1 320 ? 9.059 27.144 -20.872 1.00 30.04 320 ALA A O 1
ATOM 2579 N N . VAL A 1 321 ? 7.834 27.259 -22.734 1.00 30.18 321 VAL A N 1
ATOM 2580 C CA . VAL A 1 321 ? 7.080 26.040 -22.370 1.00 28.95 321 VAL A CA 1
ATOM 2581 C C . VAL A 1 321 ? 7.070 25.083 -23.548 1.00 31.00 321 VAL A C 1
ATOM 2582 O O . VAL A 1 321 ? 6.106 24.292 -23.734 1.00 30.91 321 VAL A O 1
ATOM 2586 N N . ASP A 1 322 ? 8.087 25.191 -24.416 1.00 31.35 322 ASP A N 1
ATOM 2587 C CA . ASP A 1 322 ? 8.061 24.390 -25.632 1.00 32.38 322 ASP A CA 1
ATOM 2588 C C . ASP A 1 322 ? 8.572 22.984 -25.290 1.00 33.85 322 ASP A C 1
ATOM 2589 O O . ASP A 1 322 ? 9.798 22.734 -25.274 1.00 33.74 322 ASP A O 1
ATOM 2594 N N . ASP A 1 323 ? 7.635 22.071 -25.008 1.00 33.82 323 ASP A N 1
ATOM 2595 C CA . ASP A 1 323 ? 7.990 20.708 -24.601 1.00 34.45 323 ASP A CA 1
ATOM 2596 C C . ASP A 1 323 ? 8.366 19.764 -25.732 1.00 35.22 323 ASP A C 1
ATOM 2597 O O . ASP A 1 323 ? 8.400 18.552 -25.517 1.00 36.79 323 ASP A O 1
ATOM 2602 N N . ARG A 1 324 ? 8.614 20.293 -26.925 1.00 35.90 324 ARG A N 1
ATOM 2603 C CA . ARG A 1 324 ? 8.911 19.470 -28.086 1.00 36.00 324 ARG A CA 1
ATOM 2604 C C . ARG A 1 324 ? 10.322 18.883 -28.013 1.00 37.44 324 ARG A C 1
ATOM 2605 O O . ARG A 1 324 ? 11.342 19.625 -27.887 1.00 37.69 324 ARG A O 1
ATOM 2613 N N . THR A 1 325 ? 10.382 17.559 -28.138 1.00 37.72 325 THR A N 1
ATOM 2614 C CA . THR A 1 325 ? 11.662 16.815 -28.247 1.00 37.19 325 THR A CA 1
ATOM 2615 C C . THR A 1 325 ? 12.347 17.228 -29.540 1.00 38.42 325 THR A C 1
ATOM 2616 O O . THR A 1 325 ? 11.674 17.749 -30.430 1.00 39.10 325 THR A O 1
ATOM 2620 N N . PRO A 1 326 ? 13.673 17.026 -29.670 1.00 39.39 326 PRO A N 1
ATOM 2621 C CA . PRO A 1 326 ? 14.314 17.300 -30.982 1.00 40.64 326 PRO A CA 1
ATOM 2622 C C . PRO A 1 326 ? 13.653 16.580 -32.184 1.00 41.61 326 PRO A C 1
ATOM 2623 O O . PRO A 1 326 ? 13.587 17.136 -33.282 1.00 41.95 326 PRO A O 1
ATOM 2627 N N . LYS A 1 327 ? 13.155 15.363 -31.971 1.00 42.48 327 LYS A N 1
ATOM 2628 C CA . LYS A 1 327 ? 12.370 14.651 -32.992 1.00 42.90 327 LYS A CA 1
ATOM 2629 C C . LYS A 1 327 ? 11.119 15.433 -33.434 1.00 42.45 327 LYS A C 1
ATOM 2630 O O . LYS A 1 327 ? 10.863 15.582 -34.638 1.00 42.89 327 LYS A O 1
ATOM 2636 N N . GLU A 1 328 ? 10.344 15.946 -32.479 1.00 41.50 328 GLU A N 1
ATOM 2637 C CA . GLU A 1 328 ? 9.176 16.775 -32.844 1.00 41.29 328 GLU A CA 1
ATOM 2638 C C . GLU A 1 328 ? 9.592 18.067 -33.547 1.00 41.50 328 GLU A C 1
ATOM 2639 O O . GLU A 1 328 ? 8.856 18.590 -34.400 1.00 41.68 328 GLU A O 1
ATOM 2645 N N . ARG A 1 329 ? 10.803 18.545 -33.235 1.00 40.81 329 ARG A N 1
ATOM 2646 C CA . ARG A 1 329 ? 11.297 19.756 -33.842 1.00 41.28 329 ARG A CA 1
ATOM 2647 C C . ARG A 1 329 ? 12.076 19.477 -35.128 1.00 41.90 329 ARG A C 1
ATOM 2648 O O . ARG A 1 329 ? 12.582 20.407 -35.743 1.00 41.92 329 ARG A O 1
ATOM 2656 N N . GLY A 1 330 ? 12.148 18.208 -35.545 1.00 42.37 330 GLY A N 1
ATOM 2657 C CA . GLY A 1 330 ? 12.924 17.810 -36.726 1.00 42.47 330 GLY A CA 1
ATOM 2658 C C . GLY A 1 330 ? 14.390 18.265 -36.725 1.00 43.11 330 GLY A C 1
ATOM 2659 O O . GLY A 1 330 ? 14.934 18.652 -37.774 1.00 42.85 330 GLY A O 1
ATOM 2660 N N . VAL A 1 331 ? 15.018 18.248 -35.544 1.00 42.90 331 VAL A N 1
ATOM 2661 C CA . VAL A 1 331 ? 16.456 18.585 -35.393 1.00 43.81 331 VAL A CA 1
ATOM 2662 C C . VAL A 1 331 ? 17.174 17.542 -34.518 1.00 44.28 331 VAL A C 1
ATOM 2663 O O . VAL A 1 331 ? 16.522 16.746 -33.837 1.00 44.35 331 VAL A O 1
ATOM 2667 N N . ALA A 1 332 ? 18.505 17.536 -34.538 1.00 45.61 332 ALA A N 1
ATOM 2668 C CA . ALA A 1 332 ? 19.262 16.608 -33.691 1.00 46.72 332 ALA A CA 1
ATOM 2669 C C . ALA A 1 332 ? 19.275 17.075 -32.236 1.00 46.93 332 ALA A C 1
ATOM 2670 O O . ALA A 1 332 ? 19.235 18.285 -31.992 1.00 46.34 332 ALA A O 1
ATOM 2672 N N . PRO A 1 333 ? 19.363 16.123 -31.273 1.00 47.46 333 PRO A N 1
ATOM 2673 C CA . PRO A 1 333 ? 19.591 16.519 -29.885 1.00 47.52 333 PRO A CA 1
ATOM 2674 C C . PRO A 1 333 ? 20.917 17.241 -29.771 1.00 48.05 333 PRO A C 1
ATOM 2675 O O . PRO A 1 333 ? 21.814 17.060 -30.601 1.00 47.80 333 PRO A O 1
ATOM 2679 N N . LEU A 1 334 ? 21.019 18.137 -28.802 1.00 48.45 334 LEU A N 1
ATOM 2680 C CA . LEU A 1 334 ? 22.242 18.907 -28.683 1.00 48.49 334 LEU A CA 1
ATOM 2681 C C . LEU A 1 334 ? 23.305 17.925 -28.177 1.00 48.66 334 LEU A C 1
ATOM 2682 O O . LEU A 1 334 ? 24.465 18.002 -28.579 1.00 48.52 334 LEU A O 1
ATOM 2687 N N . LEU A 1 335 ? 22.865 17.015 -27.305 1.00 48.88 335 LEU A N 1
ATOM 2688 C CA . LEU A 1 335 ? 23.706 16.034 -26.610 1.00 49.43 335 LEU A CA 1
ATOM 2689 C C . LEU A 1 335 ? 23.047 14.661 -26.679 1.00 49.74 335 LEU A C 1
ATOM 2690 O O . LEU A 1 335 ? 22.346 14.253 -25.727 1.00 48.84 335 LEU A O 1
ATOM 2695 N N . PRO A 1 336 ? 23.308 13.926 -27.787 1.00 50.53 336 PRO A N 1
ATOM 2696 C CA . PRO A 1 336 ? 22.746 12.610 -28.168 1.00 50.95 336 PRO A CA 1
ATOM 2697 C C . PRO A 1 336 ? 23.008 11.528 -27.159 1.00 51.38 336 PRO A C 1
ATOM 2698 O O . PRO A 1 336 ? 22.242 10.576 -27.081 1.00 52.04 336 PRO A O 1
ATOM 2702 N N . LYS A 1 337 ? 24.084 11.666 -26.386 1.00 52.45 337 LYS A N 1
ATOM 2703 C CA . LYS A 1 337 ? 24.398 10.697 -25.337 1.00 53.33 337 LYS A CA 1
ATOM 2704 C C . LYS A 1 337 ? 23.377 10.741 -24.199 1.00 52.82 337 LYS A C 1
ATOM 2705 O O . LYS A 1 337 ? 23.112 9.729 -23.551 1.00 52.10 337 LYS A O 1
ATOM 2711 N N . TYR A 1 338 ? 22.800 11.924 -23.958 1.00 52.35 338 TYR A N 1
ATOM 2712 C CA . TYR A 1 338 ? 21.747 12.063 -22.938 1.00 51.69 338 TYR A CA 1
ATOM 2713 C C . TYR A 1 338 ? 20.339 12.001 -23.528 1.00 51.62 338 TYR A C 1
ATOM 2714 O O . TYR A 1 338 ? 19.438 11.338 -22.994 1.00 51.61 338 TYR A O 1
ATOM 2723 N N . ASN A 1 339 ? 20.156 12.688 -24.644 1.00 51.76 339 ASN A N 1
ATOM 2724 C CA . ASN A 1 339 ? 18.854 12.755 -25.279 1.00 52.26 339 ASN A CA 1
ATOM 2725 C C . ASN A 1 339 ? 18.795 11.682 -26.342 1.00 52.55 339 ASN A C 1
ATOM 2726 O O . ASN A 1 339 ? 19.152 11.926 -27.514 1.00 52.06 339 ASN A O 1
ATOM 2731 N N . LYS A 1 340 ? 18.333 10.502 -25.915 1.00 53.79 340 LYS A N 1
ATOM 2732 C CA . LYS A 1 340 ? 18.485 9.271 -26.694 1.00 55.01 340 LYS A CA 1
ATOM 2733 C C . LYS A 1 340 ? 17.662 9.308 -27.954 1.00 54.49 340 LYS A C 1
ATOM 2734 O O . LYS A 1 340 ? 16.433 9.296 -27.902 1.00 54.70 340 LYS A O 1
ATOM 2740 N N . ASN A 1 341 ? 18.347 9.364 -29.085 1.00 54.17 341 ASN A N 1
ATOM 2741 C CA . ASN A 1 341 ? 17.669 9.380 -30.379 1.00 54.46 341 ASN A CA 1
ATOM 2742 C C . ASN A 1 341 ? 16.807 10.641 -30.663 1.00 53.96 341 ASN A C 1
ATOM 2743 O O . ASN A 1 341 ? 16.123 10.716 -31.674 1.00 54.45 341 ASN A O 1
ATOM 2748 N N . GLY A 1 342 ? 16.863 11.626 -29.778 1.00 53.37 342 GLY A N 1
ATOM 2749 C CA . GLY A 1 342 ? 16.093 12.844 -29.952 1.00 52.04 342 GLY A CA 1
ATOM 2750 C C . GLY A 1 342 ? 14.676 12.682 -29.436 1.00 50.69 342 GLY A C 1
ATOM 2751 O O . GLY A 1 342 ? 13.812 13.514 -29.729 1.00 51.42 342 GLY A O 1
ATOM 2752 N N . PHE A 1 343 ? 14.410 11.616 -28.686 1.00 49.46 343 PHE A N 1
ATOM 2753 C CA . PHE A 1 343 ? 13.035 11.378 -28.242 1.00 48.68 343 PHE A CA 1
ATOM 2754 C C . PHE A 1 343 ? 12.746 11.912 -26.849 1.00 47.51 343 PHE A C 1
ATOM 2755 O O . PHE A 1 343 ? 11.655 11.676 -26.300 1.00 48.02 343 PHE A O 1
ATOM 2763 N N . GLY A 1 344 ? 13.715 12.631 -26.290 1.00 46.21 344 GLY A N 1
ATOM 2764 C CA . GLY A 1 344 ? 13.629 13.141 -24.929 1.00 46.06 344 GLY A CA 1
ATOM 2765 C C . GLY A 1 344 ? 13.091 12.128 -23.937 1.00 45.92 344 GLY A C 1
ATOM 2766 O O . GLY A 1 344 ? 13.561 10.985 -23.890 1.00 46.86 344 GLY A O 1
ATOM 2767 N N . GLY A 1 345 ? 12.101 12.539 -23.151 1.00 44.23 345 GLY A N 1
ATOM 2768 C CA . GLY A 1 345 ? 11.490 11.664 -22.198 1.00 44.61 345 GLY A CA 1
ATOM 2769 C C . GLY A 1 345 ? 10.251 10.953 -22.697 1.00 44.81 345 GLY A C 1
ATOM 2770 O O . GLY A 1 345 ? 9.426 10.500 -21.901 1.00 45.00 345 GLY A O 1
ATOM 2771 N N . ILE A 1 346 ? 10.102 10.830 -24.001 1.00 44.64 346 ILE A N 1
ATOM 2772 C CA . ILE A 1 346 ? 8.932 10.130 -24.531 1.00 46.08 346 ILE A CA 1
ATOM 2773 C C . ILE A 1 346 ? 9.136 8.624 -24.328 1.00 47.55 346 ILE A C 1
ATOM 2774 O O . ILE A 1 346 ? 10.197 8.086 -24.661 1.00 48.12 346 ILE A O 1
ATOM 2779 N N . ALA A 1 347 ? 8.129 7.954 -23.785 1.00 48.91 347 ALA A N 1
ATOM 2780 C CA . ALA A 1 347 ? 8.226 6.517 -23.505 1.00 51.06 347 ALA A CA 1
ATOM 2781 C C . ALA A 1 347 ? 8.477 5.749 -24.797 1.00 51.87 347 ALA A C 1
ATOM 2782 O O . ALA A 1 347 ? 7.830 6.008 -25.800 1.00 51.90 347 ALA A O 1
ATOM 2784 N N . LYS A 1 348 ? 9.460 4.849 -24.752 1.00 53.85 348 LYS A N 1
ATOM 2785 C CA . LYS A 1 348 ? 9.868 3.984 -25.883 1.00 55.57 348 LYS A CA 1
ATOM 2786 C C . LYS A 1 348 ? 8.703 3.377 -26.665 1.00 55.41 348 LYS A C 1
ATOM 2787 O O . LYS A 1 348 ? 8.648 3.464 -27.886 1.00 55.56 348 LYS A O 1
ATOM 2793 N N . ASP A 1 349 ? 7.780 2.764 -25.941 1.00 55.93 349 ASP A N 1
ATOM 2794 C CA . ASP A 1 349 ? 6.678 2.054 -26.545 1.00 57.03 349 ASP A CA 1
ATOM 2795 C C . ASP A 1 349 ? 5.650 2.948 -27.251 1.00 56.79 349 ASP A C 1
ATOM 2796 O O . ASP A 1 349 ? 4.643 2.435 -27.740 1.00 57.21 349 ASP A O 1
ATOM 2801 N N . VAL A 1 350 ? 5.882 4.268 -27.287 1.00 56.36 350 VAL A N 1
ATOM 2802 C CA . VAL A 1 350 ? 4.999 5.215 -28.009 1.00 55.44 350 VAL A CA 1
ATOM 2803 C C . VAL A 1 350 ? 5.821 6.167 -28.873 1.00 55.54 350 VAL A C 1
ATOM 2804 O O . VAL A 1 350 ? 5.301 7.172 -29.382 1.00 55.65 350 VAL A O 1
ATOM 2808 N N . GLN A 1 351 ? 7.096 5.849 -29.056 1.00 54.89 351 GLN A N 1
ATOM 2809 C CA . GLN A 1 351 ? 7.934 6.674 -29.904 1.00 55.07 351 GLN A CA 1
ATOM 2810 C C . GLN A 1 351 ? 7.524 6.572 -31.349 1.00 55.57 351 GLN A C 1
ATOM 2811 O O . GLN A 1 351 ? 7.691 7.530 -32.108 1.00 54.79 351 GLN A O 1
ATOM 2817 N N . ASP A 1 352 ? 6.956 5.420 -31.728 1.00 56.52 352 ASP A N 1
ATOM 2818 C CA . ASP A 1 352 ? 6.458 5.229 -33.102 1.00 57.44 352 ASP A CA 1
ATOM 2819 C C . ASP A 1 352 ? 5.209 6.092 -33.438 1.00 57.03 352 ASP A C 1
ATOM 2820 O O . ASP A 1 352 ? 4.891 6.281 -34.601 1.00 56.73 352 ASP A O 1
ATOM 2825 N N . LYS A 1 353 ? 4.534 6.637 -32.428 1.00 56.99 353 LYS A N 1
ATOM 2826 C CA . LYS A 1 353 ? 3.425 7.594 -32.675 1.00 57.07 353 LYS A CA 1
ATOM 2827 C C . LYS A 1 353 ? 3.874 9.074 -32.761 1.00 56.24 353 LYS A C 1
ATOM 2828 O O . LYS A 1 353 ? 3.045 9.987 -32.906 1.00 56.31 353 LYS A O 1
ATOM 2834 N N . VAL A 1 354 ? 5.175 9.320 -32.654 1.00 55.38 354 VAL A N 1
ATOM 2835 C CA . VAL A 1 354 ? 5.668 10.686 -32.508 1.00 53.94 354 VAL A CA 1
ATOM 2836 C C . VAL A 1 354 ? 5.578 11.452 -33.836 1.00 53.65 354 VAL A C 1
ATOM 2837 O O . VAL A 1 354 ? 6.078 10.967 -34.860 1.00 53.78 354 VAL A O 1
ATOM 2841 N N . LEU A 1 355 ? 4.934 12.627 -33.822 1.00 51.93 355 LEU A N 1
ATOM 2842 C CA . LEU A 1 355 ? 4.788 13.438 -35.037 1.00 50.61 355 LEU A CA 1
ATOM 2843 C C . LEU A 1 355 ? 5.788 14.577 -35.014 1.00 49.54 355 LEU A C 1
ATOM 2844 O O . LEU A 1 355 ? 6.210 14.989 -33.954 1.00 49.24 355 LEU A O 1
ATOM 2849 N N . GLU A 1 356 ? 6.162 15.091 -36.184 1.00 48.18 356 GLU A N 1
ATOM 2850 C CA . GLU A 1 356 ? 6.858 16.367 -36.253 1.00 46.79 356 GLU A CA 1
ATOM 2851 C C . GLU A 1 356 ? 5.800 17.450 -36.130 1.00 45.18 356 GLU A C 1
ATOM 2852 O O . GLU A 1 356 ? 4.784 17.396 -36.834 1.00 44.44 356 GLU A O 1
ATOM 2858 N N . ILE A 1 357 ? 6.025 18.394 -35.204 1.00 42.33 357 ILE A N 1
ATOM 2859 C CA . ILE A 1 357 ? 5.040 19.433 -34.852 1.00 38.43 357 ILE A CA 1
ATOM 2860 C C . ILE A 1 357 ? 5.685 20.785 -35.137 1.00 37.27 357 ILE A C 1
ATOM 2861 O O . ILE A 1 357 ? 6.756 21.063 -34.644 1.00 36.16 357 ILE A O 1
ATOM 2866 N N . PRO A 1 358 ? 5.074 21.600 -35.998 1.00 36.22 358 PRO A N 1
ATOM 2867 C CA . PRO A 1 358 ? 5.731 22.847 -36.421 1.00 36.00 358 PRO A CA 1
ATOM 2868 C C . PRO A 1 358 ? 5.824 23.956 -35.325 1.00 35.28 358 PRO A C 1
ATOM 2869 O O . PRO A 1 358 ? 6.683 24.820 -35.420 1.00 35.30 358 PRO A O 1
ATOM 2873 N N . LYS A 1 359 ? 4.953 23.940 -34.323 1.00 35.10 359 LYS A N 1
ATOM 2874 C CA . LYS A 1 359 ? 4.891 25.043 -33.363 1.00 34.46 359 LYS A CA 1
ATOM 2875 C C . LYS A 1 359 ? 4.774 24.547 -31.921 1.00 33.91 359 LYS A C 1
ATOM 2876 O O . LYS A 1 359 ? 4.161 23.491 -31.644 1.00 33.62 359 LYS A O 1
ATOM 2882 N N . SER A 1 360 ? 5.324 25.345 -31.003 1.00 32.96 360 SER A N 1
ATOM 2883 C CA . SER A 1 360 ? 5.186 25.138 -29.557 1.00 32.44 360 SER A CA 1
ATOM 2884 C C . SER A 1 360 ? 3.731 25.044 -29.123 1.00 32.25 360 SER A C 1
ATOM 2885 O O . SER A 1 360 ? 2.834 25.674 -29.787 1.00 33.93 360 SER A O 1
ATOM 2888 N N . ARG A 1 361 ? 3.467 24.348 -28.013 1.00 30.62 361 ARG A N 1
ATOM 2889 C CA . ARG A 1 361 ? 2.080 24.286 -27.430 1.00 30.65 361 ARG A CA 1
ATOM 2890 C C . ARG A 1 361 ? 1.660 25.654 -26.910 1.00 30.73 361 ARG A C 1
ATOM 2891 O O . ARG A 1 361 ? 0.477 25.882 -26.624 1.00 31.01 361 ARG A O 1
ATOM 2899 N N . TYR A 1 362 ? 2.639 26.568 -26.793 1.00 30.29 362 TYR A N 1
ATOM 2900 C CA . TYR A 1 362 ? 2.352 27.984 -26.537 1.00 29.07 362 TYR A CA 1
ATOM 2901 C C . TYR A 1 362 ? 2.610 28.652 -27.902 1.00 29.49 362 TYR A C 1
ATOM 2902 O O . TYR A 1 362 ? 3.773 28.820 -28.313 1.00 29.17 362 TYR A O 1
ATOM 2911 N N . SER A 1 363 ? 1.546 28.942 -28.662 1.00 28.58 363 SER A N 1
ATOM 2912 C CA . SER A 1 363 ? 1.712 29.526 -29.998 1.00 28.87 363 SER A CA 1
ATOM 2913 C C . SER A 1 363 ? 0.420 30.045 -30.559 1.00 29.34 363 SER A C 1
ATOM 2914 O O . SER A 1 363 ? -0.635 29.673 -30.053 1.00 28.19 363 SER A O 1
ATOM 2917 N N . SER A 1 364 ? 0.501 30.851 -31.635 1.00 29.86 364 SER A N 1
ATOM 2918 C CA . SER A 1 364 ? -0.704 31.473 -32.243 1.00 30.39 364 SER A CA 1
ATOM 2919 C C . SER A 1 364 ? -1.771 30.466 -32.739 1.00 30.01 364 SER A C 1
ATOM 2920 O O . SER A 1 364 ? -1.441 29.345 -33.114 1.00 31.30 364 SER A O 1
ATOM 2923 N N . VAL A 1 365 ? -3.048 30.868 -32.747 1.00 29.95 365 VAL A N 1
ATOM 2924 C CA . VAL A 1 365 ? -4.162 29.990 -33.182 1.00 28.70 365 VAL A CA 1
ATOM 2925 C C . VAL A 1 365 ? -3.744 29.177 -34.409 1.00 28.83 365 VAL A C 1
ATOM 2926 O O . VAL A 1 365 ? -3.219 29.730 -35.328 1.00 28.34 365 VAL A O 1
ATOM 2930 N N . ASP A 1 366 ? -3.911 27.861 -34.402 1.00 28.99 366 ASP A N 1
ATOM 2931 C CA . ASP A 1 366 ? -3.602 27.120 -35.643 1.00 29.53 366 ASP A CA 1
ATOM 2932 C C . ASP A 1 366 ? -4.697 27.062 -36.714 1.00 29.97 366 ASP A C 1
ATOM 2933 O O . ASP A 1 366 ? -4.400 26.977 -37.920 1.00 30.94 366 ASP A O 1
ATOM 2938 N N . LEU A 1 367 ? -5.951 27.084 -36.301 1.00 29.35 367 LEU A N 1
ATOM 2939 C CA . LEU A 1 367 ? -7.071 26.711 -37.177 1.00 29.66 367 LEU A CA 1
ATOM 2940 C C . LEU A 1 367 ? -8.232 27.633 -36.938 1.00 30.86 367 LEU A C 1
ATOM 2941 O O . LEU A 1 367 ? -8.565 27.917 -35.775 1.00 31.85 367 LEU A O 1
ATOM 2946 N N . PHE A 1 368 ? -8.869 28.087 -38.012 1.00 30.59 368 PHE A N 1
ATOM 2947 C CA . PHE A 1 368 ? -10.206 28.628 -37.911 1.00 31.09 368 PHE A CA 1
ATOM 2948 C C . PHE A 1 368 ? -11.139 27.475 -37.558 1.00 31.43 368 PHE A C 1
ATOM 2949 O O . PHE A 1 368 ? -10.948 26.364 -38.019 1.00 31.42 368 PHE A O 1
ATOM 2957 N N . LEU A 1 369 ? -12.132 27.761 -36.730 1.00 31.89 369 LEU A N 1
ATOM 2958 C CA . LEU A 1 369 ? -13.084 26.773 -36.303 1.00 32.01 369 LEU A CA 1
ATOM 2959 C C . LEU A 1 369 ? -14.148 26.633 -37.389 1.00 33.04 369 LEU A C 1
ATOM 2960 O O . LEU A 1 369 ? -14.764 25.590 -37.502 1.00 34.43 369 LEU A O 1
ATOM 2965 N N . GLY A 1 370 ? -14.392 27.720 -38.132 1.00 32.78 370 GLY A N 1
ATOM 2966 C CA . GLY A 1 370 ? -15.404 27.763 -39.173 1.00 32.34 370 GLY A CA 1
ATOM 2967 C C . GLY A 1 370 ? -16.805 27.614 -38.616 1.00 32.82 370 GLY A C 1
ATOM 2968 O O . GLY A 1 370 ? -17.080 27.923 -37.451 1.00 30.81 370 GLY A O 1
ATOM 2969 N N . GLY A 1 371 ? -17.702 27.135 -39.461 1.00 33.86 371 GLY A N 1
ATOM 2970 C CA . GLY A 1 371 ? -19.071 26.905 -39.045 1.00 35.42 371 GLY A CA 1
ATOM 2971 C C . GLY A 1 371 ? -19.903 28.126 -39.327 1.00 37.49 371 GLY A C 1
ATOM 2972 O O . GLY A 1 371 ? -21.053 28.157 -38.893 1.00 39.33 371 GLY A O 1
ATOM 2973 N N . SER A 1 372 ? -19.357 29.140 -40.018 1.00 37.46 372 SER A N 1
ATOM 2974 C CA . SER A 1 372 ? -20.150 30.362 -40.353 1.00 38.58 372 SER A CA 1
ATOM 2975 C C . SER A 1 372 ? -20.220 30.578 -41.881 1.00 38.27 372 SER A C 1
ATOM 2976 O O . SER A 1 372 ? -19.501 29.912 -42.610 1.00 38.03 372 SER A O 1
ATOM 2979 N N . LYS A 1 373 ? -21.101 31.456 -42.379 1.00 38.36 373 LYS A N 1
ATOM 2980 C CA . LYS A 1 373 ? -21.296 31.549 -43.848 1.00 39.54 373 LYS A CA 1
ATOM 2981 C C . LYS A 1 373 ? -20.058 31.944 -44.665 1.00 39.84 373 LYS A C 1
ATOM 2982 O O . LYS A 1 373 ? -19.910 31.528 -45.809 1.00 40.34 373 LYS A O 1
ATOM 2988 N N . PHE A 1 374 ? -19.166 32.731 -44.072 1.00 38.78 374 PHE A N 1
ATOM 2989 C CA . PHE A 1 374 ? -18.026 33.247 -44.808 1.00 37.55 374 PHE A CA 1
ATOM 2990 C C . PHE A 1 374 ? -16.819 32.286 -44.806 1.00 37.10 374 PHE A C 1
ATOM 2991 O O . PHE A 1 374 ? -15.843 32.482 -45.555 1.00 36.24 374 PHE A O 1
ATOM 2999 N N . PHE A 1 375 ? -16.904 31.247 -43.974 1.00 35.78 375 PHE A N 1
ATOM 3000 C CA . PHE A 1 375 ? -15.804 30.336 -43.779 1.00 34.45 375 PHE A CA 1
ATOM 3001 C C . PHE A 1 375 ? -15.710 29.423 -44.943 1.00 35.05 375 PHE A C 1
ATOM 3002 O O . PHE A 1 375 ? -16.714 29.024 -45.510 1.00 34.83 375 PHE A O 1
ATOM 3010 N N . ASN A 1 376 ? -14.472 29.082 -45.276 1.00 35.52 376 ASN A N 1
ATOM 3011 C CA . ASN A 1 376 ? -14.136 28.105 -46.277 1.00 35.56 376 ASN A CA 1
ATOM 3012 C C . ASN A 1 376 ? -12.859 27.433 -45.755 1.00 36.40 376 ASN A C 1
ATOM 3013 O O . ASN A 1 376 ? -11.911 28.108 -45.305 1.00 36.16 376 ASN A O 1
ATOM 3018 N N . ARG A 1 377 ? -12.836 26.108 -45.794 1.00 35.92 377 ARG A N 1
ATOM 3019 C CA . ARG A 1 377 ? -11.759 25.329 -45.211 1.00 35.91 377 ARG A CA 1
ATOM 3020 C C . ARG A 1 377 ? -10.384 25.629 -45.849 1.00 35.15 377 ARG A C 1
ATOM 3021 O O . ARG A 1 377 ? -9.369 25.378 -45.241 1.00 35.03 377 ARG A O 1
ATOM 3029 N N . THR A 1 378 ? -10.367 26.129 -47.074 1.00 35.50 378 THR A N 1
ATOM 3030 C CA . THR A 1 378 ? -9.099 26.476 -47.712 1.00 36.03 378 THR A CA 1
ATOM 3031 C C . THR A 1 378 ? -8.333 27.616 -47.000 1.00 36.09 378 THR A C 1
ATOM 3032 O O . THR A 1 378 ? -7.127 27.787 -47.243 1.00 34.94 378 THR A O 1
ATOM 3036 N N . TYR A 1 379 ? -9.029 28.386 -46.148 1.00 35.62 379 TYR A N 1
ATOM 3037 C CA . TYR A 1 379 ? -8.367 29.443 -45.333 1.00 36.24 379 TYR A CA 1
ATOM 3038 C C . TYR A 1 379 ? -7.436 28.825 -44.288 1.00 36.04 379 TYR A C 1
ATOM 3039 O O . TYR A 1 379 ? -6.464 29.459 -43.889 1.00 36.68 379 TYR A O 1
ATOM 3048 N N . ASN A 1 380 ? -7.722 27.577 -43.882 1.00 34.61 380 ASN A N 1
ATOM 3049 C CA . ASN A 1 380 ? -6.813 26.789 -43.076 1.00 34.36 380 ASN A CA 1
ATOM 3050 C C . ASN A 1 380 ? -5.749 26.156 -43.959 1.00 34.30 380 ASN A C 1
ATOM 3051 O O . ASN A 1 380 ? -5.871 25.012 -44.350 1.00 34.75 380 ASN A O 1
ATOM 3056 N N . ASP A 1 381 ? -4.715 26.918 -44.286 1.00 34.62 381 ASP A N 1
ATOM 3057 C CA . ASP A 1 381 ? -3.754 26.531 -45.326 1.00 34.05 381 ASP A CA 1
ATOM 3058 C C . ASP A 1 381 ? -2.338 26.296 -44.785 1.00 34.82 381 ASP A C 1
ATOM 3059 O O . ASP A 1 381 ? -1.363 26.470 -45.526 1.00 34.58 381 ASP A O 1
ATOM 3064 N N . THR A 1 382 ? -2.206 25.896 -43.519 1.00 34.69 382 THR A N 1
ATOM 3065 C CA . THR A 1 382 ? -0.892 25.739 -42.931 1.00 34.14 382 THR A CA 1
ATOM 3066 C C . THR A 1 382 ? -0.745 24.328 -42.421 1.00 35.76 382 THR A C 1
ATOM 3067 O O . THR A 1 382 ? -1.734 23.567 -42.364 1.00 35.93 382 THR A O 1
ATOM 3071 N N . ASN A 1 383 ? 0.483 24.018 -41.993 1.00 35.83 383 ASN A N 1
ATOM 3072 C CA . ASN A 1 383 ? 0.802 22.722 -41.389 1.00 37.46 383 ASN A CA 1
ATOM 3073 C C . ASN A 1 383 ? 0.250 22.580 -39.965 1.00 37.01 383 ASN A C 1
ATOM 3074 O O . ASN A 1 383 ? 0.758 23.191 -39.031 1.00 37.60 383 ASN A O 1
ATOM 3079 N N . VAL A 1 384 ? -0.768 21.759 -39.781 1.00 36.68 384 VAL A N 1
ATOM 3080 C CA . VAL A 1 384 ? -1.352 21.601 -38.463 1.00 35.93 384 VAL A CA 1
ATOM 3081 C C . VAL A 1 384 ? -1.618 20.115 -38.165 1.00 36.70 384 VAL A C 1
ATOM 3082 O O . VAL A 1 384 ? -2.684 19.596 -38.465 1.00 36.90 384 VAL A O 1
ATOM 3086 N N . PRO A 1 385 ? -0.629 19.428 -37.591 1.00 36.86 385 PRO A N 1
ATOM 3087 C CA . PRO A 1 385 ? -0.779 18.037 -37.183 1.00 37.04 385 PRO A CA 1
ATOM 3088 C C . PRO A 1 385 ? -2.016 17.807 -36.320 1.00 37.81 385 PRO A C 1
ATOM 3089 O O . PRO A 1 385 ? -2.389 18.648 -35.481 1.00 37.14 385 PRO A O 1
ATOM 3093 N N . ILE A 1 386 ? -2.669 16.680 -36.521 1.00 37.99 386 ILE A N 1
ATOM 3094 C CA . ILE A 1 386 ? -3.811 16.350 -35.693 1.00 39.11 386 ILE A CA 1
ATOM 3095 C C . ILE A 1 386 ? -3.710 14.942 -35.137 1.00 39.22 386 ILE A C 1
ATOM 3096 O O . ILE A 1 386 ? -2.979 14.099 -35.665 1.00 39.01 386 ILE A O 1
ATOM 3101 N N . ASN A 1 387 ? -4.398 14.729 -34.016 1.00 39.44 387 ASN A N 1
ATOM 3102 C CA . ASN A 1 387 ? -4.535 13.431 -33.407 1.00 39.46 387 ASN A CA 1
ATOM 3103 C C . ASN A 1 387 ? -5.719 12.749 -34.076 1.00 39.82 387 ASN A C 1
ATOM 3104 O O . ASN A 1 387 ? -6.880 13.053 -33.786 1.00 39.77 387 ASN A O 1
ATOM 3109 N N . GLU A 1 388 ? -5.439 11.827 -34.995 1.00 41.84 388 GLU A N 1
ATOM 3110 C CA . GLU A 1 388 ? -6.513 11.179 -35.800 1.00 42.15 388 GLU A CA 1
ATOM 3111 C C . GLU A 1 388 ? -7.536 10.430 -34.973 1.00 41.58 388 GLU A C 1
ATOM 3112 O O . GLU A 1 388 ? -8.741 10.491 -35.238 1.00 42.60 388 GLU A O 1
ATOM 3118 N N . LYS A 1 389 ? -7.057 9.799 -33.916 1.00 41.29 389 LYS A N 1
ATOM 3119 C CA . LYS A 1 389 ? -7.915 9.048 -33.031 1.00 41.53 389 LYS A CA 1
ATOM 3120 C C . LYS A 1 389 ? -8.953 9.976 -32.452 1.00 41.36 389 LYS A C 1
ATOM 3121 O O . LYS A 1 389 ? -10.163 9.639 -32.406 1.00 41.86 389 LYS A O 1
ATOM 3127 N N . VAL A 1 390 ? -8.502 11.159 -32.025 1.00 40.02 390 VAL A N 1
ATOM 3128 C CA . VAL A 1 390 ? -9.410 12.164 -31.442 1.00 38.25 390 VAL A CA 1
ATOM 3129 C C . VAL A 1 390 ? -10.420 12.678 -32.478 1.00 37.84 390 VAL A C 1
ATOM 3130 O O . VAL A 1 390 ? -11.608 12.744 -32.214 1.00 38.52 390 VAL A O 1
ATOM 3134 N N . LEU A 1 391 ? -9.927 13.065 -33.649 1.00 38.39 391 LEU A N 1
ATOM 3135 C CA . LEU A 1 391 ? -10.802 13.455 -34.761 1.00 37.71 391 LEU A CA 1
ATOM 3136 C C . LEU A 1 391 ? -11.897 12.374 -34.980 1.00 38.64 391 LEU A C 1
ATOM 3137 O O . LEU A 1 391 ? -13.113 12.687 -34.958 1.00 37.98 391 LEU A O 1
ATOM 3142 N N . GLY A 1 392 ? -11.460 11.102 -35.116 1.00 38.34 392 GLY A N 1
ATOM 3143 C CA . GLY A 1 392 ? -12.391 9.995 -35.334 1.00 37.50 392 GLY A CA 1
ATOM 3144 C C . GLY A 1 392 ? -13.511 10.018 -34.327 1.00 37.52 392 GLY A C 1
ATOM 3145 O O . GLY A 1 392 ? -14.707 10.008 -34.693 1.00 38.89 392 GLY A O 1
ATOM 3146 N N . ARG A 1 393 ? -13.144 10.109 -33.052 1.00 37.02 393 ARG A N 1
ATOM 3147 C CA . ARG A 1 393 ? -14.123 10.025 -31.975 1.00 35.81 393 ARG A CA 1
ATOM 3148 C C . ARG A 1 393 ? -15.060 11.250 -31.847 1.00 36.24 393 ARG A C 1
ATOM 3149 O O . ARG A 1 393 ? -16.215 11.139 -31.386 1.00 37.04 393 ARG A O 1
ATOM 3157 N N . LEU A 1 394 ? -14.582 12.437 -32.211 1.00 35.40 394 LEU A N 1
ATOM 3158 C CA . LEU A 1 394 ? -15.454 13.596 -32.104 1.00 35.22 394 LEU A CA 1
ATOM 3159 C C . LEU A 1 394 ? -16.410 13.556 -33.273 1.00 35.43 394 LEU A C 1
ATOM 3160 O O . LEU A 1 394 ? -17.514 14.052 -33.185 1.00 36.13 394 LEU A O 1
ATOM 3165 N N . LEU A 1 395 ? -15.960 13.000 -34.393 1.00 36.47 395 LEU A N 1
ATOM 3166 C CA . LEU A 1 395 ? -16.838 12.818 -35.566 1.00 38.00 395 LEU A CA 1
ATOM 3167 C C . LEU A 1 395 ? -17.951 11.772 -35.318 1.00 39.50 395 LEU A C 1
ATOM 3168 O O . LEU A 1 395 ? -19.130 12.013 -35.650 1.00 41.16 395 LEU A O 1
ATOM 3173 N N . GLU A 1 396 ? -17.577 10.625 -34.740 1.00 40.26 396 GLU A N 1
ATOM 3174 C CA . GLU A 1 396 ? -18.510 9.482 -34.574 1.00 40.97 396 GLU A CA 1
ATOM 3175 C C . GLU A 1 396 ? -18.565 9.016 -33.120 1.00 41.58 396 GLU A C 1
ATOM 3176 O O . GLU A 1 396 ? -17.681 8.284 -32.637 1.00 41.47 396 GLU A O 1
ATOM 3182 N N . ASN A 1 397 ? -19.609 9.455 -32.442 1.00 41.53 397 ASN A N 1
ATOM 3183 C CA . ASN A 1 397 ? -19.865 9.091 -31.068 1.00 42.60 397 ASN A CA 1
ATOM 3184 C C . ASN A 1 397 ? -21.355 9.287 -30.872 1.00 43.57 397 ASN A C 1
ATOM 3185 O O . ASN A 1 397 ? -22.005 9.921 -31.680 1.00 43.26 397 ASN A O 1
ATOM 3190 N N . ASP A 1 398 ? -21.870 8.789 -29.768 1.00 45.13 398 ASP A N 1
ATOM 3191 C CA . ASP A 1 398 ? -23.288 8.725 -29.536 1.00 46.96 398 ASP A CA 1
ATOM 3192 C C . ASP A 1 398 ? -23.744 9.899 -28.692 1.00 46.07 398 ASP A C 1
ATOM 3193 O O . ASP A 1 398 ? -24.925 9.987 -28.364 1.00 46.27 398 ASP A O 1
ATOM 3198 N N . LYS A 1 399 ? -22.821 10.785 -28.307 1.00 44.63 399 LYS A N 1
ATOM 3199 C CA . LYS A 1 399 ? -23.181 11.883 -27.381 1.00 43.59 399 LYS A CA 1
ATOM 3200 C C . LYS A 1 399 ? -23.298 13.254 -28.051 1.00 41.70 399 LYS A C 1
ATOM 3201 O O . LYS A 1 399 ? -24.188 14.060 -27.714 1.00 42.80 399 LYS A O 1
ATOM 3207 N N . ALA A 1 400 ? -22.382 13.551 -28.959 1.00 39.21 400 ALA A N 1
ATOM 3208 C CA . ALA A 1 400 ? -22.387 14.874 -29.634 1.00 39.32 400 ALA A CA 1
ATOM 3209 C C . ALA A 1 400 ? -21.437 14.761 -30.810 1.00 39.00 400 ALA A C 1
ATOM 3210 O O . ALA A 1 400 ? -20.224 15.051 -30.682 1.00 39.16 400 ALA A O 1
ATOM 3212 N N . PRO A 1 401 ? -21.956 14.228 -31.939 1.00 38.44 401 PRO A N 1
ATOM 3213 C CA . PRO A 1 401 ? -21.075 14.154 -33.108 1.00 37.28 401 PRO A CA 1
ATOM 3214 C C . PRO A 1 401 ? -20.820 15.581 -33.613 1.00 37.28 401 PRO A C 1
ATOM 3215 O O . PRO A 1 401 ? -21.767 16.388 -33.733 1.00 36.75 401 PRO A O 1
ATOM 3219 N N . LEU A 1 402 ? -19.554 15.889 -33.916 1.00 36.39 402 LEU A N 1
ATOM 3220 C CA . LEU A 1 402 ? -19.181 17.269 -34.258 1.00 35.03 402 LEU A CA 1
ATOM 3221 C C . LEU A 1 402 ? -18.988 17.450 -35.765 1.00 34.61 402 LEU A C 1
ATOM 3222 O O . LEU A 1 402 ? -18.728 16.491 -36.482 1.00 34.90 402 LEU A O 1
ATOM 3227 N N . ASP A 1 403 ? -19.098 18.673 -36.256 1.00 34.33 403 ASP A N 1
ATOM 3228 C CA . ASP A 1 403 ? -18.691 18.947 -37.641 1.00 33.92 403 ASP A CA 1
ATOM 3229 C C . ASP A 1 403 ? -17.161 18.808 -37.801 1.00 34.19 403 ASP A C 1
ATOM 3230 O O . ASP A 1 403 ? -16.384 18.798 -36.833 1.00 34.53 403 ASP A O 1
ATOM 3235 N N . TYR A 1 404 ? -16.717 18.657 -39.020 1.00 33.65 404 TYR A N 1
ATOM 3236 C CA . TYR A 1 404 ? -15.341 18.321 -39.244 1.00 34.05 404 TYR A CA 1
ATOM 3237 C C . TYR A 1 404 ? -14.358 19.435 -38.823 1.00 34.46 404 TYR A C 1
ATOM 3238 O O . TYR A 1 404 ? -13.236 19.168 -38.362 1.00 34.71 404 TYR A O 1
ATOM 3247 N N . ASP A 1 405 ? -14.766 20.676 -38.998 1.00 33.83 405 ASP A N 1
ATOM 3248 C CA . ASP A 1 405 ? -13.840 21.759 -38.718 1.00 35.22 405 ASP A CA 1
ATOM 3249 C C . ASP A 1 405 ? -13.636 21.947 -37.208 1.00 34.27 405 ASP A C 1
ATOM 3250 O O . ASP A 1 405 ? -12.520 22.194 -36.784 1.00 33.93 405 ASP A O 1
ATOM 3255 N N . LEU A 1 406 ? -14.716 21.811 -36.425 1.00 33.29 406 LEU A N 1
ATOM 3256 C CA . LEU A 1 406 ? -14.622 21.866 -34.983 1.00 32.87 406 LEU A CA 1
ATOM 3257 C C . LEU A 1 406 ? -13.825 20.703 -34.451 1.00 33.99 406 LEU A C 1
ATOM 3258 O O . LEU A 1 406 ? -12.936 20.895 -33.616 1.00 33.53 406 LEU A O 1
ATOM 3263 N N . ALA A 1 407 ? -14.109 19.502 -34.961 1.00 33.39 407 ALA A N 1
ATOM 3264 C CA . ALA A 1 407 ? -13.380 18.302 -34.560 1.00 32.56 407 ALA A CA 1
ATOM 3265 C C . ALA A 1 407 ? -11.870 18.471 -34.820 1.00 33.35 407 ALA A C 1
ATOM 3266 O O . ALA A 1 407 ? -11.035 18.108 -34.012 1.00 32.57 407 ALA A O 1
ATOM 3268 N N . LYS A 1 408 ? -11.522 19.017 -35.965 1.00 33.74 408 LYS A N 1
ATOM 3269 C CA . LYS A 1 408 ? -10.116 19.268 -36.280 1.00 35.68 408 LYS A CA 1
ATOM 3270 C C . LYS A 1 408 ? -9.415 20.195 -35.254 1.00 34.00 408 LYS A C 1
ATOM 3271 O O . LYS A 1 408 ? -8.284 19.968 -34.898 1.00 33.74 408 LYS A O 1
ATOM 3277 N N . HIS A 1 409 ? -10.109 21.200 -34.751 1.00 32.96 409 HIS A N 1
ATOM 3278 C CA . HIS A 1 409 ? -9.544 22.087 -33.728 1.00 32.81 409 HIS A CA 1
ATOM 3279 C C . HIS A 1 409 ? -9.101 21.308 -32.475 1.00 32.29 409 HIS A C 1
ATOM 3280 O O . HIS A 1 409 ? -7.967 21.458 -31.989 1.00 31.77 409 HIS A O 1
ATOM 3287 N N . PHE A 1 410 ? -9.984 20.435 -31.997 1.00 30.95 410 PHE A N 1
ATOM 3288 C CA . PHE A 1 410 ? -9.740 19.723 -30.781 1.00 31.14 410 PHE A CA 1
ATOM 3289 C C . PHE A 1 410 ? -8.693 18.686 -31.054 1.00 31.87 410 PHE A C 1
ATOM 3290 O O . PHE A 1 410 ? -7.785 18.507 -30.232 1.00 32.52 410 PHE A O 1
ATOM 3298 N N . ALA A 1 411 ? -8.811 17.989 -32.190 1.00 32.40 411 ALA A N 1
ATOM 3299 C CA . ALA A 1 411 ? -7.780 17.020 -32.615 1.00 32.43 411 ALA A CA 1
ATOM 3300 C C . ALA A 1 411 ? -6.359 17.626 -32.679 1.00 32.35 411 ALA A C 1
ATOM 3301 O O . ALA A 1 411 ? -5.363 16.896 -32.499 1.00 33.25 411 ALA A O 1
ATOM 3303 N N . HIS A 1 412 ? -6.228 18.922 -32.991 1.00 32.16 412 HIS A N 1
ATOM 3304 C CA . HIS A 1 412 ? -4.873 19.531 -32.999 1.00 30.64 412 HIS A CA 1
ATOM 3305 C C . HIS A 1 412 ? -4.423 19.777 -31.590 1.00 30.18 412 HIS A C 1
ATOM 3306 O O . HIS A 1 412 ? -3.273 19.499 -31.245 1.00 31.96 412 HIS A O 1
ATOM 3313 N N . LEU A 1 413 ? -5.334 20.250 -30.744 1.00 29.65 413 LEU A N 1
ATOM 3314 C CA . LEU A 1 413 ? -5.014 20.446 -29.352 1.00 30.24 413 LEU A CA 1
ATOM 3315 C C . LEU A 1 413 ? -4.516 19.159 -28.717 1.00 31.79 413 LEU A C 1
ATOM 3316 O O . LEU A 1 413 ? -3.596 19.186 -27.863 1.00 32.46 413 LEU A O 1
ATOM 3321 N N . TYR A 1 414 ? -5.064 18.033 -29.172 1.00 31.67 414 TYR A N 1
ATOM 3322 C CA . TYR A 1 414 ? -4.725 16.726 -28.606 1.00 33.17 414 TYR A CA 1
ATOM 3323 C C . TYR A 1 414 ? -3.489 16.056 -29.185 1.00 33.72 414 TYR A C 1
ATOM 3324 O O . TYR A 1 414 ? -3.272 14.861 -28.985 1.00 35.89 414 TYR A O 1
ATOM 3333 N N . ILE A 1 415 ? -2.643 16.779 -29.888 1.00 33.50 415 ILE A N 1
ATOM 3334 C CA . ILE A 1 415 ? -1.373 16.167 -30.238 1.00 32.70 415 ILE A CA 1
ATOM 3335 C C . ILE A 1 415 ? -0.365 16.270 -29.067 1.00 33.72 415 ILE A C 1
ATOM 3336 O O . ILE A 1 415 ? 0.748 15.750 -29.155 1.00 33.73 415 ILE A O 1
ATOM 3341 N N . ARG A 1 416 ? -0.733 16.993 -28.002 1.00 33.71 416 ARG A N 1
ATOM 3342 C CA . ARG A 1 416 ? 0.201 17.298 -26.938 1.00 32.31 416 ARG A CA 1
ATOM 3343 C C . ARG A 1 416 ? -0.051 16.299 -25.831 1.00 33.80 416 ARG A C 1
ATOM 3344 O O . ARG A 1 416 ? -1.201 15.828 -25.651 1.00 33.73 416 ARG A O 1
ATOM 3352 N N . ASP A 1 417 ? 0.999 16.005 -25.056 1.00 34.33 417 ASP A N 1
ATOM 3353 C CA . ASP A 1 417 ? 0.831 15.275 -23.785 1.00 35.40 417 ASP A CA 1
ATOM 3354 C C . ASP A 1 417 ? 0.437 16.157 -22.581 1.00 36.47 417 ASP A C 1
ATOM 3355 O O . ASP A 1 417 ? 0.805 17.361 -22.504 1.00 35.99 417 ASP A O 1
ATOM 3360 N N . PRO A 1 418 ? -0.259 15.556 -21.615 1.00 36.97 418 PRO A N 1
ATOM 3361 C CA . PRO A 1 418 ? -0.517 16.200 -20.351 1.00 38.71 418 PRO A CA 1
ATOM 3362 C C . PRO A 1 418 ? 0.833 16.430 -19.658 1.00 40.98 418 PRO A C 1
ATOM 3363 O O . PRO A 1 418 ? 1.676 15.497 -19.656 1.00 40.55 418 PRO A O 1
ATOM 3367 N N . VAL A 1 419 ? 1.056 17.628 -19.098 1.00 42.03 419 VAL A N 1
ATOM 3368 C CA . VAL A 1 419 ? 2.353 17.937 -18.458 1.00 44.40 419 VAL A CA 1
ATOM 3369 C C . VAL A 1 419 ? 2.275 18.348 -16.989 1.00 46.92 419 VAL A C 1
ATOM 3370 O O . VAL A 1 419 ? 3.271 18.814 -16.414 1.00 48.83 419 VAL A O 1
ATOM 3374 N N . SER A 1 420 ? 1.110 18.161 -16.393 1.00 48.30 420 SER A N 1
ATOM 3375 C CA . SER A 1 420 ? 0.894 18.442 -15.009 1.00 50.04 420 SER A CA 1
ATOM 3376 C C . SER A 1 420 ? -0.387 17.701 -14.639 1.00 50.41 420 SER A C 1
ATOM 3377 O O . SER A 1 420 ? -1.469 18.074 -15.105 1.00 49.14 420 SER A O 1
ATOM 3380 N N . THR A 1 421 ? -0.245 16.653 -13.819 1.00 51.69 421 THR A N 1
ATOM 3381 C CA . THR A 1 421 ? -1.361 15.781 -13.423 1.00 53.71 421 THR A CA 1
ATOM 3382 C C . THR A 1 421 ? -1.241 15.249 -12.001 1.00 54.73 421 THR A C 1
ATOM 3383 O O . THR A 1 421 ? -0.254 14.612 -11.676 1.00 54.74 421 THR A O 1
ATOM 3387 N N . PHE A 1 422 ? -2.280 15.459 -11.189 1.00 56.89 422 PHE A N 1
ATOM 3388 C CA . PHE A 1 422 ? -2.367 14.926 -9.818 1.00 58.53 422 PHE A CA 1
ATOM 3389 C C . PHE A 1 422 ? -2.869 13.501 -9.796 1.00 59.71 422 PHE A C 1
ATOM 3390 O O . PHE A 1 422 ? -3.809 13.138 -10.519 1.00 59.61 422 PHE A O 1
ATOM 3398 N N . GLU A 1 423 ? -2.259 12.713 -8.915 1.00 61.72 423 GLU A N 1
ATOM 3399 C CA . GLU A 1 423 ? -2.624 11.316 -8.659 1.00 63.88 423 GLU A CA 1
ATOM 3400 C C . GLU A 1 423 ? -4.116 11.118 -8.333 1.00 63.02 423 GLU A C 1
ATOM 3401 O O . GLU A 1 423 ? -4.787 10.287 -8.950 1.00 62.92 423 GLU A O 1
ATOM 3407 N N . GLU A 1 424 ? -4.600 11.897 -7.359 1.00 62.40 424 GLU A N 1
ATOM 3408 C CA . GLU A 1 424 ? -5.975 11.865 -6.856 1.00 62.06 424 GLU A CA 1
ATOM 3409 C C . GLU A 1 424 ? -7.012 12.042 -7.958 1.00 61.18 424 GLU A C 1
ATOM 3410 O O . GLU A 1 424 ? -8.180 11.729 -7.756 1.00 61.16 424 GLU A O 1
ATOM 3416 N N . LEU A 1 425 ? -6.589 12.564 -9.110 1.00 59.81 425 LEU A N 1
ATOM 3417 C CA . LEU A 1 425 ? -7.526 12.944 -10.160 1.00 58.03 425 LEU A CA 1
ATOM 3418 C C . LEU A 1 425 ? -7.613 11.982 -11.325 1.00 56.99 425 LEU A C 1
ATOM 3419 O O . LEU A 1 425 ? -8.415 12.214 -12.222 1.00 56.38 425 LEU A O 1
ATOM 3424 N N . LEU A 1 426 ? -6.808 10.913 -11.321 1.00 55.91 426 LEU A N 1
ATOM 3425 C CA . LEU A 1 426 ? -6.722 10.032 -12.501 1.00 54.83 426 LEU A CA 1
ATOM 3426 C C . LEU A 1 426 ? -8.088 9.501 -12.914 1.00 54.42 426 LEU A C 1
ATOM 3427 O O . LEU A 1 426 ? -8.380 9.337 -14.111 1.00 53.82 426 LEU A O 1
ATOM 3432 N N . ASN A 1 427 ? -8.926 9.263 -11.914 1.00 53.80 427 ASN A N 1
ATOM 3433 C CA . ASN A 1 427 ? -10.255 8.766 -12.186 1.00 54.29 427 ASN A CA 1
ATOM 3434 C C . ASN A 1 427 ? -11.323 9.759 -11.839 1.00 52.92 427 ASN A C 1
ATOM 3435 O O . ASN A 1 427 ? -11.371 10.277 -10.711 1.00 53.84 427 ASN A O 1
ATOM 3440 N N . GLN A 1 428 ? -12.139 10.075 -12.834 1.00 50.74 428 GLN A N 1
ATOM 3441 C CA . GLN A 1 428 ? -13.150 11.087 -12.660 1.00 49.03 428 GLN A CA 1
ATOM 3442 C C . GLN A 1 428 ? -14.496 10.596 -13.139 1.00 48.20 428 GLN A C 1
ATOM 3443 O O . GLN A 1 428 ? -14.625 9.577 -13.852 1.00 46.63 428 GLN A O 1
ATOM 3449 N N . ASP A 1 429 ? -15.504 11.335 -12.712 1.00 47.11 429 ASP A N 1
ATOM 3450 C CA . ASP A 1 429 ? -16.856 11.153 -13.207 1.00 47.20 429 ASP A CA 1
ATOM 3451 C C . ASP A 1 429 ? -16.946 12.100 -14.419 1.00 46.83 429 ASP A C 1
ATOM 3452 O O . ASP A 1 429 ? -17.158 13.319 -14.257 1.00 46.34 429 ASP A O 1
ATOM 3457 N N . ASN A 1 430 ? -16.742 11.541 -15.614 1.00 46.26 430 ASN A N 1
ATOM 3458 C CA . ASN A 1 430 ? -16.746 12.304 -16.864 1.00 46.00 430 ASN A CA 1
ATOM 3459 C C . ASN A 1 430 ? -18.040 13.077 -17.154 1.00 46.42 430 ASN A C 1
ATOM 3460 O O . ASN A 1 430 ? -18.022 13.999 -17.984 1.00 46.26 430 ASN A O 1
ATOM 3465 N N . LYS A 1 431 ? -19.146 12.703 -16.499 1.00 46.15 431 LYS A N 1
ATOM 3466 C CA . LYS A 1 431 ? -20.392 13.431 -16.637 1.00 47.03 431 LYS A CA 1
ATOM 3467 C C . LYS A 1 431 ? -20.360 14.797 -15.988 1.00 47.01 431 LYS A C 1
ATOM 3468 O O . LYS A 1 431 ? -21.074 15.740 -16.427 1.00 47.41 431 LYS A O 1
ATOM 3474 N N . THR A 1 432 ? -19.574 14.933 -14.931 1.00 46.39 432 THR A N 1
ATOM 3475 C CA . THR A 1 432 ? -19.686 16.143 -14.117 1.00 46.08 432 THR A CA 1
ATOM 3476 C C . THR A 1 432 ? -18.371 16.894 -14.038 1.00 45.07 432 THR A C 1
ATOM 3477 O O . THR A 1 432 ? -18.368 18.108 -13.792 1.00 44.02 432 THR A O 1
ATOM 3481 N N . SER A 1 433 ? -17.273 16.176 -14.289 1.00 43.53 433 SER A N 1
ATOM 3482 C CA . SER A 1 433 ? -15.921 16.749 -14.286 1.00 42.98 433 SER A CA 1
ATOM 3483 C C . SER A 1 433 ? -15.437 17.147 -15.701 1.00 42.75 433 SER A C 1
ATOM 3484 O O . SER A 1 433 ? -15.697 16.424 -16.665 1.00 42.73 433 SER A O 1
ATOM 3487 N N . SER A 1 434 ? -14.743 18.291 -15.830 1.00 42.24 434 SER A N 1
ATOM 3488 C CA . SER A 1 434 ? -13.955 18.573 -17.045 1.00 41.25 434 SER A CA 1
ATOM 3489 C C . SER A 1 434 ? -12.473 18.713 -16.762 1.00 40.81 434 SER A C 1
ATOM 3490 O O . SER A 1 434 ? -11.737 19.212 -17.593 1.00 41.10 434 SER A O 1
ATOM 3493 N N . ASN A 1 435 ? -12.017 18.208 -15.629 1.00 40.74 435 ASN A N 1
ATOM 3494 C CA . ASN A 1 435 ? -10.633 18.396 -15.252 1.00 40.26 435 ASN A CA 1
ATOM 3495 C C . ASN A 1 435 ? -9.653 17.788 -16.245 1.00 40.49 435 ASN A C 1
ATOM 3496 O O . ASN A 1 435 ? -8.645 18.433 -16.587 1.00 42.34 435 ASN A O 1
ATOM 3501 N N . HIS A 1 436 ? -9.919 16.578 -16.725 1.00 39.73 436 HIS A N 1
ATOM 3502 C CA . HIS A 1 436 ? -9.066 15.969 -17.773 1.00 39.64 436 HIS A CA 1
ATOM 3503 C C . HIS A 1 436 ? -9.049 16.741 -19.105 1.00 37.93 436 HIS A C 1
ATOM 3504 O O . HIS A 1 436 ? -8.025 16.828 -19.775 1.00 37.08 436 HIS A O 1
ATOM 3511 N N . PHE A 1 437 ? -10.196 17.242 -19.521 1.00 36.00 437 PHE A N 1
ATOM 3512 C CA . PHE A 1 437 ? -10.217 18.050 -20.711 1.00 34.65 437 PHE A CA 1
ATOM 3513 C C . PHE A 1 437 ? -9.338 19.289 -20.461 1.00 35.19 437 PHE A C 1
ATOM 3514 O O . PHE A 1 437 ? -8.549 19.666 -21.299 1.00 35.23 437 PHE A O 1
ATOM 3522 N N . GLU A 1 438 ? -9.502 19.902 -19.293 1.00 36.47 438 GLU A N 1
ATOM 3523 C CA . GLU A 1 438 ? -8.835 21.149 -18.942 1.00 37.68 438 GLU A CA 1
ATOM 3524 C C . GLU A 1 438 ? -7.359 20.919 -18.864 1.00 37.47 438 GLU A C 1
ATOM 3525 O O . GLU A 1 438 ? -6.558 21.819 -19.133 1.00 37.27 438 GLU A O 1
ATOM 3531 N N . ASN A 1 439 ? -6.981 19.691 -18.527 1.00 37.38 439 ASN A N 1
ATOM 3532 C CA . ASN A 1 439 ? -5.575 19.351 -18.509 1.00 37.43 439 ASN A CA 1
ATOM 3533 C C . ASN A 1 439 ? -4.916 19.809 -19.831 1.00 36.61 439 ASN A C 1
ATOM 3534 O O . ASN A 1 439 ? -3.887 20.525 -19.839 1.00 37.36 439 ASN A O 1
ATOM 3539 N N . ILE A 1 440 ? -5.555 19.442 -20.942 1.00 35.10 440 ILE A N 1
ATOM 3540 C CA . ILE A 1 440 ? -5.032 19.710 -22.292 1.00 33.49 440 ILE A CA 1
ATOM 3541 C C . ILE A 1 440 ? -5.446 21.097 -22.745 1.00 33.07 440 ILE A C 1
ATOM 3542 O O . ILE A 1 440 ? -4.598 21.871 -23.218 1.00 32.50 440 ILE A O 1
ATOM 3547 N N . GLN A 1 441 ? -6.731 21.431 -22.595 1.00 31.64 441 GLN A N 1
ATOM 3548 C CA . GLN A 1 441 ? -7.190 22.783 -22.978 1.00 31.94 441 GLN A CA 1
ATOM 3549 C C . GLN A 1 441 ? -6.258 23.836 -22.388 1.00 31.47 441 GLN A C 1
ATOM 3550 O O . GLN A 1 441 ? -5.763 24.734 -23.075 1.00 32.19 441 GLN A O 1
ATOM 3556 N N . SER A 1 442 ? -6.006 23.723 -21.099 1.00 32.01 442 SER A N 1
ATOM 3557 C CA . SER A 1 442 ? -5.333 24.774 -20.376 1.00 33.12 442 SER A CA 1
ATOM 3558 C C . SER A 1 442 ? -3.832 24.866 -20.660 1.00 32.30 442 SER A C 1
ATOM 3559 O O . SER A 1 442 ? -3.218 25.876 -20.337 1.00 34.45 442 SER A O 1
ATOM 3562 N N . THR A 1 443 ? -3.261 23.870 -21.333 1.00 32.04 443 THR A N 1
ATOM 3563 C CA . THR A 1 443 ? -1.838 23.852 -21.657 1.00 30.82 443 THR A CA 1
ATOM 3564 C C . THR A 1 443 ? -1.605 23.831 -23.180 1.00 31.59 443 THR A C 1
ATOM 3565 O O . THR A 1 443 ? -0.534 23.397 -23.675 1.00 31.90 443 THR A O 1
ATOM 3569 N N . ASN A 1 444 ? -2.603 24.327 -23.916 1.00 29.70 444 ASN A N 1
ATOM 3570 C CA . ASN A 1 444 ? -2.431 24.830 -25.258 1.00 29.60 444 ASN A CA 1
ATOM 3571 C C . ASN A 1 444 ? -2.716 26.312 -25.111 1.00 29.06 444 ASN A C 1
ATOM 3572 O O . ASN A 1 444 ? -3.877 26.706 -24.873 1.00 28.09 444 ASN A O 1
ATOM 3577 N N . TRP A 1 445 ? -1.647 27.118 -25.176 1.00 27.37 445 TRP A N 1
ATOM 3578 C CA . TRP A 1 445 ? -1.704 28.544 -24.820 1.00 27.57 445 TRP A CA 1
ATOM 3579 C C . TRP A 1 445 ? -1.609 29.352 -26.111 1.00 27.75 445 TRP A C 1
ATOM 3580 O O . TRP A 1 445 ? -0.545 29.443 -26.686 1.00 27.62 445 TRP A O 1
ATOM 3591 N N . GLN A 1 446 ? -2.689 29.979 -26.560 1.00 28.09 446 GLN A N 1
ATOM 3592 C CA . GLN A 1 446 ? -2.659 30.530 -27.888 1.00 28.19 446 GLN A CA 1
ATOM 3593 C C . GLN A 1 446 ? -3.115 31.944 -27.888 1.00 29.63 446 GLN A C 1
ATOM 3594 O O . GLN A 1 446 ? -3.537 32.474 -26.851 1.00 31.62 446 GLN A O 1
ATOM 3600 N N . THR A 1 447 ? -3.031 32.576 -29.050 1.00 28.84 447 THR A N 1
ATOM 3601 C CA . THR A 1 447 ? -3.386 33.969 -29.145 1.00 27.97 447 THR A CA 1
ATOM 3602 C C . THR A 1 447 ? -4.857 34.201 -28.764 1.00 27.52 447 THR A C 1
ATOM 3603 O O . THR A 1 447 ? -5.253 35.310 -28.390 1.00 25.16 447 THR A O 1
ATOM 3607 N N . LEU A 1 448 ? -5.675 33.162 -28.913 1.00 26.15 448 LEU A N 1
ATOM 3608 C CA . LEU A 1 448 ? -7.093 33.258 -28.547 1.00 27.18 448 LEU A CA 1
ATOM 3609 C C . LEU A 1 448 ? -7.337 31.949 -27.873 1.00 27.29 448 LEU A C 1
ATOM 3610 O O . LEU A 1 448 ? -6.491 31.030 -27.991 1.00 28.96 448 LEU A O 1
ATOM 3615 N N . ARG A 1 449 ? -8.464 31.836 -27.166 1.00 26.28 449 ARG A N 1
ATOM 3616 C CA . ARG A 1 449 ? -8.836 30.539 -26.655 1.00 26.48 449 ARG A CA 1
ATOM 3617 C C . ARG A 1 449 ? -10.358 30.420 -26.780 1.00 27.72 449 ARG A C 1
ATOM 3618 O O . ARG A 1 449 ? -11.110 31.338 -26.400 1.00 27.67 449 ARG A O 1
ATOM 3626 N N . PHE A 1 450 ? -10.770 29.276 -27.312 1.00 28.58 450 PHE A N 1
ATOM 3627 C CA . PHE A 1 450 ? -12.180 28.959 -27.493 1.00 29.55 450 PHE A CA 1
ATOM 3628 C C . PHE A 1 450 ? -12.500 28.106 -26.284 1.00 29.30 450 PHE A C 1
ATOM 3629 O O . PHE A 1 450 ? -11.894 27.052 -26.093 1.00 29.51 450 PHE A O 1
ATOM 3637 N N . LYS A 1 451 ? -13.407 28.597 -25.442 1.00 29.67 451 LYS A N 1
ATOM 3638 C CA . LYS A 1 451 ? -13.633 28.020 -24.118 1.00 29.47 451 LYS A CA 1
ATOM 3639 C C . LYS A 1 451 ? -15.044 27.463 -23.910 1.00 30.82 451 LYS A C 1
ATOM 3640 O O . LYS A 1 451 ? -15.987 28.239 -23.718 1.00 29.05 451 LYS A O 1
ATOM 3646 N N . PRO A 1 452 ? -15.175 26.121 -23.932 1.00 32.57 452 PRO A N 1
ATOM 3647 C CA . PRO A 1 452 ? -16.402 25.414 -23.630 1.00 33.40 452 PRO A CA 1
ATOM 3648 C C . PRO A 1 452 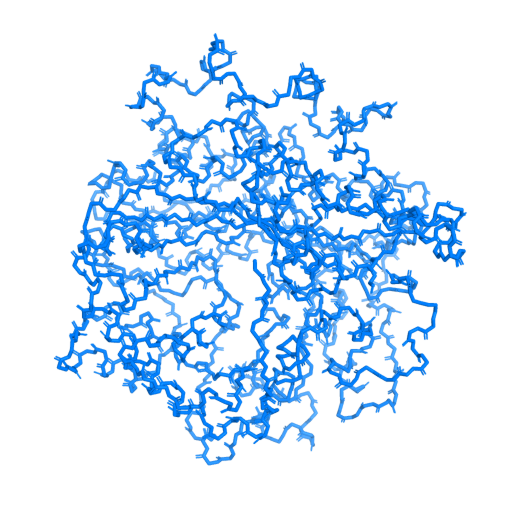? -16.823 25.661 -22.164 1.00 35.46 452 PRO A C 1
ATOM 3649 O O . PRO A 1 452 ? -15.949 25.879 -21.268 1.00 35.07 452 PRO A O 1
ATOM 3653 N N . PRO A 1 453 ? -18.140 25.651 -21.895 1.00 35.93 453 PRO A N 1
ATOM 3654 C CA . PRO A 1 453 ? -18.606 25.710 -20.500 1.00 36.00 453 PRO A CA 1
ATOM 3655 C C . PRO A 1 453 ? -18.350 24.354 -19.773 1.00 36.11 453 PRO A C 1
ATOM 3656 O O . PRO A 1 453 ? -17.593 23.513 -20.268 1.00 35.08 453 PRO A O 1
ATOM 3660 N N . THR A 1 454 ? -18.919 24.184 -18.583 1.00 36.77 454 THR A N 1
ATOM 3661 C CA . THR A 1 454 ? -18.895 22.880 -17.917 1.00 38.53 454 THR A CA 1
ATOM 3662 C C . THR A 1 454 ? -20.200 22.121 -18.238 1.00 39.07 454 THR A C 1
ATOM 3663 O O . THR A 1 454 ? -21.156 22.707 -18.800 1.00 37.99 454 THR A O 1
ATOM 3667 N N . GLN A 1 455 ? -20.237 20.830 -17.874 1.00 40.39 455 GLN A N 1
ATOM 3668 C CA . GLN A 1 455 ? -21.445 20.022 -18.023 1.00 42.08 455 GLN A CA 1
ATOM 3669 C C . GLN A 1 455 ? -22.626 20.634 -17.272 1.00 44.66 455 GLN A C 1
ATOM 3670 O O . GLN A 1 455 ? -23.795 20.477 -17.677 1.00 45.64 455 GLN A O 1
ATOM 3676 N N . GLN A 1 456 ? -22.330 21.357 -16.204 1.00 46.19 456 GLN A N 1
ATOM 3677 C CA . GLN A 1 456 ? -23.392 21.966 -15.405 1.00 48.49 456 GLN A CA 1
ATOM 3678 C C . GLN A 1 456 ? -24.161 23.058 -16.153 1.00 48.97 456 GLN A C 1
ATOM 3679 O O . GLN A 1 456 ? -25.272 23.443 -15.747 1.00 49.91 456 GLN A O 1
ATOM 3685 N N . ALA A 1 457 ? -23.590 23.545 -17.259 1.00 49.37 457 ALA A N 1
ATOM 3686 C CA . ALA A 1 457 ? -24.093 24.760 -17.910 1.00 49.05 457 ALA A CA 1
ATOM 3687 C C . ALA A 1 457 ? -25.203 24.497 -18.930 1.00 49.00 457 ALA A C 1
ATOM 3688 O O . ALA A 1 457 ? -25.117 24.895 -20.094 1.00 48.73 457 ALA A O 1
ATOM 3690 N N . THR A 1 458 ? -26.279 23.860 -18.471 1.00 49.18 458 THR A N 1
ATOM 3691 C CA . THR A 1 458 ? -27.411 23.555 -19.342 1.00 48.58 458 THR A CA 1
ATOM 3692 C C . THR A 1 458 ? -28.219 24.834 -19.645 1.00 49.48 458 THR A C 1
ATOM 3693 O O . THR A 1 458 ? -28.218 25.773 -18.854 1.00 49.15 458 THR A O 1
ATOM 3697 N N . PRO A 1 459 ? -28.889 24.887 -20.809 1.00 50.42 459 PRO A N 1
ATOM 3698 C CA . PRO A 1 459 ? -29.520 26.122 -21.256 1.00 51.68 459 PRO A CA 1
ATOM 3699 C C . PRO A 1 459 ? -30.434 26.781 -20.241 1.00 53.46 459 PRO A C 1
ATOM 3700 O O . PRO A 1 459 ? -30.559 28.016 -20.246 1.00 53.91 459 PRO A O 1
ATOM 3704 N N . ASP A 1 460 ? -31.046 25.989 -19.363 1.00 55.11 460 ASP A N 1
ATOM 3705 C CA . ASP A 1 460 ? -31.913 26.538 -18.307 1.00 57.15 460 ASP A CA 1
ATOM 3706 C C . ASP A 1 460 ? -31.163 27.409 -17.273 1.00 57.85 460 ASP A C 1
ATOM 3707 O O . ASP A 1 460 ? -31.745 28.361 -16.724 1.00 58.84 460 ASP A O 1
ATOM 3712 N N . LYS A 1 461 ? -29.899 27.074 -17.003 1.00 58.20 461 LYS A N 1
ATOM 3713 C CA . LYS A 1 461 ? -29.048 27.838 -16.081 1.00 58.84 461 LYS A CA 1
ATOM 3714 C C . LYS A 1 461 ? -28.540 29.117 -16.752 1.00 58.33 461 LYS A C 1
ATOM 3715 O O . LYS A 1 461 ? -27.503 29.102 -17.396 1.00 58.59 461 LYS A O 1
ATOM 3721 N N . LYS A 1 462 ? -29.260 30.218 -16.581 1.00 58.14 462 LYS A N 1
ATOM 3722 C CA . LYS A 1 462 ? -28.970 31.466 -17.294 1.00 58.13 462 LYS A CA 1
ATOM 3723 C C . LYS A 1 462 ? -27.727 32.200 -16.802 1.00 57.46 462 LYS A C 1
ATOM 3724 O O . LYS A 1 462 ? -27.265 33.127 -17.471 1.00 57.72 462 LYS A O 1
ATOM 3730 N N . ASP A 1 463 ? -27.211 31.833 -15.631 1.00 56.60 463 ASP A N 1
ATOM 3731 C CA . ASP A 1 463 ? -26.050 32.550 -15.068 1.00 55.93 463 ASP A CA 1
ATOM 3732 C C . ASP A 1 463 ? -24.759 31.782 -15.183 1.00 53.56 463 ASP A C 1
ATOM 3733 O O . ASP A 1 463 ? -23.712 32.309 -14.855 1.00 53.87 463 ASP A O 1
ATOM 3738 N N . SER A 1 464 ? -24.835 30.528 -15.612 1.00 51.26 464 SER A N 1
ATOM 3739 C CA . SER A 1 464 ? -23.635 29.753 -15.858 1.00 49.08 464 SER A CA 1
ATOM 3740 C C . SER A 1 464 ? -22.850 30.439 -16.989 1.00 46.76 464 SER A C 1
ATOM 3741 O O . SER A 1 464 ? -23.457 31.098 -17.841 1.00 46.49 464 SER A O 1
ATOM 3744 N N . PRO A 1 465 ? -21.505 30.366 -16.950 1.00 44.63 465 PRO A N 1
ATOM 3745 C CA . PRO A 1 465 ? -20.717 30.749 -18.132 1.00 42.79 465 PRO A CA 1
ATOM 3746 C C . PRO A 1 465 ? -21.089 29.882 -19.323 1.00 41.04 465 PRO A C 1
ATOM 3747 O O . PRO A 1 465 ? -21.193 28.641 -19.189 1.00 39.93 465 PRO A O 1
ATOM 3751 N N . GLY A 1 466 ? -21.316 30.549 -20.459 1.00 38.68 466 GLY A N 1
ATOM 3752 C CA . GLY A 1 466 ? -21.623 29.882 -21.746 1.00 36.77 466 GLY A CA 1
ATOM 3753 C C . GLY A 1 466 ? -20.402 29.661 -22.643 1.00 35.49 466 GLY A C 1
ATOM 3754 O O . GLY A 1 466 ? -19.318 29.246 -22.149 1.00 33.90 466 GLY A O 1
ATOM 3755 N N . TRP A 1 467 ? -20.570 29.872 -23.957 1.00 33.38 467 TRP A N 1
ATOM 3756 C CA . TRP A 1 467 ? -19.449 29.627 -24.882 1.00 32.04 467 TRP A CA 1
ATOM 3757 C C . TRP A 1 467 ? -18.649 30.916 -24.986 1.00 30.96 467 TRP A C 1
ATOM 3758 O O . TRP A 1 467 ? -19.200 31.959 -25.353 1.00 30.29 467 TRP A O 1
ATOM 3769 N N . ARG A 1 468 ? -17.381 30.859 -24.579 1.00 30.56 468 ARG A N 1
ATOM 3770 C CA . ARG A 1 468 ? -16.596 32.093 -24.417 1.00 30.91 468 ARG A CA 1
ATOM 3771 C C . ARG A 1 468 ? -15.385 32.137 -25.327 1.00 30.33 468 ARG A C 1
ATOM 3772 O O . ARG A 1 468 ? -14.918 31.111 -25.778 1.00 30.03 468 ARG A O 1
ATOM 3780 N N . VAL A 1 469 ? -14.877 33.348 -25.584 1.00 29.63 469 VAL A N 1
ATOM 3781 C CA . VAL A 1 469 ? -13.694 33.515 -26.391 1.00 27.92 469 VAL A CA 1
ATOM 3782 C C . VAL A 1 469 ? -12.737 34.394 -25.601 1.00 27.75 469 VAL A C 1
ATOM 3783 O O . VAL A 1 469 ? -13.117 35.467 -25.206 1.00 26.23 469 VAL A O 1
ATOM 3787 N N . GLU A 1 470 ? -11.502 33.919 -25.383 1.00 27.55 470 GLU A N 1
ATOM 3788 C CA . GLU A 1 470 ? -10.499 34.730 -24.741 1.00 28.34 470 GLU A CA 1
ATOM 3789 C C . GLU A 1 470 ? -9.557 35.351 -25.762 1.00 27.99 470 GLU A C 1
ATOM 3790 O O . GLU A 1 470 ? -9.073 34.675 -26.648 1.00 28.15 470 GLU A O 1
ATOM 3796 N N . PHE A 1 471 ? -9.277 36.633 -25.592 1.00 27.38 471 PHE A N 1
ATOM 3797 C CA . PHE A 1 471 ? -8.305 37.380 -26.403 1.00 27.35 471 PHE A CA 1
ATOM 3798 C C . PHE A 1 471 ? -7.023 37.500 -25.564 1.00 28.01 471 PHE A C 1
ATOM 3799 O O . PHE A 1 471 ? -7.001 38.202 -24.542 1.00 27.73 471 PHE A O 1
ATOM 3807 N N . ARG A 1 472 ? -5.957 36.837 -26.006 1.00 27.59 472 ARG A N 1
ATOM 3808 C CA . ARG A 1 472 ? -4.790 36.661 -25.154 1.00 26.85 472 ARG A CA 1
ATOM 3809 C C . ARG A 1 472 ? -3.464 37.377 -25.534 1.00 27.58 472 ARG A C 1
ATOM 3810 O O . ARG A 1 472 ? -2.474 37.250 -24.785 1.00 27.77 472 ARG A O 1
ATOM 3818 N N . PRO A 1 473 ? -3.415 38.111 -26.660 1.00 27.06 473 PRO A N 1
ATOM 3819 C CA . PRO A 1 473 ? -2.095 38.601 -27.010 1.00 26.69 473 PRO A CA 1
ATOM 3820 C C . PRO A 1 473 ? -1.610 39.942 -26.390 1.00 26.73 473 PRO A C 1
ATOM 3821 O O . PRO A 1 473 ? -0.434 40.267 -26.549 1.00 27.26 473 PRO A O 1
ATOM 3825 N N . PHE A 1 474 ? -2.462 40.749 -25.772 1.00 25.94 474 PHE A N 1
ATOM 3826 C CA . PHE A 1 474 ? -1.986 42.040 -25.290 1.00 26.01 474 PHE A CA 1
ATOM 3827 C C . PHE A 1 474 ? -0.805 41.944 -24.283 1.00 27.07 474 PHE A C 1
ATOM 3828 O O . PHE A 1 474 ? -0.879 41.184 -23.347 1.00 29.58 474 PHE A O 1
ATOM 3836 N N . GLU A 1 475 ? 0.217 42.777 -24.430 1.00 27.81 475 GLU A N 1
ATOM 3837 C CA . GLU A 1 475 ? 1.221 43.020 -23.419 1.00 27.33 475 GLU A CA 1
ATOM 3838 C C . GLU A 1 475 ? 0.577 43.888 -22.364 1.00 27.69 475 GLU A C 1
ATOM 3839 O O . GLU A 1 475 ? -0.348 44.661 -22.663 1.00 26.97 475 GLU A O 1
ATOM 3845 N N . VAL A 1 476 ? 1.050 43.768 -21.125 1.00 27.43 476 VAL A N 1
ATOM 3846 C CA . VAL A 1 476 ? 0.457 44.527 -20.020 1.00 26.20 476 VAL A CA 1
ATOM 3847 C C . VAL A 1 476 ? 1.194 45.852 -19.963 1.00 26.38 476 VAL A C 1
ATOM 3848 O O . VAL A 1 476 ? 2.419 45.923 -20.218 1.00 24.62 476 VAL A O 1
ATOM 3852 N N . GLN A 1 477 ? 0.409 46.909 -19.730 1.00 25.02 477 GLN A N 1
ATOM 3853 C CA . GLN A 1 477 ? 0.920 48.253 -19.609 1.00 25.00 477 GLN A CA 1
ATOM 3854 C C . GLN A 1 477 ? 1.009 48.685 -18.141 1.00 24.86 477 GLN A C 1
ATOM 3855 O O . GLN A 1 477 ? 0.351 48.106 -17.213 1.00 24.21 477 GLN A O 1
ATOM 3861 N N . LEU A 1 478 ? 1.773 49.737 -17.920 1.00 23.89 478 LEU A N 1
ATOM 3862 C CA . LEU A 1 478 ? 1.965 50.229 -16.551 1.00 25.22 478 LEU A CA 1
ATOM 3863 C C . LEU A 1 478 ? 0.747 50.855 -15.891 1.00 26.08 478 LEU A C 1
ATOM 3864 O O . LEU A 1 478 ? 0.559 50.655 -14.684 1.00 25.32 478 LEU A O 1
ATOM 3869 N N . LEU A 1 479 ? -0.023 51.664 -16.640 1.00 26.15 479 LEU A N 1
ATOM 3870 C CA . LEU A 1 479 ? -1.070 52.479 -15.995 1.00 25.68 479 LEU A CA 1
ATOM 3871 C C . LEU A 1 479 ? -2.368 51.724 -16.124 1.00 26.56 479 LEU A C 1
ATOM 3872 O O . LEU A 1 479 ? -2.621 51.113 -17.180 1.00 25.00 479 LEU A O 1
ATOM 3877 N N . ASP A 1 480 ? -3.194 51.763 -15.078 1.00 25.98 480 ASP A N 1
ATOM 3878 C CA . ASP A 1 480 ? -4.557 51.224 -15.194 1.00 27.13 480 ASP A CA 1
ATOM 3879 C C . ASP A 1 480 ? -5.374 51.926 -16.281 1.00 25.97 480 ASP A C 1
ATOM 3880 O O . ASP A 1 480 ? -6.235 51.292 -16.941 1.00 27.84 480 ASP A O 1
ATOM 3885 N N . PHE A 1 481 ? -5.082 53.198 -16.537 1.00 26.25 481 PHE A N 1
ATOM 3886 C CA . PHE A 1 481 ? -5.784 53.946 -17.643 1.00 25.42 481 PHE A CA 1
ATOM 3887 C C . PHE A 1 481 ? -5.457 53.318 -18.973 1.00 24.91 481 PHE A C 1
ATOM 3888 O O . PHE A 1 481 ? -6.270 53.256 -19.853 1.00 25.30 481 PHE A O 1
ATOM 3896 N N . GLU A 1 482 ? -4.213 52.878 -19.158 1.00 27.01 482 GLU A N 1
ATOM 3897 C CA . GLU A 1 482 ? -3.803 52.213 -20.428 1.00 25.97 482 GLU A CA 1
ATOM 3898 C C . GLU A 1 482 ? -4.469 50.836 -20.566 1.00 26.33 482 GLU A C 1
ATOM 3899 O O . GLU A 1 482 ? -5.086 50.513 -21.590 1.00 26.50 482 GLU A O 1
ATOM 3905 N N . ASN A 1 483 ? -4.321 49.993 -19.540 1.00 25.65 483 ASN A N 1
ATOM 3906 C CA . ASN A 1 483 ? -4.955 48.713 -19.575 1.00 24.55 483 ASN A CA 1
ATOM 3907 C C . ASN A 1 483 ? -6.445 48.762 -19.736 1.00 24.48 483 ASN A C 1
ATOM 3908 O O . ASN A 1 483 ? -7.002 47.905 -20.401 1.00 24.75 483 ASN A O 1
ATOM 3913 N N . ALA A 1 484 ? -7.116 49.729 -19.101 1.00 25.74 484 ALA A N 1
ATOM 3914 C CA . ALA A 1 484 ? -8.594 49.865 -19.294 1.00 25.03 484 ALA A CA 1
ATOM 3915 C C . ALA A 1 484 ? -8.855 50.304 -20.724 1.00 24.39 484 ALA A C 1
ATOM 3916 O O . ALA A 1 484 ? -9.757 49.821 -21.364 1.00 27.00 484 ALA A O 1
ATOM 3918 N N . ALA A 1 485 ? -8.042 51.231 -21.240 1.00 25.19 485 ALA A N 1
ATOM 3919 C CA . ALA A 1 485 ? -8.195 51.674 -22.634 1.00 25.08 485 ALA A CA 1
ATOM 3920 C C . ALA A 1 485 ? -8.223 50.492 -23.568 1.00 24.74 485 ALA A C 1
ATOM 3921 O O . ALA A 1 485 ? -9.078 50.427 -24.454 1.00 25.44 485 ALA A O 1
ATOM 3923 N N . TYR A 1 486 ? -7.266 49.569 -23.394 1.00 24.64 486 TYR A N 1
ATOM 3924 C CA . TYR A 1 486 ? -7.089 48.474 -24.361 1.00 24.25 486 TYR A CA 1
ATOM 3925 C C . TYR A 1 486 ? -8.144 47.415 -24.105 1.00 23.25 486 TYR A C 1
ATOM 3926 O O . TYR A 1 486 ? -8.557 46.781 -25.041 1.00 25.48 486 TYR A O 1
ATOM 3935 N N . SER A 1 487 ? -8.599 47.265 -22.865 1.00 23.92 487 SER A N 1
ATOM 3936 C CA . SER A 1 487 ? -9.690 46.298 -22.561 1.00 25.05 487 SER A CA 1
ATOM 3937 C C . SER A 1 487 ? -11.006 46.775 -23.214 1.00 26.37 487 SER A C 1
ATOM 3938 O O . SER A 1 487 ? -11.784 45.970 -23.759 1.00 26.20 487 SER A O 1
ATOM 3941 N N . VAL A 1 488 ? -11.262 48.073 -23.129 1.00 27.82 488 VAL A N 1
ATOM 3942 C CA . VAL A 1 488 ? -12.497 48.654 -23.750 1.00 28.38 488 VAL A CA 1
ATOM 3943 C C . VAL A 1 488 ? -12.392 48.587 -25.292 1.00 28.99 488 VAL A C 1
ATOM 3944 O O . VAL A 1 488 ? -13.409 48.268 -25.997 1.00 30.36 488 VAL A O 1
ATOM 3948 N N . LEU A 1 489 ? -11.186 48.815 -25.834 1.00 27.35 489 LEU A N 1
ATOM 3949 C CA . LEU A 1 489 ? -10.935 48.584 -27.264 1.00 27.60 489 LEU A CA 1
ATOM 3950 C C . LEU A 1 489 ? -11.354 47.223 -27.772 1.00 28.82 489 LEU A C 1
ATOM 3951 O O . LEU A 1 489 ? -12.129 47.088 -28.707 1.00 28.16 489 LEU A O 1
ATOM 3956 N N . ILE A 1 490 ? -10.797 46.184 -27.185 1.00 29.29 490 ILE A N 1
ATOM 3957 C CA . ILE A 1 490 ? -11.219 44.880 -27.596 1.00 29.85 490 ILE A CA 1
ATOM 3958 C C . ILE A 1 490 ? -12.731 44.646 -27.332 1.00 30.90 490 ILE A C 1
ATOM 3959 O O . ILE A 1 490 ? -13.428 43.962 -28.125 1.00 31.55 490 ILE A O 1
ATOM 3964 N N . TYR A 1 491 ? -13.255 45.201 -26.233 1.00 30.64 491 TYR A N 1
ATOM 3965 C CA . TYR A 1 491 ? -14.687 45.067 -25.975 1.00 29.74 491 TYR A CA 1
ATOM 3966 C C . TYR A 1 491 ? -15.521 45.630 -27.116 1.00 29.61 491 TYR A C 1
ATOM 3967 O O . TYR A 1 491 ? -16.399 44.931 -27.657 1.00 30.84 491 TYR A O 1
ATOM 3976 N N . LEU A 1 492 ? -15.231 46.861 -27.532 1.00 29.69 492 LEU A N 1
ATOM 3977 C CA . LEU A 1 492 ? -15.942 47.509 -28.637 1.00 28.33 492 LEU A CA 1
ATOM 3978 C C . LEU A 1 492 ? -15.744 46.745 -29.926 1.00 29.54 492 LEU A C 1
ATOM 3979 O O . LEU A 1 492 ? -16.696 46.579 -30.702 1.00 30.13 492 LEU A O 1
ATOM 3984 N N . ILE A 1 493 ? -14.526 46.246 -30.173 1.00 27.26 493 ILE A N 1
ATOM 3985 C CA . ILE A 1 493 ? -14.307 45.423 -31.352 1.00 26.87 493 ILE A CA 1
ATOM 3986 C C . ILE A 1 493 ? -15.238 44.162 -31.294 1.00 27.16 493 ILE A C 1
ATOM 3987 O O . ILE A 1 493 ? -15.937 43.834 -32.244 1.00 27.25 493 ILE A O 1
ATOM 3992 N N . VAL A 1 494 ? -15.237 43.471 -30.175 1.00 27.14 494 VAL A N 1
ATOM 3993 C CA . VAL A 1 494 ? -16.079 42.272 -30.020 1.00 29.13 494 VAL A CA 1
ATOM 3994 C C . VAL A 1 494 ? -17.592 42.570 -30.170 1.00 29.21 494 VAL A C 1
ATOM 3995 O O . VAL A 1 494 ? -18.316 41.890 -30.868 1.00 30.93 494 VAL A O 1
ATOM 3999 N N . ASP A 1 495 ? -18.053 43.608 -29.531 1.00 30.47 495 ASP A N 1
ATOM 4000 C CA . ASP A 1 495 ? -19.443 43.960 -29.582 1.00 32.12 495 ASP A CA 1
ATOM 4001 C C . ASP A 1 495 ? -19.757 44.318 -31.024 1.00 33.70 495 ASP A C 1
ATOM 4002 O O . ASP A 1 495 ? -20.804 43.915 -31.560 1.00 34.30 495 ASP A O 1
ATOM 4007 N N . SER A 1 496 ? -18.830 45.031 -31.681 1.00 33.09 496 SER A N 1
ATOM 4008 C CA . SER A 1 496 ? -19.029 45.365 -33.092 1.00 33.24 496 SER A CA 1
ATOM 4009 C C . SER A 1 496 ? -19.138 44.080 -33.928 1.00 32.61 496 SER A C 1
ATOM 4010 O O . SER A 1 496 ? -20.048 43.921 -34.733 1.00 30.88 496 SER A O 1
ATOM 4013 N N . ILE A 1 497 ? -18.216 43.146 -33.728 1.00 32.36 497 ILE A N 1
ATOM 4014 C CA . ILE A 1 497 ? -18.234 41.900 -34.500 1.00 30.73 497 ILE A CA 1
ATOM 4015 C C . ILE A 1 497 ? -19.579 41.166 -34.255 1.00 31.63 497 ILE A C 1
ATOM 4016 O O . ILE A 1 497 ? -20.206 40.698 -35.192 1.00 31.22 497 ILE A O 1
ATOM 4021 N N . LEU A 1 498 ? -20.028 41.115 -33.005 1.00 32.05 498 LEU A N 1
ATOM 4022 C CA . LEU A 1 498 ? -21.210 40.300 -32.625 1.00 32.95 498 LEU A CA 1
ATOM 4023 C C . LEU A 1 498 ? -22.453 40.999 -33.129 1.00 34.21 498 LEU A C 1
ATOM 4024 O O . LEU A 1 498 ? -23.390 40.342 -33.568 1.00 34.98 498 LEU A O 1
ATOM 4029 N N . THR A 1 499 ? -22.463 42.334 -33.044 1.00 34.13 499 THR A N 1
ATOM 4030 C CA . THR A 1 499 ? -23.578 43.107 -33.549 1.00 34.43 499 THR A CA 1
ATOM 4031 C C . THR A 1 499 ? -23.747 43.054 -35.076 1.00 35.63 499 THR A C 1
ATOM 4032 O O . THR A 1 499 ? -24.897 43.050 -35.563 1.00 35.85 499 THR A O 1
ATOM 4036 N N . PHE A 1 500 ? -22.636 43.048 -35.826 1.00 35.21 500 PHE A N 1
ATOM 4037 C CA . PHE A 1 500 ? -22.719 43.099 -37.275 1.00 35.32 500 PHE A CA 1
ATOM 4038 C C . PHE A 1 500 ? -22.359 41.764 -37.918 1.00 35.79 500 PHE A C 1
ATOM 4039 O O . PHE A 1 500 ? -21.946 41.723 -39.066 1.00 36.92 500 PHE A O 1
ATOM 4047 N N . SER A 1 501 ? -22.583 40.670 -37.206 1.00 36.60 501 SER A N 1
ATOM 4048 C CA . SER A 1 501 ? -22.129 39.378 -37.678 1.00 38.86 501 SER A CA 1
ATOM 4049 C C . SER A 1 501 ? -22.614 39.008 -39.072 1.00 40.49 501 SER A C 1
ATOM 4050 O O . SER A 1 501 ? -21.845 38.387 -39.825 1.00 41.07 501 SER A O 1
ATOM 4053 N N . ASP A 1 502 ? -23.824 39.419 -39.468 1.00 41.35 502 ASP A N 1
ATOM 4054 C CA . ASP A 1 502 ? -24.248 39.137 -40.867 1.00 43.70 502 ASP A CA 1
ATOM 4055 C C . ASP A 1 502 ? -23.415 39.790 -41.967 1.00 43.37 502 ASP A C 1
ATOM 4056 O O . ASP A 1 502 ? -23.401 39.278 -43.084 1.00 43.42 502 ASP A O 1
ATOM 4061 N N . ASN A 1 503 ? -22.741 40.910 -41.667 1.00 42.61 503 ASN A N 1
ATOM 4062 C CA . ASN A 1 503 ? -22.028 41.656 -42.701 1.00 43.04 503 ASN A CA 1
ATOM 4063 C C . ASN A 1 503 ? -20.493 41.635 -42.644 1.00 42.15 503 ASN A C 1
ATOM 4064 O O . ASN A 1 503 ? -19.859 42.117 -43.562 1.00 42.98 503 ASN A O 1
ATOM 4069 N N . ILE A 1 504 ? -19.907 41.126 -41.573 1.00 39.65 504 ILE A N 1
ATOM 4070 C CA . ILE A 1 504 ? -18.469 41.131 -41.446 1.00 36.83 504 ILE A CA 1
ATOM 4071 C C . ILE A 1 504 ? -17.872 39.787 -41.860 1.00 36.51 504 ILE A C 1
ATOM 4072 O O . ILE A 1 504 ? -18.130 38.739 -41.217 1.00 35.95 504 ILE A O 1
ATOM 4077 N N . ASN A 1 505 ? -17.113 39.824 -42.962 1.00 34.28 505 ASN A N 1
ATOM 4078 C CA . ASN A 1 505 ? -16.269 38.720 -43.372 1.00 33.03 505 ASN A CA 1
ATOM 4079 C C . ASN A 1 505 ? -14.817 39.045 -42.998 1.00 33.41 505 ASN A C 1
ATOM 4080 O O . A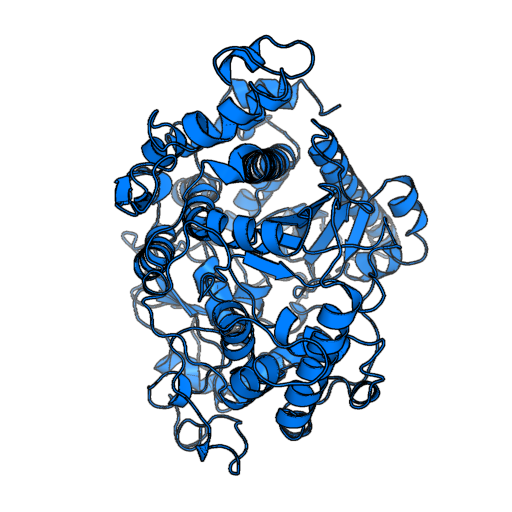SN A 1 505 ? -14.179 39.856 -43.656 1.00 30.73 505 ASN A O 1
ATOM 4085 N N . ALA A 1 506 ? -14.282 38.372 -41.981 1.00 32.62 506 ALA A N 1
ATOM 4086 C CA . ALA A 1 506 ? -12.966 38.698 -41.530 1.00 31.88 506 ALA A CA 1
ATOM 4087 C C . ALA A 1 506 ? -11.973 37.610 -41.868 1.00 32.68 506 ALA A C 1
ATOM 4088 O O . ALA A 1 506 ? -10.849 37.628 -41.344 1.00 33.05 506 ALA A O 1
ATOM 4090 N N . TYR A 1 507 ? -12.346 36.681 -42.755 1.00 31.29 507 TYR A N 1
ATOM 4091 C CA . TYR A 1 507 ? -11.463 35.581 -43.058 1.00 31.14 507 TYR A CA 1
ATOM 4092 C C . TYR A 1 507 ? -10.286 36.036 -43.893 1.00 32.09 507 TYR A C 1
ATOM 4093 O O . TYR A 1 507 ? -10.445 36.823 -44.812 1.00 33.03 507 TYR A O 1
ATOM 4102 N N . ILE A 1 508 ? -9.096 35.579 -43.542 1.00 31.01 508 ILE A N 1
ATOM 4103 C CA . ILE A 1 508 ? -7.975 35.655 -44.436 1.00 31.15 508 ILE A CA 1
ATOM 4104 C C . ILE A 1 508 ? -7.234 34.382 -44.223 1.00 31.35 508 ILE A C 1
ATOM 4105 O O . ILE A 1 508 ? -7.507 33.686 -43.251 1.00 31.97 508 ILE A O 1
ATOM 4110 N N . HIS A 1 509 ? -6.283 34.085 -45.090 1.00 30.64 509 HIS A N 1
ATOM 4111 C CA . HIS A 1 509 ? -5.532 32.838 -44.985 1.00 31.35 509 HIS A CA 1
ATOM 4112 C C . HIS A 1 509 ? -4.644 32.791 -43.724 1.00 31.75 509 HIS A C 1
ATOM 4113 O O . HIS A 1 509 ? -3.882 33.714 -43.464 1.00 31.96 509 HIS A O 1
ATOM 4120 N N . MET A 1 510 ? -4.699 31.667 -43.003 1.00 31.37 510 MET A N 1
ATOM 4121 C CA . MET A 1 510 ? -3.950 31.521 -41.773 1.00 31.60 510 MET A CA 1
ATOM 4122 C C . MET A 1 510 ? -2.462 31.792 -41.956 1.00 32.21 510 MET A C 1
ATOM 4123 O O . MET A 1 510 ? -1.793 32.340 -41.062 1.00 32.31 510 MET A O 1
ATOM 4128 N N . SER A 1 511 ? -1.932 31.402 -43.105 1.00 32.59 511 SER A N 1
ATOM 4129 C CA . SER A 1 511 ? -0.491 31.499 -43.358 1.00 32.31 511 SER A CA 1
ATOM 4130 C C . SER A 1 511 ? -0.106 32.970 -43.198 1.00 31.60 511 SER A C 1
ATOM 4131 O O . SER A 1 511 ? 1.003 33.279 -42.746 1.00 30.97 511 SER A O 1
ATOM 4134 N N . LYS A 1 512 ? -1.026 33.869 -43.595 1.00 29.48 512 LYS A N 1
ATOM 4135 C CA . LYS A 1 512 ? -0.761 35.289 -43.496 1.00 29.32 512 LYS A CA 1
ATOM 4136 C C . LYS A 1 512 ? -0.720 35.771 -42.029 1.00 27.96 512 LYS A C 1
ATOM 4137 O O . LYS A 1 512 ? 0.038 36.645 -41.672 1.00 29.45 512 LYS A O 1
ATOM 4143 N N . VAL A 1 513 ? -1.608 35.244 -41.221 1.00 26.71 513 VAL A N 1
ATOM 4144 C CA . VAL A 1 513 ? -1.649 35.514 -39.782 1.00 26.86 513 VAL A CA 1
ATOM 4145 C C . VAL A 1 513 ? -0.360 35.100 -39.103 1.00 28.32 513 VAL A C 1
ATOM 4146 O O . VAL A 1 513 ? 0.223 35.884 -38.315 1.00 27.74 513 VAL A O 1
ATOM 4150 N N . TRP A 1 514 ? 0.089 33.876 -39.382 1.00 28.46 514 TRP A N 1
ATOM 4151 C CA . TRP A 1 514 ? 1.332 33.418 -38.824 1.00 29.66 514 TRP A CA 1
ATOM 4152 C C . TRP A 1 514 ? 2.479 34.355 -39.212 1.00 30.67 514 TRP A C 1
ATOM 4153 O O . TRP A 1 514 ? 3.291 34.747 -38.402 1.00 31.11 514 TRP A O 1
ATOM 4164 N N . GLU A 1 515 ? 2.544 34.709 -40.470 1.00 32.57 515 GLU A N 1
ATOM 4165 C CA . GLU A 1 515 ? 3.522 35.673 -40.945 1.00 34.62 515 GLU A CA 1
ATOM 4166 C C . GLU A 1 515 ? 3.402 36.979 -40.144 1.00 33.92 515 GLU A C 1
ATOM 4167 O O . GLU A 1 515 ? 4.401 37.480 -39.605 1.00 33.64 515 GLU A O 1
ATOM 4173 N N . ASN A 1 516 ? 2.180 37.519 -40.018 1.00 32.30 516 ASN A N 1
ATOM 4174 C CA . ASN A 1 516 ? 1.974 38.691 -39.137 1.00 30.97 516 ASN A CA 1
ATOM 4175 C C . ASN A 1 516 ? 2.578 38.557 -37.735 1.00 31.33 516 ASN A C 1
ATOM 4176 O O . ASN A 1 516 ? 3.251 39.496 -37.255 1.00 30.70 516 ASN A O 1
ATOM 4181 N N . MET A 1 517 ? 2.335 37.405 -37.087 1.00 30.34 517 MET A N 1
ATOM 4182 C CA . MET A 1 517 ? 2.908 37.111 -35.754 1.00 31.27 517 MET A CA 1
ATOM 4183 C C . MET A 1 517 ? 4.437 37.325 -35.690 1.00 32.26 517 MET A C 1
ATOM 4184 O O . MET A 1 517 ? 4.954 37.760 -34.672 1.00 34.09 517 MET A O 1
ATOM 4189 N N . LYS A 1 518 ? 5.159 37.000 -36.758 1.00 33.42 518 LYS A N 1
ATOM 4190 C CA . LYS A 1 518 ? 6.622 37.226 -36.796 1.00 34.12 518 LYS A CA 1
ATOM 4191 C C . LYS A 1 518 ? 6.922 38.717 -36.994 1.00 32.17 518 LYS A C 1
ATOM 4192 O O . LYS A 1 518 ? 7.765 39.301 -36.309 1.00 31.96 518 LYS A O 1
ATOM 4198 N N . ILE A 1 519 ? 6.225 39.347 -37.920 1.00 30.81 519 ILE A N 1
ATOM 4199 C CA . ILE A 1 519 ? 6.440 40.764 -38.150 1.00 29.70 519 ILE A CA 1
ATOM 4200 C C . ILE A 1 519 ? 6.179 41.519 -36.849 1.00 29.57 519 ILE A C 1
ATOM 4201 O O . ILE A 1 519 ? 6.911 42.466 -36.513 1.00 27.80 519 ILE A O 1
ATOM 4206 N N . ALA A 1 520 ? 5.183 41.059 -36.084 1.00 27.89 520 ALA A N 1
ATOM 4207 C CA . ALA A 1 520 ? 4.759 41.801 -34.857 1.00 26.71 520 ALA A CA 1
ATOM 4208 C C . ALA A 1 520 ? 5.878 41.938 -33.835 1.00 26.25 520 ALA A C 1
ATOM 4209 O O . ALA A 1 520 ? 5.797 42.778 -32.941 1.00 25.26 520 ALA A O 1
ATOM 4211 N N . HIS A 1 521 ? 6.887 41.069 -33.918 1.00 25.50 521 HIS A N 1
ATOM 4212 C CA . HIS A 1 521 ? 7.995 41.127 -33.005 1.00 26.05 521 HIS A CA 1
ATOM 4213 C C . HIS A 1 521 ? 9.031 42.192 -33.313 1.00 27.11 521 HIS A C 1
ATOM 4214 O O . HIS A 1 521 ? 9.758 42.550 -32.421 1.00 28.88 521 HIS A O 1
ATOM 4221 N N . HIS A 1 522 ? 9.143 42.660 -34.545 1.00 28.07 522 HIS A N 1
ATOM 4222 C CA . HIS A 1 522 ? 10.260 43.537 -34.911 1.00 27.11 522 HIS A CA 1
ATOM 4223 C C . HIS A 1 522 ? 10.265 44.814 -34.103 1.00 28.05 522 HIS A C 1
ATOM 4224 O O . HIS A 1 522 ? 9.214 45.424 -33.816 1.00 27.92 522 HIS A O 1
ATOM 4231 N N . ARG A 1 523 ? 11.481 45.271 -33.774 1.00 27.69 523 ARG A N 1
ATOM 4232 C CA . ARG A 1 523 ? 11.646 46.499 -33.019 1.00 28.31 523 ARG A CA 1
ATOM 4233 C C . ARG A 1 523 ? 10.987 47.634 -33.800 1.00 27.53 523 ARG A C 1
ATOM 4234 O O . ARG A 1 523 ? 11.168 47.739 -35.011 1.00 28.82 523 ARG A O 1
ATOM 4242 N N . ASP A 1 524 ? 10.184 48.448 -33.135 1.00 28.03 524 ASP A N 1
ATOM 4243 C CA . ASP A 1 524 ? 9.448 49.532 -33.773 1.00 27.68 524 ASP A CA 1
ATOM 4244 C C . ASP A 1 524 ? 8.475 49.132 -34.895 1.00 27.42 524 ASP A C 1
ATOM 4245 O O . ASP A 1 524 ? 8.077 49.965 -35.718 1.00 29.13 524 ASP A O 1
ATOM 4250 N N . ALA A 1 525 ? 8.037 47.890 -34.925 1.00 25.87 525 ALA A N 1
ATOM 4251 C CA . ALA A 1 525 ? 7.043 47.452 -35.923 1.00 24.94 525 ALA A CA 1
ATOM 4252 C C . ALA A 1 525 ? 5.844 48.396 -35.988 1.00 24.78 525 ALA A C 1
ATOM 4253 O O . ALA A 1 525 ? 5.338 48.734 -37.074 1.00 25.44 525 ALA A O 1
ATOM 4255 N N . ILE A 1 526 ? 5.395 48.880 -34.844 1.00 24.38 526 ILE A N 1
ATOM 4256 C CA . ILE A 1 526 ? 4.194 49.718 -34.857 1.00 25.38 526 ILE A CA 1
ATOM 4257 C C . ILE A 1 526 ? 4.472 50.965 -35.738 1.00 27.73 526 ILE A C 1
ATOM 4258 O O . ILE A 1 526 ? 3.563 51.524 -36.345 1.00 28.84 526 ILE A O 1
ATOM 4263 N N . LEU A 1 527 ? 5.742 51.379 -35.807 1.00 27.73 527 LEU A N 1
ATOM 4264 C CA . LEU A 1 527 ? 6.071 52.650 -36.387 1.00 28.26 527 LEU A CA 1
ATOM 4265 C C . LEU A 1 527 ? 6.231 52.528 -37.901 1.00 29.25 527 LEU A C 1
ATOM 4266 O O . LEU A 1 527 ? 5.949 53.471 -38.620 1.00 30.15 527 LEU A O 1
ATOM 4271 N N . PHE A 1 528 ? 6.693 51.389 -38.404 1.00 29.83 528 PHE A N 1
ATOM 4272 C CA . PHE A 1 528 ? 6.940 51.374 -39.848 1.00 30.16 528 PHE A CA 1
ATOM 4273 C C . PHE A 1 528 ? 6.538 50.089 -40.546 1.00 30.32 528 PHE A C 1
ATOM 4274 O O . PHE A 1 528 ? 6.358 50.120 -41.764 1.00 31.10 528 PHE A O 1
ATOM 4282 N N . GLU A 1 529 ? 6.420 48.960 -39.822 1.00 29.96 529 GLU A N 1
ATOM 4283 C CA . GLU A 1 529 ? 6.204 47.671 -40.516 1.00 29.86 529 GLU A CA 1
ATOM 4284 C C . GLU A 1 529 ? 4.803 47.581 -41.111 1.00 29.18 529 GLU A C 1
ATOM 4285 O O . GLU A 1 529 ? 3.916 48.339 -40.733 1.00 28.03 529 GLU A O 1
ATOM 4291 N N . LYS A 1 530 ? 4.654 46.689 -42.088 1.00 28.55 530 LYS A N 1
ATOM 4292 C CA . LYS A 1 530 ? 3.406 46.500 -42.806 1.00 29.69 530 LYS A CA 1
ATOM 4293 C C . LYS A 1 530 ? 2.915 45.093 -42.533 1.00 28.59 530 LYS A C 1
ATOM 4294 O O . LYS A 1 530 ? 3.702 44.169 -42.413 1.00 26.97 530 LYS A O 1
ATOM 4300 N N . PHE A 1 531 ? 1.605 44.917 -42.482 1.00 28.06 531 PHE A N 1
ATOM 4301 C CA . PHE A 1 531 ? 1.066 43.630 -42.092 1.00 27.70 531 PHE A CA 1
ATOM 4302 C C . PHE A 1 531 ? -0.032 43.221 -43.074 1.00 28.13 531 PHE A C 1
ATOM 4303 O O . PHE A 1 531 ? -0.732 44.037 -43.566 1.00 28.16 531 PHE A O 1
ATOM 4311 N N . HIS A 1 532 ? -0.208 41.945 -43.322 1.00 29.30 532 HIS A N 1
ATOM 4312 C CA . HIS A 1 532 ? -1.339 41.497 -44.150 1.00 29.88 532 HIS A CA 1
ATOM 4313 C C . HIS A 1 532 ? -2.655 41.790 -43.430 1.00 30.18 532 HIS A C 1
ATOM 4314 O O . HIS A 1 532 ? -2.835 41.397 -42.249 1.00 30.12 532 HIS A O 1
ATOM 4321 N N . TRP A 1 533 ? -3.558 42.501 -44.099 1.00 30.28 533 TRP A N 1
ATOM 4322 C CA . TRP A 1 533 ? -4.810 42.886 -43.461 1.00 30.90 533 TRP A CA 1
ATOM 4323 C C . TRP A 1 533 ? -5.842 42.893 -44.571 1.00 31.38 533 TRP A C 1
ATOM 4324 O O . TRP A 1 533 ? -5.547 43.253 -45.683 1.00 31.81 533 TRP A O 1
ATOM 4335 N N . LYS A 1 534 ? -7.049 42.492 -44.238 1.00 31.63 534 LYS A N 1
ATOM 4336 C CA . LYS A 1 534 ? -8.117 42.321 -45.201 1.00 32.13 534 LYS A CA 1
ATOM 4337 C C . LYS A 1 534 ? -8.429 43.661 -45.847 1.00 32.74 534 LYS A C 1
ATOM 4338 O O . LYS A 1 534 ? -8.471 44.700 -45.177 1.00 31.39 534 LYS A O 1
ATOM 4344 N N . LYS A 1 535 ? -8.640 43.630 -47.162 1.00 32.63 535 LYS A N 1
ATOM 4345 C CA . LYS A 1 535 ? -8.912 44.837 -47.921 1.00 32.95 535 LYS A CA 1
ATOM 4346 C C . LYS A 1 535 ? -10.301 45.390 -47.625 1.00 33.05 535 LYS A C 1
ATOM 4347 O O . LYS A 1 535 ? -10.497 46.593 -47.628 1.00 31.12 535 LYS A O 1
ATOM 4353 N N . SER A 1 536 ? -11.263 44.495 -47.382 1.00 33.31 536 SER A N 1
ATOM 4354 C CA . SER A 1 536 ? -12.597 44.887 -46.969 1.00 34.27 536 SER A CA 1
ATOM 4355 C C . SER A 1 536 ? -13.213 43.801 -46.106 1.00 34.63 536 SER A C 1
ATOM 4356 O O . SER A 1 536 ? -12.996 42.613 -46.336 1.00 34.57 536 SER A O 1
ATOM 4359 N N . PHE A 1 537 ? -14.024 44.213 -45.151 1.00 36.09 537 PHE A N 1
ATOM 4360 C CA . PHE A 1 537 ? -14.710 43.300 -44.256 1.00 39.54 537 PHE A CA 1
ATOM 4361 C C . PHE A 1 537 ? -16.146 43.018 -44.626 1.00 43.48 537 PHE A C 1
ATOM 4362 O O . PHE A 1 537 ? -16.728 42.013 -44.191 1.00 43.72 537 PHE A O 1
ATOM 4370 N N . ARG A 1 538 ? -16.703 43.906 -45.436 1.00 48.81 538 ARG A N 1
ATOM 4371 C CA . ARG A 1 538 ? -18.125 43.906 -45.774 1.00 54.08 538 ARG A CA 1
ATOM 4372 C C . ARG A 1 538 ? -18.179 43.542 -47.241 1.00 57.33 538 ARG A C 1
ATOM 4373 O O . ARG A 1 538 ? -18.155 44.443 -48.086 1.00 56.91 538 ARG A O 1
ATOM 4381 N N . ASN A 1 539 ? -18.184 42.211 -47.509 1.00 61.52 539 ASN A N 1
ATOM 4382 C CA . ASN A 1 539 ? -17.919 41.587 -48.858 1.00 65.54 539 ASN A CA 1
ATOM 4383 C C . ASN A 1 539 ? -17.943 40.039 -48.889 1.00 67.61 539 ASN A C 1
ATOM 4384 O O . ASN A 1 539 ? -17.030 39.365 -48.380 1.00 67.83 539 ASN A O 1
ATOM 4389 N N . ASP A 1 540 ? -19.007 39.483 -49.457 1.00 69.28 540 ASP A N 1
ATOM 4390 C CA . ASP A 1 540 ? -19.181 38.034 -49.496 1.00 70.79 540 ASP A CA 1
ATOM 4391 C C . ASP A 1 540 ? -18.122 37.326 -50.337 1.00 70.78 540 ASP A C 1
ATOM 4392 O O . ASP A 1 540 ? -17.715 37.823 -51.387 1.00 71.55 540 ASP A O 1
ATOM 4397 N N . THR A 1 541 ? -17.688 36.158 -49.872 1.00 70.14 541 THR A N 1
ATOM 4398 C CA . THR A 1 541 ? -16.723 35.352 -50.613 1.00 69.49 541 THR A CA 1
ATOM 4399 C C . THR A 1 541 ? -15.287 35.866 -50.536 1.00 67.57 541 THR A C 1
ATOM 4400 O O . THR A 1 541 ? -14.356 35.099 -50.290 1.00 67.74 541 THR A O 1
ATOM 4404 N N . ASP A 1 542 ? -15.111 37.163 -50.766 1.00 64.92 542 ASP A N 1
ATOM 4405 C CA . ASP A 1 542 ? -13.782 37.760 -50.856 1.00 62.55 542 ASP A CA 1
ATOM 4406 C C . ASP A 1 542 ? -12.917 37.667 -49.596 1.00 59.43 542 ASP A C 1
ATOM 4407 O O . ASP A 1 542 ? -13.390 37.833 -48.471 1.00 58.23 542 ASP A O 1
ATOM 4412 N N . VAL A 1 543 ? -11.635 37.403 -49.829 1.00 56.34 543 VAL A N 1
ATOM 4413 C CA . VAL A 1 543 ? -10.568 37.319 -48.774 1.00 53.46 543 VAL A CA 1
ATOM 4414 C C . VAL A 1 543 ? -9.203 37.937 -49.164 1.00 51.37 543 VAL A C 1
ATOM 4415 O O . VAL A 1 543 ? -8.136 37.557 -48.645 1.00 50.78 543 VAL A O 1
ATOM 4419 N N . GLU A 1 544 ? -9.265 38.901 -50.077 1.00 48.87 544 GLU A N 1
ATOM 4420 C CA . GLU A 1 544 ? -8.096 39.682 -50.485 1.00 46.14 544 GLU A CA 1
ATOM 4421 C C . GLU A 1 544 ? -7.549 40.447 -49.299 1.00 42.54 544 GLU A C 1
ATOM 4422 O O . GLU A 1 544 ? -8.326 41.011 -48.535 1.00 41.23 544 GLU A O 1
ATOM 4428 N N . THR A 1 545 ? -6.225 40.444 -49.155 1.00 39.76 545 THR A N 1
ATOM 4429 C CA . THR A 1 545 ? -5.518 41.291 -48.201 1.00 37.24 545 THR A CA 1
ATOM 4430 C C . THR A 1 545 ? -4.569 42.158 -49.006 1.00 37.42 545 THR A C 1
ATOM 4431 O O . THR A 1 545 ? -4.291 41.829 -50.163 1.00 35.96 545 THR A O 1
ATOM 4435 N N . GLU A 1 546 ? -4.137 43.278 -48.410 1.00 36.57 546 GLU A N 1
ATOM 4436 C CA . GLU A 1 546 ? -2.958 44.054 -48.835 1.00 36.43 546 GLU A CA 1
ATOM 4437 C C . GLU A 1 546 ? -2.110 44.298 -47.577 1.00 35.23 546 GLU A C 1
ATOM 4438 O O . GLU A 1 546 ? -2.503 43.950 -46.466 1.00 33.99 546 GLU A O 1
ATOM 4444 N N . ASP A 1 547 ? -0.950 44.910 -47.739 1.00 34.68 547 ASP A N 1
ATOM 4445 C CA . ASP A 1 547 ? -0.051 45.116 -46.613 1.00 34.22 547 ASP A CA 1
ATOM 4446 C C . ASP A 1 547 ? -0.209 46.532 -46.193 1.00 33.83 547 ASP A C 1
ATOM 4447 O O . ASP A 1 547 ? -0.107 47.461 -47.034 1.00 34.21 547 ASP A O 1
ATOM 4452 N N . TYR A 1 548 ? -0.571 46.710 -44.907 1.00 33.03 548 TYR A N 1
ATOM 4453 C CA . TYR A 1 548 ? -0.919 48.035 -44.368 1.00 31.50 548 TYR A CA 1
ATOM 4454 C C . TYR A 1 548 ? -0.110 48.277 -43.131 1.00 30.11 548 TYR A C 1
ATOM 4455 O O . TYR A 1 548 ? 0.200 47.346 -42.427 1.00 29.47 548 TYR A O 1
ATOM 4464 N N . SER A 1 549 ? 0.192 49.532 -42.827 1.00 30.62 549 SER A N 1
ATOM 4465 C CA . SER A 1 549 ? 0.946 49.858 -41.618 1.00 29.62 549 SER A CA 1
ATOM 4466 C C . SER A 1 549 ? -0.043 49.737 -40.491 1.00 30.20 549 SER A C 1
ATOM 4467 O O . SER A 1 549 ? -1.278 49.692 -40.748 1.00 30.18 549 SER A O 1
ATOM 4470 N N . ILE A 1 550 ? 0.441 49.734 -39.243 1.00 28.42 550 ILE A N 1
ATOM 4471 C CA . ILE A 1 550 ? -0.512 49.725 -38.114 1.00 28.02 550 ILE A CA 1
ATOM 4472 C C . ILE A 1 550 ? -1.384 51.006 -38.172 1.00 27.91 550 ILE A C 1
ATOM 4473 O O . ILE A 1 550 ? -2.582 50.976 -37.868 1.00 28.97 550 ILE A O 1
ATOM 4478 N N . SER A 1 551 ? -0.803 52.137 -38.568 1.00 27.23 551 SER A N 1
ATOM 4479 C CA . SER A 1 551 ? -1.582 53.360 -38.608 1.00 27.20 551 SER A CA 1
ATOM 4480 C C . SER A 1 551 ? -2.775 53.278 -39.594 1.00 27.33 551 SER A C 1
ATOM 4481 O O . SER A 1 551 ? -3.890 53.655 -39.261 1.00 27.62 551 SER A O 1
ATOM 4484 N N . GLU A 1 552 ? -2.517 52.787 -40.807 1.00 28.60 552 GLU A N 1
ATOM 4485 C CA . GLU A 1 552 ? -3.555 52.466 -41.799 1.00 28.90 552 GLU A CA 1
ATOM 4486 C C . GLU A 1 552 ? -4.536 51.419 -41.240 1.00 29.11 552 GLU A C 1
ATOM 4487 O O . GLU A 1 552 ? -5.743 51.584 -41.371 1.00 28.26 552 GLU A O 1
ATOM 4493 N N . ILE A 1 553 ? -4.016 50.369 -40.588 1.00 28.17 553 ILE A N 1
ATOM 4494 C CA . ILE A 1 553 ? -4.903 49.294 -40.033 1.00 26.14 553 ILE A CA 1
ATOM 4495 C C . ILE A 1 553 ? -5.846 49.855 -38.983 1.00 27.37 553 ILE A C 1
ATOM 4496 O O . ILE A 1 553 ? -6.992 49.463 -38.933 1.00 27.35 553 ILE A O 1
ATOM 4501 N N . PHE A 1 554 ? -5.399 50.830 -38.163 1.00 27.79 554 PHE A N 1
ATOM 4502 C CA . PHE A 1 554 ? -6.364 51.478 -37.282 1.00 28.25 554 PHE A CA 1
ATOM 4503 C C . PHE A 1 554 ? -7.285 52.483 -37.931 1.00 29.47 554 PHE A C 1
ATOM 4504 O O . PHE A 1 554 ? -8.415 52.675 -37.470 1.00 30.06 554 PHE A O 1
ATOM 4512 N N . HIS A 1 555 ? -6.820 53.190 -38.949 1.00 30.36 555 HIS A N 1
ATOM 4513 C CA . HIS A 1 555 ? -7.571 54.379 -39.340 1.00 32.18 555 HIS A CA 1
ATOM 4514 C C . HIS A 1 555 ? -8.126 54.422 -40.734 1.00 33.64 555 HIS A C 1
ATOM 4515 O O . HIS A 1 555 ? -8.739 55.444 -41.047 1.00 34.63 555 HIS A O 1
ATOM 4522 N N . ASN A 1 556 ? -7.860 53.422 -41.593 1.00 33.65 556 ASN A N 1
ATOM 4523 C CA . ASN A 1 556 ? -8.312 53.484 -43.007 1.00 34.29 556 ASN A CA 1
ATOM 4524 C C . ASN A 1 556 ? -9.813 53.427 -43.061 1.00 35.05 556 ASN A C 1
ATOM 4525 O O . ASN A 1 556 ? -10.423 52.555 -42.402 1.00 36.10 556 ASN A O 1
ATOM 4530 N N . PRO A 1 557 ? -10.451 54.332 -43.833 1.00 35.90 557 PRO A N 1
ATOM 4531 C CA . PRO A 1 557 ? -11.917 54.314 -43.948 1.00 35.55 557 PRO A CA 1
ATOM 4532 C C . PRO A 1 557 ? -12.520 52.967 -44.379 1.00 36.25 557 PRO A C 1
ATOM 4533 O O . PRO A 1 557 ? -13.571 52.559 -43.824 1.00 36.54 557 PRO A O 1
ATOM 4537 N N . GLU A 1 558 ? -11.852 52.251 -45.280 1.00 35.85 558 GLU A N 1
ATOM 4538 C CA . GLU A 1 558 ? -12.399 51.029 -45.884 1.00 36.55 558 GLU A CA 1
ATOM 4539 C C . GLU A 1 558 ? -12.250 49.734 -45.078 1.00 35.37 558 GLU A C 1
ATOM 4540 O O . GLU A 1 558 ? -13.028 48.787 -45.264 1.00 33.42 558 GLU A O 1
ATOM 4546 N N . ASN A 1 559 ? -11.192 49.669 -44.264 1.00 33.77 559 ASN A N 1
ATOM 4547 C CA . ASN A 1 559 ? -10.837 48.452 -43.560 1.00 32.52 559 ASN A CA 1
ATOM 4548 C C . ASN A 1 559 ? -10.201 48.712 -42.183 1.00 32.36 559 ASN A C 1
ATOM 4549 O O . ASN A 1 559 ? -9.658 47.787 -41.551 1.00 32.04 559 ASN A O 1
ATOM 4554 N N . GLY A 1 560 ? -10.309 49.947 -41.696 1.00 30.35 560 GLY A N 1
ATOM 4555 C CA . GLY A 1 560 ? -9.619 50.320 -40.463 1.00 30.23 560 GLY A CA 1
ATOM 4556 C C . GLY A 1 560 ? -10.397 49.960 -39.227 1.00 29.40 560 GLY A C 1
ATOM 4557 O O . GLY A 1 560 ? -11.633 49.924 -39.288 1.00 28.53 560 GLY A O 1
ATOM 4558 N N . ILE A 1 561 ? -9.693 49.743 -38.104 1.00 27.86 561 ILE A N 1
ATOM 4559 C CA . ILE A 1 561 ? -10.335 49.402 -36.834 1.00 27.12 561 ILE A CA 1
ATOM 4560 C C . ILE A 1 561 ? -11.356 50.473 -36.397 1.00 27.97 561 ILE A C 1
ATOM 4561 O O . ILE A 1 561 ? -12.544 50.165 -36.080 1.00 26.77 561 ILE A O 1
ATOM 4566 N N . PHE A 1 562 ? -10.947 51.729 -36.456 1.00 27.33 562 PHE A N 1
ATOM 4567 C CA . PHE A 1 562 ? -11.901 52.764 -36.089 1.00 29.12 562 PHE A CA 1
ATOM 4568 C C . PHE A 1 562 ? -13.114 52.893 -37.051 1.00 30.09 562 PHE A C 1
ATOM 4569 O O . PHE A 1 562 ? -14.259 52.745 -36.632 1.00 31.13 562 PHE A O 1
ATOM 4577 N N . PRO A 1 563 ? -12.876 53.142 -38.348 1.00 30.18 563 PRO A N 1
ATOM 4578 C CA . PRO A 1 563 ? -14.021 53.298 -39.222 1.00 30.26 563 PRO A CA 1
ATOM 4579 C C . PRO A 1 563 ? -14.881 52.069 -39.427 1.00 31.78 563 PRO A C 1
ATOM 4580 O O . PRO A 1 563 ? -16.071 52.243 -39.677 1.00 30.71 563 PRO A O 1
ATOM 4584 N N . GLN A 1 564 ? -14.339 50.852 -39.259 1.00 31.25 564 GLN A N 1
ATOM 4585 C CA . GLN A 1 564 ? -15.093 49.653 -39.591 1.00 32.18 564 GLN A CA 1
ATOM 4586 C C . GLN A 1 564 ? -15.540 48.890 -38.367 1.00 33.65 564 GLN A C 1
ATOM 4587 O O . GLN A 1 564 ? -16.420 48.041 -38.478 1.00 33.50 564 GLN A O 1
ATOM 4593 N N . PHE A 1 565 ? -14.923 49.117 -37.198 1.00 33.35 565 PHE A N 1
ATOM 4594 C CA . PHE A 1 565 ? -15.377 48.394 -35.999 1.00 32.40 565 PHE A CA 1
ATOM 4595 C C . PHE A 1 565 ? -15.847 49.303 -34.890 1.00 33.46 565 PHE A C 1
ATOM 4596 O O . PHE A 1 565 ? -17.005 49.199 -34.446 1.00 34.68 565 PHE A O 1
ATOM 4604 N N . VAL A 1 566 ? -14.979 50.239 -34.511 1.00 33.18 566 VAL A N 1
ATOM 4605 C CA . VAL A 1 566 ? -15.190 51.095 -33.359 1.00 33.54 566 VAL A CA 1
ATOM 4606 C C . VAL A 1 566 ? -16.296 52.112 -33.625 1.00 35.21 566 VAL A C 1
ATOM 4607 O O . VAL A 1 566 ? -17.313 52.112 -32.931 1.00 36.98 566 VAL A O 1
ATOM 4611 N N . THR A 1 567 ? -16.118 53.007 -34.588 1.00 35.46 567 THR A N 1
ATOM 4612 C CA . THR A 1 567 ? -17.159 54.010 -34.795 1.00 36.24 567 THR A CA 1
ATOM 4613 C C . THR A 1 567 ? -18.541 53.377 -35.112 1.00 35.54 567 THR A C 1
ATOM 4614 O O . THR A 1 567 ? -19.535 53.817 -34.576 1.00 35.47 567 THR A O 1
ATOM 4618 N N . PRO A 1 568 ? -18.610 52.355 -35.985 1.00 35.07 568 PRO A N 1
ATOM 4619 C CA . PRO A 1 568 ? -19.962 51.816 -36.208 1.00 34.92 568 PRO A CA 1
ATOM 4620 C C . PRO A 1 568 ? -20.686 51.313 -34.956 1.00 35.95 568 PRO A C 1
ATOM 4621 O O . PRO A 1 568 ? -21.933 51.378 -34.873 1.00 36.24 568 PRO A O 1
ATOM 4625 N N . ILE A 1 569 ? -19.962 50.811 -33.959 1.00 36.47 569 ILE A N 1
ATOM 4626 C CA . ILE A 1 569 ? -20.700 50.260 -32.817 1.00 35.70 569 ILE A CA 1
ATOM 4627 C C . ILE A 1 569 ? -21.114 51.383 -31.881 1.00 36.58 569 ILE A C 1
ATOM 4628 O O . ILE A 1 569 ? -22.196 51.341 -31.309 1.00 36.90 569 ILE A O 1
ATOM 4633 N N . LEU A 1 570 ? -20.265 52.388 -31.767 1.00 36.38 570 LEU A N 1
ATOM 4634 C CA . LEU A 1 570 ? -20.569 53.590 -31.034 1.00 37.83 570 LEU A CA 1
ATOM 4635 C C . LEU A 1 570 ? -21.742 54.384 -31.637 1.00 38.95 570 LEU A C 1
ATOM 4636 O O . LEU A 1 570 ? -22.512 54.974 -30.889 1.00 38.62 570 LEU A O 1
ATOM 4641 N N . CYS A 1 571 ? -21.823 54.463 -32.967 1.00 41.28 571 CYS A N 1
ATOM 4642 C CA A CYS A 1 571 ? -23.000 55.066 -33.620 0.50 42.31 571 CYS A CA 1
ATOM 4643 C CA B CYS A 1 571 ? -22.988 55.032 -33.646 0.50 42.85 571 CYS A CA 1
ATOM 4644 C C . CYS A 1 571 ? -24.227 54.279 -33.199 1.00 43.17 571 CYS A C 1
ATOM 4645 O O . CYS A 1 571 ? -25.211 54.841 -32.735 1.00 43.54 571 CYS A O 1
ATOM 4650 N N . GLN A 1 572 ? -24.151 52.978 -33.327 1.00 44.11 572 GLN A N 1
ATOM 4651 C CA . GLN A 1 572 ? -25.331 52.197 -33.159 1.00 46.26 572 GLN A CA 1
ATOM 4652 C C . GLN A 1 572 ? -25.778 52.071 -31.703 1.00 47.44 572 GLN A C 1
ATOM 4653 O O . GLN A 1 572 ? -26.957 51.766 -31.418 1.00 47.90 572 GLN A O 1
ATOM 4659 N N . LYS A 1 573 ? -24.847 52.318 -30.777 1.00 47.57 573 LYS A N 1
ATOM 4660 C CA . LYS A 1 573 ? -25.170 52.382 -29.368 1.00 48.12 573 LYS A CA 1
ATOM 4661 C C . LYS A 1 573 ? -25.623 53.775 -29.002 1.00 47.98 573 LYS A C 1
ATOM 4662 O O . LYS A 1 573 ? -25.961 54.021 -27.850 1.00 49.09 573 LYS A O 1
ATOM 4668 N N . GLY A 1 574 ? -25.601 54.696 -29.956 1.00 47.45 574 GLY A N 1
ATOM 4669 C CA . GLY A 1 574 ? -26.087 56.033 -29.711 1.00 46.73 574 GLY A CA 1
ATOM 4670 C C . GLY A 1 574 ? -25.132 56.990 -29.010 1.00 47.27 574 GLY A C 1
ATOM 4671 O O . GLY A 1 574 ? -25.557 58.037 -28.514 1.00 45.98 574 GLY A O 1
ATOM 4672 N N . PHE A 1 575 ? -23.842 56.660 -28.984 1.00 46.82 575 PHE A N 1
ATOM 4673 C CA . PHE A 1 575 ? -22.836 57.514 -28.345 1.00 46.63 575 PHE A CA 1
ATOM 4674 C C . PHE A 1 575 ? -22.376 58.639 -29.252 1.00 46.37 575 PHE A C 1
ATOM 4675 O O . PHE A 1 575 ? -21.910 59.671 -28.793 1.00 45.88 575 PHE A O 1
ATOM 4683 N N . VAL A 1 576 ? -22.419 58.398 -30.557 1.00 46.33 576 VAL A N 1
ATOM 4684 C CA . VAL A 1 576 ? -21.979 59.407 -31.534 1.00 45.70 576 VAL A CA 1
ATOM 4685 C C . VAL A 1 576 ? -22.910 59.305 -32.738 1.00 47.04 576 VAL A C 1
ATOM 4686 O O . VAL A 1 576 ? -23.641 58.291 -32.891 1.00 46.27 576 VAL A O 1
ATOM 4690 N N . THR A 1 577 ? -22.888 60.345 -33.579 1.00 48.17 577 THR A N 1
ATOM 4691 C CA . THR A 1 577 ? -23.657 60.314 -34.838 1.00 50.06 577 THR A CA 1
ATOM 4692 C C . THR A 1 577 ? -22.739 59.895 -35.977 1.00 50.19 577 THR A C 1
ATOM 4693 O O . THR A 1 577 ? -23.054 58.965 -36.728 1.00 50.97 577 THR A O 1
ATOM 4697 N N . LYS A 1 578 ? -21.568 60.526 -36.064 1.00 50.06 578 LYS A N 1
ATOM 4698 C CA . LYS A 1 578 ? -20.690 60.326 -37.229 1.00 51.03 578 LYS A CA 1
ATOM 4699 C C . LYS A 1 578 ? -19.337 59.671 -36.932 1.00 48.71 578 LYS A C 1
ATOM 4700 O O . LYS A 1 578 ? -18.847 58.848 -37.712 1.00 48.30 578 LYS A O 1
ATOM 4706 N N . ASP A 1 579 ? -18.718 60.100 -35.843 1.00 46.72 579 ASP A N 1
ATOM 4707 C CA . ASP A 1 579 ? -17.309 59.856 -35.624 1.00 45.75 579 ASP A CA 1
ATOM 4708 C C . ASP A 1 579 ? -16.978 59.702 -34.133 1.00 44.19 579 ASP A C 1
ATOM 4709 O O . ASP A 1 579 ? -17.569 60.394 -33.292 1.00 43.09 579 ASP A O 1
ATOM 4714 N N . TRP A 1 580 ? -16.046 58.787 -33.810 1.00 42.33 580 TRP A N 1
ATOM 4715 C CA . TRP A 1 580 ? -15.608 58.608 -32.421 1.00 41.29 580 TRP A CA 1
ATOM 4716 C C . TRP A 1 580 ? -15.099 59.914 -31.812 1.00 42.49 580 TRP A C 1
ATOM 4717 O O . TRP A 1 580 ? -15.328 60.157 -30.650 1.00 42.66 580 TRP A O 1
ATOM 4728 N N . LYS A 1 581 ? -14.465 60.780 -32.588 1.00 43.96 581 LYS A N 1
ATOM 4729 C CA . LYS A 1 581 ? -13.937 62.034 -32.017 1.00 44.94 581 LYS A CA 1
ATOM 4730 C C . LYS A 1 581 ? -14.936 63.005 -31.400 1.00 46.45 581 LYS A C 1
ATOM 4731 O O . LYS A 1 581 ? -14.528 63.896 -30.641 1.00 47.52 581 LYS A O 1
ATOM 4737 N N . GLU A 1 582 ? -16.231 62.859 -31.691 1.00 47.37 582 GLU A N 1
ATOM 4738 C CA . GLU A 1 582 ? -17.244 63.709 -31.032 1.00 48.34 582 GLU A CA 1
ATOM 4739 C C . GLU A 1 582 ? -17.435 63.376 -29.553 1.00 48.96 582 GLU A C 1
ATOM 4740 O O . GLU A 1 582 ? -18.051 64.142 -28.821 1.00 49.56 582 GLU A O 1
ATOM 4746 N N . LEU A 1 583 ? -16.889 62.235 -29.107 1.00 49.40 583 LEU A N 1
ATOM 4747 C CA . LEU A 1 583 ? -16.828 61.921 -27.686 1.00 48.47 583 LEU A CA 1
ATOM 4748 C C . LEU A 1 583 ? -16.016 62.951 -26.898 1.00 49.09 583 LEU A C 1
ATOM 4749 O O . LEU A 1 583 ? -16.265 63.119 -25.707 1.00 48.63 583 LEU A O 1
ATOM 4754 N N . LYS A 1 584 ? -15.092 63.669 -27.542 1.00 49.83 584 LYS A N 1
ATOM 4755 C CA . LYS A 1 584 ? -14.316 64.678 -26.833 1.00 51.94 584 LYS A CA 1
ATOM 4756 C C . LYS A 1 584 ? -15.198 65.650 -26.041 1.00 52.98 584 LYS A C 1
ATOM 4757 O O . LYS A 1 584 ? -14.830 66.089 -24.939 1.00 52.43 584 LYS A O 1
ATOM 4763 N N . HIS A 1 585 ? -16.369 65.950 -26.610 1.00 54.06 585 HIS A N 1
ATOM 4764 C CA . HIS A 1 585 ? -17.254 66.988 -26.098 1.00 55.42 585 HIS A CA 1
ATOM 4765 C C . HIS A 1 585 ? -18.462 66.416 -25.423 1.00 56.44 585 HIS A C 1
ATOM 4766 O O . HIS A 1 585 ? -19.407 67.153 -25.129 1.00 57.09 585 HIS A O 1
ATOM 4773 N N . SER A 1 586 ? -18.445 65.100 -25.186 1.00 56.84 586 SER A N 1
ATOM 4774 C CA . SER A 1 586 ? -19.553 64.425 -24.532 1.00 57.01 586 SER A CA 1
ATOM 4775 C C . SER A 1 586 ? -19.459 64.596 -23.024 1.00 58.17 586 SER A C 1
ATOM 4776 O O . SER A 1 586 ? -18.378 64.519 -22.434 1.00 58.63 586 SER A O 1
ATOM 4779 N N . SER A 1 587 ? -20.605 64.829 -22.393 1.00 59.12 587 SER A N 1
ATOM 4780 C CA . SER A 1 587 ? -20.627 64.967 -20.933 1.00 59.38 587 SER A CA 1
ATOM 4781 C C . SER A 1 587 ? -20.387 63.584 -20.290 1.00 58.47 587 SER A C 1
ATOM 4782 O O . SER A 1 587 ? -19.492 63.425 -19.436 1.00 59.48 587 SER A O 1
ATOM 4785 N N . LYS A 1 588 ? -21.128 62.572 -20.757 1.00 56.41 588 LYS A N 1
ATOM 4786 C CA . LYS A 1 588 ? -21.025 61.218 -20.181 1.00 54.08 588 LYS A CA 1
ATOM 4787 C C . LYS A 1 588 ? -19.836 60.344 -20.673 1.00 51.02 588 LYS A C 1
ATOM 4788 O O . LYS A 1 588 ? -19.488 59.385 -20.015 1.00 50.16 588 LYS A O 1
ATOM 4794 N N . HIS A 1 589 ? -19.208 60.699 -21.797 1.00 47.81 589 HIS A N 1
ATOM 4795 C CA . HIS A 1 589 ? -18.253 59.806 -22.501 1.00 43.93 589 HIS A CA 1
ATOM 4796 C C . HIS A 1 589 ? -16.872 60.382 -22.729 1.00 41.06 589 HIS A C 1
ATOM 4797 O O . HIS A 1 589 ? -16.128 59.913 -23.586 1.00 40.30 589 HIS A O 1
ATOM 4804 N N . GLU A 1 590 ? -16.516 61.386 -21.969 1.00 36.95 590 GLU A N 1
ATOM 4805 C CA . GLU A 1 590 ? -15.234 62.016 -22.191 1.00 36.14 590 GLU A CA 1
ATOM 4806 C C . GLU A 1 590 ? -14.040 61.063 -21.957 1.00 35.51 590 GLU A C 1
ATOM 4807 O O . GLU A 1 590 ? -13.022 61.140 -22.649 1.00 35.21 590 GLU A O 1
ATOM 4813 N N . ARG A 1 591 ? -14.135 60.171 -20.986 1.00 34.11 591 ARG A N 1
ATOM 4814 C CA . ARG A 1 591 ? -12.949 59.393 -20.691 1.00 33.12 591 ARG A CA 1
ATOM 4815 C C . ARG A 1 591 ? -12.708 58.411 -21.838 1.00 32.45 591 ARG A C 1
ATOM 4816 O O . ARG A 1 591 ? -11.570 58.142 -22.226 1.00 32.39 591 ARG A O 1
ATOM 4824 N N . LEU A 1 592 ? -13.807 57.903 -22.372 1.00 32.12 592 LEU A N 1
ATOM 4825 C CA . LEU A 1 592 ? -13.777 57.059 -23.560 1.00 32.91 592 LEU A CA 1
ATOM 4826 C C . LEU A 1 592 ? -13.048 57.771 -24.726 1.00 33.57 592 LEU A C 1
ATOM 4827 O O . LEU A 1 592 ? -12.224 57.159 -25.389 1.00 34.23 592 LEU A O 1
ATOM 4832 N N . TYR A 1 593 ? -13.321 59.061 -24.950 1.00 33.21 593 TYR A N 1
ATOM 4833 C CA . TYR A 1 593 ? -12.546 59.854 -25.895 1.00 33.03 593 TYR A CA 1
ATOM 4834 C C . TYR A 1 593 ? -11.058 59.706 -25.623 1.00 32.88 593 TYR A C 1
ATOM 4835 O O . TYR A 1 593 ? -10.281 59.419 -26.521 1.00 33.57 593 TYR A O 1
ATOM 4844 N N . TYR A 1 594 ? -10.651 59.880 -24.381 1.00 32.63 594 TYR A N 1
ATOM 4845 C CA . TYR A 1 594 ? -9.215 59.821 -24.097 1.00 32.50 594 TYR A CA 1
ATOM 4846 C C . TYR A 1 594 ? -8.601 58.411 -24.255 1.00 31.55 594 TYR A C 1
ATOM 4847 O O . TYR A 1 594 ? -7.472 58.278 -24.689 1.00 29.88 594 TYR A O 1
ATOM 4856 N N . TYR A 1 595 ? -9.366 57.374 -23.924 1.00 29.85 595 TYR A N 1
ATOM 4857 C CA . TYR A 1 595 ? -8.921 55.988 -24.178 1.00 28.92 595 TYR A CA 1
ATOM 4858 C C . TYR A 1 595 ? -8.630 55.824 -25.671 1.00 28.27 595 TYR A C 1
ATOM 4859 O O . TYR A 1 595 ? -7.553 55.339 -26.076 1.00 29.02 595 TYR A O 1
ATOM 4868 N N . LEU A 1 596 ? -9.594 56.211 -26.502 1.00 27.30 596 LEU A N 1
ATOM 4869 C CA . LEU A 1 596 ? -9.487 56.038 -27.964 1.00 27.51 596 LEU A CA 1
ATOM 4870 C C . LEU A 1 596 ? -8.435 56.982 -28.575 1.00 27.86 596 LEU A C 1
ATOM 4871 O O . LEU A 1 596 ? -7.738 56.637 -29.550 1.00 28.26 596 LEU A O 1
ATOM 4876 N N . LYS A 1 597 ? -8.320 58.176 -28.024 1.00 29.11 597 LYS A N 1
ATOM 4877 C CA . LYS A 1 597 ? -7.267 59.104 -28.487 1.00 29.52 597 LYS A CA 1
ATOM 4878 C C . LYS A 1 597 ? -5.906 58.479 -28.199 1.00 29.57 597 LYS A C 1
ATOM 4879 O O . LYS A 1 597 ? -5.002 58.541 -29.029 1.00 29.53 597 LYS A O 1
ATOM 4885 N N . LEU A 1 598 ? -5.752 57.900 -27.003 1.00 29.34 598 LEU A N 1
ATOM 4886 C CA . LEU A 1 598 ? -4.456 57.295 -26.594 1.00 28.99 598 LEU A CA 1
ATOM 4887 C C . LEU A 1 598 ? -4.106 56.213 -27.609 1.00 29.37 598 LEU A C 1
ATOM 4888 O O . LEU A 1 598 ? -2.965 56.144 -28.109 1.00 30.74 598 LEU A O 1
ATOM 4893 N N . ILE A 1 599 ? -5.089 55.347 -27.867 1.00 28.05 599 ILE A N 1
ATOM 4894 C CA . ILE A 1 599 ? -4.982 54.290 -28.910 1.00 27.67 599 ILE A CA 1
ATOM 4895 C C . ILE A 1 599 ? -4.662 54.830 -30.311 1.00 27.98 599 ILE A C 1
ATOM 4896 O O . ILE A 1 599 ? -3.678 54.417 -30.954 1.00 29.18 599 ILE A O 1
ATOM 4901 N N . SER A 1 600 ? -5.459 55.766 -30.784 1.00 28.15 600 SER A N 1
ATOM 4902 C CA . SER A 1 600 ? -5.191 56.387 -32.076 1.00 29.57 600 SER A CA 1
ATOM 4903 C C . SER A 1 600 ? -3.779 57.017 -32.155 1.00 29.51 600 SER A C 1
ATOM 4904 O O . SER A 1 600 ? -3.011 56.776 -33.125 1.00 29.38 600 SER A O 1
ATOM 4907 N N . ASP A 1 601 ? -3.401 57.793 -31.135 1.00 29.69 601 ASP A N 1
ATOM 4908 C CA . ASP A 1 601 ? -2.076 58.457 -31.140 1.00 29.50 601 ASP A CA 1
ATOM 4909 C C . ASP A 1 601 ? -0.928 57.454 -31.070 1.00 29.65 601 ASP A C 1
ATOM 4910 O O . ASP A 1 601 ? 0.152 57.716 -31.597 1.00 30.81 601 ASP A O 1
ATOM 4915 N N . ARG A 1 602 ? -1.132 56.303 -30.449 1.00 28.07 602 ARG A N 1
ATOM 4916 C CA . ARG A 1 602 ? -0.042 55.321 -30.434 1.00 27.88 602 ARG A CA 1
ATOM 4917 C C . ARG A 1 602 ? 0.020 54.574 -31.739 1.00 28.16 602 ARG A C 1
ATOM 4918 O O . ARG A 1 602 ? 1.127 54.328 -32.256 1.00 28.23 602 ARG A O 1
ATOM 4926 N N . ALA A 1 603 ? -1.164 54.235 -32.291 1.00 28.34 603 ALA A N 1
ATOM 4927 C CA . ALA A 1 603 ? -1.244 53.531 -33.592 1.00 28.05 603 ALA A CA 1
ATOM 4928 C C . ALA A 1 603 ? -0.686 54.371 -34.720 1.00 28.84 603 ALA A C 1
ATOM 4929 O O . ALA A 1 603 ? -0.086 53.812 -35.645 1.00 27.74 603 ALA A O 1
ATOM 4931 N N . SER A 1 604 ? -0.816 55.699 -34.612 1.00 29.43 604 SER A N 1
ATOM 4932 C CA . SER A 1 604 ? -0.215 56.583 -35.623 1.00 31.53 604 SER A CA 1
ATOM 4933 C C . SER A 1 604 ? 1.236 57.012 -35.362 1.00 33.70 604 SER A C 1
ATOM 4934 O O . SER A 1 604 ? 1.841 57.661 -36.231 1.00 33.30 604 SER A O 1
ATOM 4937 N N . GLY A 1 605 ? 1.821 56.652 -34.213 1.00 33.52 605 GLY A N 1
ATOM 4938 C CA . GLY A 1 605 ? 3.218 56.983 -33.961 1.00 34.14 605 GLY A CA 1
ATOM 4939 C C . GLY A 1 605 ? 3.421 58.318 -33.270 1.00 35.30 605 GLY A C 1
ATOM 4940 O O . GLY A 1 605 ? 4.539 58.670 -32.954 1.00 35.69 605 GLY A O 1
ATOM 4941 N N . GLU A 1 606 ? 2.337 59.033 -32.977 1.00 36.40 606 GLU A N 1
ATOM 4942 C CA . GLU A 1 606 ? 2.402 60.281 -32.241 1.00 37.98 606 GLU A CA 1
ATOM 4943 C C . GLU A 1 606 ? 2.772 60.144 -30.769 1.00 37.62 606 GLU A C 1
ATOM 4944 O O . GLU A 1 606 ? 3.198 61.133 -30.167 1.00 38.98 606 GLU A O 1
ATOM 4950 N N . LEU A 1 607 ? 2.504 58.975 -30.163 1.00 35.67 607 LEU A N 1
ATOM 4951 C CA . LEU A 1 607 ? 2.878 58.670 -28.779 1.00 33.34 607 LEU A CA 1
ATOM 4952 C C . LEU A 1 607 ? 3.608 57.344 -28.794 1.00 32.13 607 LEU A C 1
ATOM 4953 O O . LEU A 1 607 ? 3.304 56.461 -29.607 1.00 33.67 607 LEU A O 1
ATOM 4958 N N . PRO A 1 608 ? 4.579 57.184 -27.910 1.00 30.56 608 PRO A N 1
ATOM 4959 C CA . PRO A 1 608 ? 5.383 55.947 -27.854 1.00 28.54 608 PRO A CA 1
ATOM 4960 C C . PRO A 1 608 ? 4.671 54.735 -27.238 1.00 27.16 608 PRO A C 1
ATOM 4961 O O . PRO A 1 608 ? 3.870 54.902 -26.340 1.00 27.11 608 PRO A O 1
ATOM 4965 N N . THR A 1 609 ? 4.982 53.524 -27.708 1.00 27.58 609 THR A N 1
ATOM 4966 C CA . THR A 1 609 ? 4.633 52.331 -26.931 1.00 27.76 609 THR A CA 1
ATOM 4967 C C . THR A 1 609 ? 5.425 52.347 -25.639 1.00 28.27 609 THR A C 1
ATOM 4968 O O . THR A 1 609 ? 6.488 53.006 -25.533 1.00 27.73 609 THR A O 1
ATOM 4972 N N . THR A 1 610 ? 4.923 51.620 -24.644 1.00 27.63 610 THR A N 1
ATOM 4973 C CA . THR A 1 610 ? 5.748 51.326 -23.456 1.00 28.90 610 THR A CA 1
ATOM 4974 C C . THR A 1 610 ? 7.112 50.767 -23.890 1.00 29.79 610 THR A C 1
ATOM 4975 O O . THR A 1 610 ? 8.155 51.179 -23.332 1.00 31.06 610 THR A O 1
ATOM 4979 N N . ALA A 1 611 ? 7.146 49.864 -24.895 1.00 29.24 611 ALA A N 1
ATOM 4980 C CA . ALA A 1 611 ? 8.453 49.300 -25.298 1.00 30.68 611 ALA A CA 1
ATOM 4981 C C . ALA A 1 611 ? 9.401 50.406 -25.771 1.00 31.86 611 ALA A C 1
ATOM 4982 O O . ALA A 1 611 ? 10.571 50.393 -25.429 1.00 33.56 611 ALA A O 1
ATOM 4984 N N . LYS A 1 612 ? 8.877 51.382 -26.513 1.00 32.43 612 LYS A N 1
ATOM 4985 C CA . LYS A 1 612 ? 9.688 52.465 -27.060 1.00 32.56 612 LYS A CA 1
ATOM 4986 C C . LYS A 1 612 ? 10.147 53.427 -25.946 1.00 33.13 612 LYS A C 1
ATOM 4987 O O . LYS A 1 612 ? 11.347 53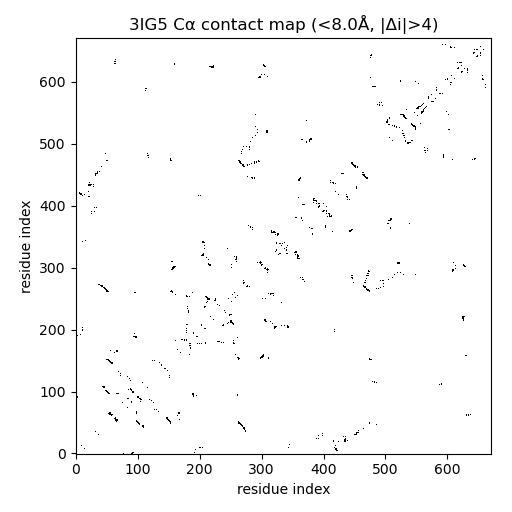.769 -25.872 1.00 33.18 612 LYS A O 1
ATOM 4993 N N . PHE A 1 613 ? 9.197 53.865 -25.111 1.00 32.38 613 PHE A N 1
ATOM 4994 C CA . PHE A 1 613 ? 9.535 54.577 -23.883 1.00 33.02 613 PHE A CA 1
ATOM 4995 C C . PHE A 1 613 ? 10.665 53.904 -23.065 1.00 32.93 613 PHE A C 1
ATOM 4996 O O . PHE A 1 613 ? 11.629 54.562 -22.718 1.00 32.66 613 PHE A O 1
ATOM 5004 N N . PHE A 1 614 ? 10.546 52.611 -22.777 1.00 32.59 614 PHE A N 1
ATOM 5005 C CA . PHE A 1 614 ? 11.599 51.889 -22.024 1.00 32.50 614 PHE A CA 1
ATOM 5006 C C . PHE A 1 614 ? 12.921 51.923 -22.763 1.00 33.01 614 PHE A C 1
ATOM 5007 O O . PHE A 1 614 ? 13.972 52.215 -22.171 1.00 35.37 614 PHE A O 1
ATOM 5015 N N . ARG A 1 615 ? 12.887 51.650 -24.059 1.00 32.24 615 ARG A N 1
ATOM 5016 C CA . ARG A 1 615 ? 14.107 51.611 -24.868 1.00 31.62 615 ARG A CA 1
ATOM 5017 C C . ARG A 1 615 ? 14.800 53.004 -24.915 1.00 31.11 615 ARG A C 1
ATOM 5018 O O . ARG A 1 615 ? 15.963 53.106 -24.622 1.00 30.78 615 ARG A O 1
ATOM 5026 N N . ASN A 1 616 ? 14.068 54.054 -25.247 1.00 30.40 616 ASN A N 1
ATOM 5027 C CA . ASN A 1 616 ? 14.582 55.407 -25.138 1.00 31.57 616 ASN A CA 1
ATOM 5028 C C . ASN A 1 616 ? 15.214 55.599 -23.775 1.00 31.54 616 ASN A C 1
ATOM 5029 O O . ASN A 1 616 ? 16.340 56.057 -23.688 1.00 34.24 616 ASN A O 1
ATOM 5034 N N . PHE A 1 617 ? 14.514 55.239 -22.712 1.00 31.20 617 PHE A N 1
ATOM 5035 C CA . PHE A 1 617 ? 15.021 55.458 -21.369 1.00 31.26 617 PHE A CA 1
ATOM 5036 C C . PHE A 1 617 ? 16.430 54.851 -21.237 1.00 32.07 617 PHE A C 1
ATOM 5037 O O . PHE A 1 617 ? 17.349 55.542 -20.792 1.00 32.44 617 PHE A O 1
ATOM 5045 N N . VAL A 1 618 ? 16.595 53.573 -21.570 1.00 31.07 618 VAL A N 1
ATOM 5046 C CA . VAL A 1 618 ? 17.881 52.933 -21.424 1.00 32.23 618 VAL A CA 1
ATOM 5047 C C . VAL A 1 618 ? 18.988 53.607 -22.269 1.00 34.04 618 VAL A C 1
ATOM 5048 O O . VAL A 1 618 ? 20.157 53.764 -21.831 1.00 34.68 618 VAL A O 1
ATOM 5052 N N . LEU A 1 619 ? 18.624 54.011 -23.478 1.00 35.09 619 LEU A N 1
ATOM 5053 C CA . LEU A 1 619 ? 19.613 54.514 -24.429 1.00 34.57 619 LEU A CA 1
ATOM 5054 C C . LEU A 1 619 ? 20.108 55.906 -24.020 1.00 35.26 619 LEU A C 1
ATOM 5055 O O . LEU A 1 619 ? 21.270 56.248 -24.275 1.00 35.47 619 LEU A O 1
ATOM 5060 N N . GLN A 1 620 ? 19.234 56.681 -23.379 1.00 35.80 620 GLN A N 1
ATOM 5061 C CA . GLN A 1 620 ? 19.516 58.054 -22.985 1.00 37.02 620 GLN A CA 1
ATOM 5062 C C . GLN A 1 620 ? 20.020 58.139 -21.526 1.00 38.02 620 GLN A C 1
ATOM 5063 O O . GLN A 1 620 ? 20.256 59.228 -20.991 1.00 38.64 620 GLN A O 1
ATOM 5069 N N . HIS A 1 621 ? 20.199 56.992 -20.892 1.00 37.55 621 HIS A N 1
ATOM 5070 C CA . HIS A 1 621 ? 20.584 56.992 -19.493 1.00 39.55 621 HIS A CA 1
ATOM 5071 C C . HIS A 1 621 ? 22.079 57.313 -19.328 1.00 39.67 621 HIS A C 1
ATOM 5072 O O . HIS A 1 621 ? 22.919 56.684 -20.002 1.00 39.86 621 HIS A O 1
ATOM 5079 N N . PRO A 1 622 ? 22.418 58.245 -18.399 1.00 40.40 622 PRO A N 1
ATOM 5080 C CA . PRO A 1 622 ? 23.818 58.697 -18.290 1.00 41.30 622 PRO A CA 1
ATOM 5081 C C . PRO A 1 622 ? 24.802 57.566 -18.070 1.00 41.38 622 PRO A C 1
ATOM 5082 O O . PRO A 1 622 ? 25.928 57.706 -18.479 1.00 42.77 622 PRO A O 1
ATOM 5086 N N . ASP A 1 623 ? 24.361 56.437 -17.508 1.00 41.63 623 ASP A N 1
ATOM 5087 C CA . ASP A 1 623 ? 25.228 55.303 -17.205 1.00 40.83 623 ASP A CA 1
ATOM 5088 C C . ASP A 1 623 ? 25.220 54.289 -18.318 1.00 39.86 623 ASP A C 1
ATOM 5089 O O . ASP A 1 623 ? 25.821 53.205 -18.156 1.00 38.00 623 ASP A O 1
ATOM 5094 N N . TYR A 1 624 ? 24.546 54.592 -19.433 1.00 38.98 624 TYR A N 1
ATOM 5095 C CA . TYR A 1 624 ? 24.444 53.572 -20.505 1.00 38.74 624 TYR A CA 1
ATOM 5096 C C . TYR A 1 624 ? 25.797 53.446 -21.234 1.00 39.18 624 TYR A C 1
ATOM 5097 O O . TYR A 1 624 ? 26.403 54.465 -21.586 1.00 38.19 624 TYR A O 1
ATOM 5106 N N . LYS A 1 625 ? 26.265 52.219 -21.481 1.00 39.85 625 LYS A N 1
ATOM 5107 C CA . LYS A 1 625 ? 27.626 52.058 -22.044 1.00 40.72 625 LYS A CA 1
ATOM 5108 C C . LYS A 1 625 ? 27.660 51.687 -23.524 1.00 41.05 625 LYS A C 1
ATOM 5109 O O . LYS A 1 625 ? 28.648 51.113 -23.997 1.00 41.49 625 LYS A O 1
ATOM 5115 N N . HIS A 1 626 ? 26.571 51.990 -24.243 1.00 41.47 626 HIS A N 1
ATOM 5116 C CA . HIS A 1 626 ? 26.495 51.821 -25.695 1.00 40.34 626 HIS A CA 1
ATOM 5117 C C . HIS A 1 626 ? 26.812 50.416 -26.123 1.00 39.83 626 HIS A C 1
ATOM 5118 O O . HIS A 1 626 ? 27.302 50.205 -27.209 1.00 40.26 626 HIS A O 1
ATOM 5125 N N . ASP A 1 627 ? 26.509 49.471 -25.238 1.00 38.89 627 ASP A N 1
ATOM 5126 C CA . ASP A 1 627 ? 26.767 48.075 -25.414 1.00 38.88 627 ASP A CA 1
ATOM 5127 C C . ASP A 1 627 ? 25.521 47.184 -25.187 1.00 38.43 627 ASP A C 1
ATOM 5128 O O . ASP A 1 627 ? 25.664 45.987 -25.012 1.00 38.27 627 ASP A O 1
ATOM 5133 N N . SER A 1 628 ? 24.324 47.768 -25.163 1.00 38.58 628 SER A N 1
ATOM 5134 C CA . SER A 1 628 ? 23.074 46.989 -24.988 1.00 38.71 628 SER A CA 1
ATOM 5135 C C . SER A 1 628 ? 22.810 46.489 -23.572 1.00 38.17 628 SER A C 1
ATOM 5136 O O . SER A 1 628 ? 21.823 45.765 -23.372 1.00 37.86 628 SER A O 1
ATOM 5139 N N . LYS A 1 629 ? 23.677 46.825 -22.605 1.00 37.60 629 LYS A N 1
ATOM 5140 C CA . LYS A 1 629 ? 23.524 46.269 -21.244 1.00 36.84 629 LYS A CA 1
ATOM 5141 C C . LYS A 1 629 ? 22.680 47.180 -20.355 1.00 35.54 629 LYS A C 1
ATOM 5142 O O . LYS A 1 629 ? 22.873 48.396 -20.338 1.00 33.70 629 LYS A O 1
ATOM 5148 N N . ILE A 1 630 ? 21.732 46.562 -19.653 1.00 34.12 630 ILE A N 1
ATOM 5149 C CA . ILE A 1 630 ? 20.994 47.210 -18.617 1.00 33.23 630 ILE A CA 1
ATOM 5150 C C . ILE A 1 630 ? 21.625 46.769 -17.287 1.00 34.05 630 ILE A C 1
ATOM 5151 O O . ILE A 1 630 ? 21.612 45.586 -16.873 1.00 35.01 630 ILE A O 1
ATOM 5156 N N . SER A 1 631 ? 22.213 47.745 -16.614 1.00 34.51 631 SER A N 1
ATOM 5157 C CA . SER A 1 631 ? 22.876 47.542 -15.349 1.00 33.99 631 SER A CA 1
ATOM 5158 C C . SER A 1 631 ? 21.844 47.764 -14.230 1.00 34.52 631 SER A C 1
ATOM 5159 O O . SER A 1 631 ? 20.779 48.373 -14.458 1.00 35.34 631 SER A O 1
ATOM 5162 N N . LYS A 1 632 ? 22.188 47.320 -13.021 1.00 34.26 632 LYS A N 1
ATOM 5163 C CA . LYS A 1 632 ? 21.330 47.443 -11.858 1.00 33.55 632 LYS A CA 1
ATOM 5164 C C . LYS A 1 632 ? 20.908 48.912 -11.722 1.00 33.08 632 LYS A C 1
ATOM 5165 O O . LYS A 1 632 ? 19.757 49.259 -11.375 1.00 31.83 632 LYS A O 1
ATOM 5171 N N . SER A 1 633 ? 21.870 49.783 -11.990 1.00 31.91 633 SER A N 1
ATOM 5172 C CA . SER A 1 633 ? 21.637 51.176 -11.839 1.00 31.34 633 SER A CA 1
ATOM 5173 C C . SER A 1 633 ? 20.584 51.656 -12.836 1.00 30.70 633 SER A C 1
ATOM 5174 O O . SER A 1 633 ? 19.665 52.404 -12.495 1.00 31.80 633 SER A O 1
ATOM 5177 N N . ILE A 1 634 ? 20.732 51.265 -14.090 1.00 31.14 634 ILE A N 1
ATOM 5178 C CA . ILE A 1 634 ? 19.778 51.676 -15.135 1.00 31.37 634 ILE A CA 1
ATOM 5179 C C . ILE A 1 634 ? 18.413 51.024 -14.823 1.00 31.62 634 ILE A C 1
ATOM 5180 O O . ILE A 1 634 ? 17.388 51.710 -14.856 1.00 31.50 634 ILE A O 1
ATOM 5185 N N . ASN A 1 635 ? 18.418 49.728 -14.501 1.00 30.40 635 ASN A N 1
ATOM 5186 C CA . ASN A 1 635 ? 17.172 49.044 -14.091 1.00 31.47 635 ASN A CA 1
ATOM 5187 C C . ASN A 1 635 ? 16.425 49.774 -12.948 1.00 31.42 635 ASN A C 1
ATOM 5188 O O . ASN A 1 635 ? 15.234 50.078 -13.075 1.00 32.00 635 ASN A O 1
ATOM 5193 N N . TYR A 1 636 ? 17.159 50.146 -11.895 1.00 31.92 636 TYR A N 1
ATOM 5194 C CA . TYR A 1 636 ? 16.622 50.888 -10.740 1.00 31.47 636 TYR A CA 1
ATOM 5195 C C . TYR A 1 636 ? 15.929 52.171 -11.113 1.00 31.87 636 TYR A C 1
ATOM 5196 O O . TYR A 1 636 ? 14.753 52.418 -10.719 1.00 32.59 636 TYR A O 1
ATOM 5205 N N . ASP A 1 637 ? 16.630 53.012 -11.872 1.00 31.57 637 ASP A N 1
ATOM 5206 C CA . ASP A 1 637 ? 16.050 54.258 -12.326 1.00 31.13 637 ASP A CA 1
ATOM 5207 C C . ASP A 1 637 ? 14.858 54.059 -13.271 1.00 30.82 637 ASP A C 1
ATOM 5208 O O . ASP A 1 637 ? 13.892 54.855 -13.256 1.00 30.84 637 ASP A O 1
ATOM 5213 N N . LEU A 1 638 ? 14.985 53.083 -14.171 1.00 30.38 638 LEU A N 1
ATOM 5214 C CA . LEU A 1 638 ? 13.876 52.759 -15.079 1.00 30.10 638 LEU A CA 1
ATOM 5215 C C . LEU A 1 638 ? 12.668 52.380 -14.217 1.00 29.77 638 LEU A C 1
ATOM 5216 O O . LEU A 1 638 ? 11.583 52.963 -14.356 1.00 31.48 638 LEU A O 1
ATOM 5221 N N . LEU A 1 639 ? 12.841 51.428 -13.290 1.00 28.82 639 LEU A N 1
ATOM 5222 C CA . LEU A 1 639 ? 11.677 51.029 -12.534 1.00 29.46 639 LEU A CA 1
ATOM 5223 C C . LEU A 1 639 ? 11.190 52.103 -11.567 1.00 28.18 639 LEU A C 1
ATOM 5224 O O . LEU A 1 639 ? 10.000 52.143 -11.270 1.00 26.22 639 LEU A O 1
ATOM 5229 N N . SER A 1 640 ? 12.069 53.015 -11.132 1.00 27.95 640 SER A N 1
ATOM 5230 C CA . SER A 1 640 ? 11.585 54.128 -10.357 1.00 29.39 640 SER A CA 1
ATOM 5231 C C . SER A 1 640 ? 10.689 54.980 -11.208 1.00 30.10 640 SER A C 1
ATOM 5232 O O . SER A 1 640 ? 9.660 55.401 -10.741 1.00 30.17 640 SER A O 1
ATOM 5235 N N . THR A 1 641 ? 11.102 55.273 -12.453 1.00 30.95 641 THR A N 1
ATOM 5236 C CA . THR A 1 641 ? 10.247 56.015 -13.365 1.00 29.49 641 THR A CA 1
ATOM 5237 C C . THR A 1 641 ? 8.901 55.274 -13.524 1.00 30.02 641 THR A C 1
ATOM 5238 O O . THR A 1 641 ? 7.832 55.892 -13.538 1.00 29.69 641 THR A O 1
ATOM 5242 N N . CYS A 1 642 ? 8.952 53.943 -13.654 1.00 29.08 642 CYS A N 1
ATOM 5243 C CA . CYS A 1 642 ? 7.731 53.187 -13.855 1.00 29.42 642 CYS A CA 1
ATOM 5244 C C . CYS A 1 642 ? 6.790 53.373 -12.667 1.00 30.56 642 CYS A C 1
ATOM 5245 O O . CYS A 1 642 ? 5.569 53.462 -12.838 1.00 29.54 642 CYS A O 1
ATOM 5248 N N . ASP A 1 643 ? 7.377 53.434 -11.464 1.00 30.53 643 ASP A N 1
ATOM 5249 C CA . ASP A 1 643 ? 6.612 53.604 -10.249 1.00 30.75 643 ASP A CA 1
ATOM 5250 C C . ASP A 1 643 ? 5.915 54.961 -10.292 1.00 31.46 643 ASP A C 1
ATOM 5251 O O . ASP A 1 643 ? 4.691 55.053 -10.044 1.00 31.14 643 ASP A O 1
ATOM 5256 N N . ARG A 1 644 ? 6.672 56.010 -10.635 1.00 30.48 644 ARG A N 1
ATOM 5257 C CA . ARG A 1 644 ? 6.046 57.330 -10.747 1.00 31.36 644 ARG A CA 1
ATOM 5258 C C . ARG A 1 644 ? 4.995 57.353 -11.830 1.00 31.43 644 ARG A C 1
ATOM 5259 O O . ARG A 1 644 ? 3.883 57.908 -11.640 1.00 32.24 644 ARG A O 1
ATOM 5267 N N . LEU A 1 645 ? 5.304 56.752 -12.972 1.00 29.75 645 LEU A N 1
ATOM 5268 C CA . LEU A 1 645 ? 4.293 56.736 -14.061 1.00 30.28 645 LEU A CA 1
ATOM 5269 C C . LEU A 1 645 ? 3.004 56.069 -13.591 1.00 29.97 645 LEU A C 1
ATOM 5270 O O . LEU A 1 645 ? 1.910 56.615 -13.734 1.00 28.25 645 LEU A O 1
ATOM 5275 N N . THR A 1 646 ? 3.150 54.881 -12.988 1.00 30.50 646 THR A N 1
ATOM 5276 C CA . THR A 1 646 ? 1.990 54.140 -12.487 1.00 30.02 646 THR A CA 1
ATOM 5277 C C . THR A 1 646 ? 1.074 55.012 -11.612 1.00 31.46 646 THR A C 1
ATOM 5278 O O . THR A 1 646 ? -0.163 54.824 -11.633 1.00 31.80 646 THR A O 1
ATOM 5282 N N . HIS A 1 647 ? 1.693 55.915 -10.830 1.00 31.83 647 HIS A N 1
ATOM 5283 C CA . HIS A 1 647 ? 0.996 56.719 -9.804 1.00 32.66 647 HIS A CA 1
ATOM 5284 C C . HIS A 1 647 ? 0.698 58.124 -10.283 1.00 33.24 647 HIS A C 1
ATOM 5285 O O . HIS A 1 647 ? 0.269 58.968 -9.477 1.00 34.00 647 HIS A O 1
ATOM 5292 N N . LEU A 1 648 ? 0.879 58.324 -11.589 1.00 32.80 648 LEU A N 1
ATOM 5293 C CA . LEU A 1 648 ? 0.539 59.556 -12.302 1.00 32.90 648 LEU A CA 1
ATOM 5294 C C . LEU A 1 648 ? 1.354 60.712 -11.734 1.00 33.86 648 LEU A C 1
ATOM 5295 O O . LEU A 1 648 ? 0.888 61.844 -11.670 1.00 34.45 648 LEU A O 1
ATOM 5300 N N . ASP A 1 649 ? 2.567 60.421 -11.327 1.00 34.06 649 ASP A N 1
ATOM 5301 C CA . ASP A 1 649 ? 3.403 61.423 -10.721 1.00 35.23 649 ASP A CA 1
ATOM 5302 C C . ASP A 1 649 ? 4.257 62.124 -11.801 1.00 35.51 649 ASP A C 1
ATOM 5303 O O . ASP A 1 649 ? 5.265 61.597 -12.276 1.00 33.84 649 ASP A O 1
ATOM 5308 N N . ASP A 1 650 ? 3.850 63.336 -12.157 1.00 37.15 650 ASP A N 1
ATOM 5309 C CA . ASP A 1 650 ? 4.542 64.113 -13.205 1.00 38.78 650 ASP A CA 1
ATOM 5310 C C . ASP A 1 650 ? 5.607 65.094 -12.685 1.00 40.21 650 ASP A C 1
ATOM 5311 O O . ASP A 1 650 ? 6.110 65.943 -13.443 1.00 39.84 650 ASP A O 1
ATOM 5316 N N . SER A 1 651 ? 6.005 64.951 -11.419 1.00 41.94 651 SER A N 1
ATOM 5317 C CA . SER A 1 651 ? 6.959 65.904 -10.825 1.00 43.12 651 SER A CA 1
ATOM 5318 C C . SER A 1 651 ? 8.282 65.979 -11.621 1.00 44.50 651 SER A C 1
ATOM 5319 O O . SER A 1 651 ? 8.997 66.992 -11.555 1.00 45.10 651 SER A O 1
ATOM 5322 N N . LYS A 1 652 ? 8.608 64.923 -12.380 1.00 43.89 652 LYS A N 1
ATOM 5323 C CA . LYS A 1 652 ? 9.801 64.953 -13.229 1.00 43.58 652 LYS A CA 1
ATOM 5324 C C . LYS A 1 652 ? 9.390 65.062 -14.715 1.00 42.34 652 LYS A C 1
ATOM 5325 O O . LYS A 1 652 ? 10.208 64.849 -15.618 1.00 42.01 652 LYS A O 1
ATOM 5331 N N . GLY A 1 653 ? 8.122 65.398 -14.962 1.00 41.36 653 GLY A N 1
ATOM 5332 C CA . GLY A 1 653 ? 7.600 65.507 -16.341 1.00 39.79 653 GLY A CA 1
ATOM 5333 C C . GLY A 1 653 ? 7.542 64.173 -17.082 1.00 38.49 653 GLY A C 1
ATOM 5334 O O . GLY A 1 653 ? 7.367 64.152 -18.285 1.00 38.75 653 GLY A O 1
ATOM 5335 N N . GLU A 1 654 ? 7.737 63.066 -16.376 1.00 37.16 654 GLU A N 1
ATOM 5336 C CA . GLU A 1 654 ? 7.794 61.748 -17.012 1.00 36.91 654 GLU A CA 1
ATOM 5337 C C . GLU A 1 654 ? 6.435 61.330 -17.611 1.00 35.17 654 GLU A C 1
ATOM 5338 O O . GLU A 1 654 ? 6.392 60.750 -18.692 1.00 36.04 654 GLU A O 1
ATOM 5344 N N . LEU A 1 655 ? 5.344 61.650 -16.925 1.00 34.26 655 LEU A N 1
ATOM 5345 C CA . LEU A 1 655 ? 4.013 61.329 -17.415 1.00 32.86 655 LEU A CA 1
ATOM 5346 C C . LEU A 1 655 ? 3.676 62.167 -18.667 1.00 33.44 655 LEU A C 1
ATOM 5347 O O . LEU A 1 655 ? 3.115 61.655 -19.651 1.00 32.54 655 LEU A O 1
ATOM 5352 N N . THR A 1 656 ? 4.004 63.457 -18.634 1.00 32.93 656 THR A N 1
ATOM 5353 C CA . THR A 1 656 ? 3.883 64.279 -19.841 1.00 32.90 656 THR A CA 1
ATOM 5354 C C . THR A 1 656 ? 4.766 63.743 -20.976 1.00 32.84 656 THR A C 1
ATOM 5355 O O . THR A 1 656 ? 4.325 63.646 -22.135 1.00 33.36 656 THR A O 1
ATOM 5359 N N . SER A 1 657 ? 5.979 63.315 -20.652 1.00 31.98 657 SER A N 1
ATOM 5360 C CA . SER A 1 657 ? 6.830 62.811 -21.698 1.00 32.90 657 SER A CA 1
ATOM 5361 C C . SER A 1 657 ? 6.251 61.531 -22.383 1.00 33.98 657 SER A C 1
ATOM 5362 O O . SER A 1 657 ? 6.401 61.357 -23.621 1.00 33.12 657 SER A O 1
ATOM 5365 N N . PHE A 1 658 ? 5.620 60.665 -21.561 1.00 33.16 658 PHE A N 1
ATOM 5366 C CA . PHE A 1 658 ? 5.077 59.377 -22.003 1.00 32.65 658 PHE A CA 1
ATOM 5367 C C . PHE A 1 658 ? 3.707 59.492 -22.611 1.00 31.87 658 PHE A C 1
ATOM 5368 O O . PHE A 1 658 ? 3.462 58.978 -23.705 1.00 32.40 658 PHE A O 1
ATOM 5376 N N . LEU A 1 659 ? 2.791 60.175 -21.939 1.00 32.39 659 LEU A N 1
ATOM 5377 C CA . LEU A 1 659 ? 1.430 60.313 -22.510 1.00 32.01 659 LEU A CA 1
ATOM 5378 C C . LEU A 1 659 ? 1.234 61.549 -23.374 1.00 32.23 659 LEU A C 1
ATOM 5379 O O . LEU A 1 659 ? 0.187 61.734 -23.931 1.00 30.98 659 LEU A O 1
ATOM 5384 N N . GLY A 1 660 ? 2.236 62.410 -23.473 1.00 32.92 660 GLY A N 1
ATOM 5385 C CA . GLY A 1 660 ? 1.958 63.728 -24.051 1.00 34.01 660 GLY A CA 1
ATOM 5386 C C . GLY A 1 660 ? 1.123 64.589 -23.094 1.00 34.36 660 GLY A C 1
ATOM 5387 O O . GLY A 1 660 ? 0.383 64.087 -22.233 1.00 34.32 660 GLY A O 1
ATOM 5388 N N . ALA A 1 661 ? 1.218 65.902 -23.263 1.00 34.70 661 ALA A N 1
ATOM 5389 C CA . ALA A 1 661 ? 0.629 66.827 -22.312 1.00 35.08 661 ALA A CA 1
ATOM 5390 C C . ALA A 1 661 ? -0.875 66.661 -22.185 1.00 35.69 661 ALA A C 1
ATOM 5391 O O . ALA A 1 661 ? -1.412 66.653 -21.077 1.00 35.43 661 ALA A O 1
ATOM 5393 N N . GLU A 1 662 ? -1.570 66.516 -23.302 1.00 36.51 662 GLU A N 1
ATOM 5394 C CA . GLU A 1 662 ? -3.013 66.619 -23.225 1.00 37.17 662 GLU A CA 1
ATOM 5395 C C . GLU A 1 662 ? -3.558 65.436 -22.452 1.00 35.31 662 GLU A C 1
ATOM 5396 O O . GLU A 1 662 ? -4.380 65.616 -21.533 1.00 34.64 662 GLU A O 1
ATOM 5402 N N . ILE A 1 663 ? -3.148 64.226 -22.836 1.00 34.58 663 ILE A N 1
ATOM 5403 C CA . ILE A 1 663 ? -3.566 63.035 -22.087 1.00 33.03 663 ILE A CA 1
ATOM 5404 C C . ILE A 1 663 ? -3.078 63.100 -20.620 1.00 33.62 663 ILE A C 1
ATOM 5405 O O . ILE A 1 663 ? -3.842 62.821 -19.692 1.00 33.45 663 ILE A O 1
ATOM 5410 N N . ALA A 1 664 ? -1.821 63.488 -20.415 1.00 34.53 664 ALA A N 1
ATOM 5411 C CA . ALA A 1 664 ? -1.263 63.520 -19.075 1.00 34.92 664 ALA A CA 1
ATOM 5412 C C . ALA A 1 664 ? -2.068 64.478 -18.196 1.00 35.52 664 ALA A C 1
ATOM 5413 O O . ALA A 1 664 ? -2.358 64.176 -17.061 1.00 36.24 664 ALA A O 1
ATOM 5415 N N . GLU A 1 665 ? -2.438 65.633 -18.721 1.00 36.42 665 GLU A N 1
ATOM 5416 C CA . GLU A 1 665 ? -3.162 66.612 -17.936 1.00 36.23 665 GLU A CA 1
ATOM 5417 C C . GLU A 1 665 ? -4.502 66.021 -17.616 1.00 36.30 665 GLU A C 1
ATOM 5418 O O . GLU A 1 665 ? -5.021 66.167 -16.485 1.00 37.03 665 GLU A O 1
ATOM 5424 N N . TYR A 1 666 ? -5.073 65.348 -18.604 1.00 34.87 666 TYR A N 1
ATOM 5425 C CA . TYR A 1 666 ? -6.415 64.813 -18.441 1.00 35.62 666 TYR A CA 1
ATOM 5426 C C . TYR A 1 666 ? -6.448 63.818 -17.276 1.00 35.78 666 TYR A C 1
ATOM 5427 O O . TYR A 1 666 ? -7.292 63.928 -16.391 1.00 37.11 666 TYR A O 1
ATOM 5436 N N . VAL A 1 667 ? -5.539 62.839 -17.281 1.00 35.31 667 VAL A N 1
ATOM 5437 C CA . VAL A 1 667 ? -5.604 61.753 -16.288 1.00 35.76 667 VAL A CA 1
ATOM 5438 C C . VAL A 1 667 ? -5.177 62.235 -14.920 1.00 36.00 667 VAL A C 1
ATOM 5439 O O . VAL A 1 667 ? -5.717 61.786 -13.922 1.00 36.05 667 VAL A O 1
ATOM 5443 N N . LYS A 1 668 ? -4.231 63.169 -14.892 1.00 37.18 668 LYS A N 1
ATOM 5444 C CA . LYS A 1 668 ? -3.847 63.840 -13.660 1.00 38.38 668 LYS A CA 1
ATOM 5445 C C . LYS A 1 668 ? -5.020 64.607 -13.074 1.00 39.76 668 LYS A C 1
ATOM 5446 O O . LYS A 1 668 ? -5.048 64.831 -11.868 1.00 40.87 668 LYS A O 1
ATOM 5452 N N . LYS A 1 669 ? -6.000 65.001 -13.879 1.00 39.80 669 LYS A N 1
ATOM 5453 C CA . LYS A 1 669 ? -7.091 65.804 -13.317 1.00 41.15 669 LYS A CA 1
ATOM 5454 C C . LYS A 1 669 ? -8.463 65.185 -13.295 1.00 40.94 669 LYS A C 1
ATOM 5455 O O . LYS A 1 669 ? -9.434 65.817 -12.843 1.00 41.32 669 LYS A O 1
ATOM 5461 N N . ASN A 1 670 ? -8.556 63.948 -13.752 1.00 40.41 670 ASN A N 1
ATOM 5462 C CA . ASN A 1 670 ? -9.836 63.291 -13.869 1.00 40.73 670 ASN A CA 1
ATOM 5463 C C . ASN A 1 670 ? -9.673 61.824 -13.523 1.00 40.86 670 ASN A C 1
ATOM 5464 O O . ASN A 1 670 ? -9.014 61.077 -14.245 1.00 41.19 670 ASN A O 1
ATOM 5469 N N . LYS A 1 671 ? -10.287 61.431 -12.419 1.00 40.90 671 LYS A N 1
ATOM 5470 C CA . LYS A 1 671 ? -10.326 60.080 -11.956 1.00 41.18 671 LYS A CA 1
ATOM 5471 C C . LYS A 1 671 ? -11.401 59.353 -12.701 1.00 41.12 671 LYS A C 1
ATOM 5472 O O . LYS A 1 671 ? -12.380 59.963 -13.105 1.00 41.73 671 LYS A O 1
ATOM 5478 N N . PRO A 1 672 ? -11.248 58.038 -12.864 1.00 41.06 672 PRO A N 1
ATOM 5479 C CA . PRO A 1 672 ? -12.331 57.275 -13.470 1.00 41.85 672 PRO A CA 1
ATOM 5480 C C . PRO A 1 672 ? -13.553 57.227 -12.525 1.00 44.01 672 PRO A C 1
ATOM 5481 O O . PRO A 1 672 ? -13.403 57.114 -11.316 1.00 43.91 672 PRO A O 1
ATOM 5485 N N . SER A 1 673 ? -14.755 57.302 -13.076 1.00 46.89 673 SER A N 1
ATOM 5486 C CA . SER A 1 673 ? -15.980 57.341 -12.258 1.00 50.00 673 SER A CA 1
ATOM 5487 C C . SER A 1 673 ? -17.152 56.732 -13.019 1.00 50.18 673 SER A C 1
ATOM 5488 O O . SER A 1 673 ? -17.901 55.939 -12.456 1.00 51.09 673 SER A O 1
#

CATH classification: 3.30.590.50 (+2 more: 1.10.150.710, 1.10.8.960)

Foldseek 3Di:
DEDDDFDWDFQLRCLVCFVVLLVLLLLLVLLLCLFFQPFFQFFKFKKKKWKWFKWKQLPVVLFIAGELLLCLQVCCVPVVVVVLVVLQKHWYDFFFSRMIMMMGNGTDTADPALVNLVSVVSVQVVSQVVQVVVVVVCVVVVHPPSIDIHIFRAQAQQAQLHPPRYPDPCLVPDAQPLQSWPRDRCSRGHPRPQNSLLFNLLCQQQLEFQKFWFAFDFFPAADQFPVVQDADDPDPPHSVCCVQRGDGRTDIGGALCQQSVGIFMKMKIFARHLLLLLLLQQLCQLVLLLQLLLQFAQQHGNFFGGQWGGRQRVNQSSNQSQFCVLCVHDDSDCVRCPVRRRNNDPVCSVVRHNAPGGLAEAQQARLDPDQQDDRVLNPDDQDFQVVQLVDCCDDDRHHDDNSNSRSLRSLSVDGQRIDGPVPSDDDSNFDSVSSCSSQVSSHHQKHFDRFGSVNHNVPNPGRHTMMMGTNRRTDGASLQSVLVNVLVSQQSVQCSVPVVFFDFGARVVQSRVSNVCSTGDCQLADNWGWGAQAGRDGNDHDTDTHHLLCCQDPCGRHSQNRGRVVSCCVVPNDPGGLCVLCVDPSRNSNNLSVVLSNCSSHPVADRSSVLLVVQQVPPPPRPSHRGDDSNSSSVSVVLSVCCRVLNCPVPSVCNHRNDVSSVDPVVDPRD

Secondary structure (DSSP, 8-state):
-PPPP--BPPHHHHGGGHHHHHHHHHHHHHHHHHHHTT------EEEEEEEEEEEEEETTTTEEEE---TTHHHHTTTTTHHHHHHTTEEEE--SBTTEEEEEESS-EES--TTHHHHHHHHHHHHHHHHHHHHHHHHHHTT-STTEEEEEE--SS-TTTTSTT-BSSS-TTSS--TTT--SS--GGGB-SSTHHHHHHHHHHHHHSS---EEEEBP--TT--SS-TT-----SSTTGGGTHHHH--TTEEEE-STHHHHTS-BEEEEEEESSHHHHHHHHHHHTTHHHHHHHHT----EETTEEBSB--SHHHHHHHT----TTTTTS--SSTTTSGGG-TT--GGGGGGPPP-SS-SBSS-------STT--GGG--S-----HHHHHHHHS-SS-PPPHHHHHHHHHHTTSPP---BGGGSS--TTT--HHHHHHHTT-B-SEEEE---TT--TT-TTS--EEEEE--PBPPSSHHHHHHHHHHHHHHHHHHHHTTTT------HHHHHHHHHHTTBTTHHHH-EEEEES-SS-SS---EEEEEHHHHHH-TTT-HIIIIIHHHHHHTTS-SS-GGGGGG-SS-HHHHHHHHHHHHHHTTSS--HHHHHHHHHHT-TT--SSSB--HHHHHHHHHHHHHHHTT--TTSHHHHHHHHHHHHHHHH----

GO terms:
  GO:0005737 cytoplasm (C, IDA)
  GO:0004357 glutamate-cysteine ligase activity (F, IDA)
  GO:0046686 response to cadmium ion (P, IDA)
  GO:0006750 glutathione biosynthetic process (P, IDA)
  GO:0042542 response to hydrogen peroxide (P, IMP)
  GO:0004357 glutamate-cysteine ligase activity (F, IMP)
  GO:0006750 glutathione biosynthetic process (P, IMP)

InterPro domains:
  IPR004308 Glutamate-cysteine ligase catalytic subunit [PF03074] (2-644)
  IPR004308 Glutamate-cysteine ligase catalytic subunit [PTHR11164] (1-656)
  IPR014746 Glutamine synthetase/guanido kinase, catalytic domain [SSF55931] (40-635)